Protein AF-A0A8T2NQN8-F1 (afdb_monomer_lite)

Secondary structure (DSSP, 8-state):
-HHHHHHHHHHHHHHHHHHHHHHHHHHHHHHHHHHHHHHHHHHHHHHHHHHHHHHHHHHHHHHHHHHHHHHHHHHHHHHHHHHHHHHHHHHHHHHHHHHHHHHHHHHHHHHHHHHHHHHHHHHHHHHHHHHHHHHHHHHHHHHHHHHHHHHHTTTS-GGGSHHHHHHHHHHHHHHT-----------------------------------------------HHHHHHHHHHHHHHHHHHHHHHHHHHHHHHHHHHHHHHHHHHHHHHHHHHHHHHHHHHHHHHHHHHHHHHHHTT----------------HHHHHHHHHHHHHHHHHHHHHHHHHHHHHHHHHHHHHHHHHHHHHHHHHHHHHHHHHHHHHHHHHHHHHHHHHHHHHHHHHHHHHHHHHHHHHHHHHHHHHHHHHHHHHHHHHHHHHHHHHHTTPPPPHHHHHHHHHHHHHHTTS-S-------------------PPP----------------------------------------HHHHHHHHHHHHHHHHHHHHHHHHHHHHHHHHHHHHHHHHHHHHHHHHHHHHHHS----S--

Sequence (584 aa):
AFGQAYSTQRKVAADGESNEETLLQESASKEAYYMGRLLELQAELKQSRSHMSNTQAENERLSGALQELRESKEVLELQRNRLKEEVEYEGLKHEIKVLEEETVLLNSQLEEALRLRQISQTQLEEALDSLRSEREVRNSLRKELAHYLSLGECVYGPSNHMALAEALALADALAGSTPSTDDRDKCNGHTPGSDHAEGTATATKGDISPASRKGEGLHPVSDLFSELNLSEIQKLKQQLLQVEREKTALLATLQESQTQLQHMQGVLTEQHRRVHHLSESLNAMRRLQGQMELGAESEKEGSSSSSSPPPGCQELDLEVQSMEVLKCKYRVAVTEVVGLQGELKALQETYRRSMDCLEGERSRGEERLRVLRDHVTRLEQSRQEGQERIGGLEAELRAATGVASESHSMLTAAQEELVTFSEELAQLYHHVCLCNNETPNRVMLDYYRQGRMARCGGSLRGSDDVRALLSPRLSRRITVAPLELRPADPSTKDPTRLSTPPSPSTSPIPEPAVDLRREPMNLYNLNAIIRDQIKHLQRAVHRAMQLSRQRAVARELAPILDKDKEACMEEILKLKRPRWRWLT

Organism: NCBI:txid121402

Foldseek 3Di:
DVVVVVVVVVVVVVVVVVVVVVVVVVVVVVVVVVVVVVVVVVVVVVVVVVVVVVVVVVVVVVVVVVVVVVVVVVVVVVVVVVVVVVVVVVVVVVVVVVVVVVVVVVVVVVVVVVVVVVVVVVVVVVVVVVVVVVVVVVVVVVVVVVVVVVVVCVPDPDPPVVVVVVVVVVVVVVVPDDDDDDPDDDDDDDDDDDDDDDDDDDDDDDDDDDDDDDDDDDDDDPDPCVVVVVVVVVVVVVVVVVVVVVVVVVVVVVVVVVVVVVVVVVVVVVVVVVVVVVVVVVVVVVVVVVVVVVVPPDDDDDDDDDDDDDDDCVVVVVVVVVVVVVVVVVVVVVVVVVVVVVVVVVVVVVVVVVVVVVVVVVVVVVVVVVVVVVVVVVVVVVVVVVVVVVVVVVVVVVVVVVVVVVVVVVVVVVLVVLLVLLLVLLVLLVVLCVVVVHDRDVVSVVSNVVSVVVVVPDDDDDDDDDDDDDDDDDDDDDDDDDDDDDDDDDDDDDDDDDDDDDDDDDDDDDDDDPPDPPDRQPPVNSVVSSVVSVVSSVVSVVVSVVVVVVVVVCVVCVVVVVVVVVVVVVVVVVVVPPPPPDDD

Radius of gyration: 65.98 Å; chains: 1; bounding box: 151×112×188 Å

InterPro domains:
  IPR018477 Bicaudal-D protein [PF09730] (85-576)
  IPR018477 Bicaudal-D protein [PTHR31233] (86-576)

pLDDT: mean 74.64, std 24.86, range [25.7, 98.5]

Structure (mmCIF, N/CA/C/O backbone):
data_AF-A0A8T2NQN8-F1
#
_entry.id   AF-A0A8T2NQN8-F1
#
loop_
_atom_site.group_PDB
_atom_site.id
_atom_site.type_symbol
_atom_site.label_atom_id
_atom_site.label_alt_id
_atom_site.label_comp_id
_atom_site.label_asym_id
_atom_site.label_entity_id
_atom_site.label_seq_id
_atom_site.pdbx_PDB_ins_code
_atom_site.Cartn_x
_atom_site.Cartn_y
_atom_site.Cartn_z
_atom_site.occupancy
_atom_site.B_iso_or_equiv
_atom_site.auth_seq_id
_atom_site.auth_comp_id
_atom_site.auth_asym_id
_atom_site.auth_atom_id
_atom_site.pdbx_PDB_model_num
ATOM 1 N N . ALA A 1 1 ? 63.558 41.826 -86.588 1.00 63.47 1 ALA A N 1
ATOM 2 C CA . ALA A 1 1 ? 64.562 41.078 -85.790 1.00 63.47 1 ALA A CA 1
ATOM 3 C C . ALA A 1 1 ? 64.663 41.657 -84.370 1.00 63.47 1 ALA A C 1
ATOM 5 O O . ALA A 1 1 ? 63.626 41.712 -83.721 1.00 63.47 1 ALA A O 1
ATOM 6 N N . PHE A 1 2 ? 65.831 42.113 -83.886 1.00 58.62 2 PHE A N 1
ATOM 7 C CA . PHE A 1 2 ? 66.096 42.402 -82.459 1.00 58.62 2 PHE A CA 1
ATOM 8 C C . PHE A 1 2 ? 65.013 43.203 -81.709 1.00 58.62 2 PHE A C 1
ATOM 10 O O . PHE A 1 2 ? 64.551 42.745 -80.670 1.00 58.62 2 PHE A O 1
ATOM 17 N N . GLY A 1 3 ? 64.540 44.338 -82.239 1.00 73.38 3 GLY A N 1
ATOM 18 C CA . GLY A 1 3 ? 63.506 45.144 -81.565 1.00 73.38 3 GLY A CA 1
ATOM 19 C C . GLY A 1 3 ? 62.158 44.427 -81.370 1.00 73.38 3 GLY A C 1
ATOM 20 O O . GLY A 1 3 ? 61.484 44.646 -80.367 1.00 73.38 3 GLY A O 1
ATOM 21 N N . GLN A 1 4 ? 61.786 43.519 -82.281 1.00 73.25 4 GLN A N 1
ATOM 22 C CA . GLN A 1 4 ? 60.596 42.674 -82.116 1.00 73.25 4 GLN A CA 1
ATOM 23 C C . GLN A 1 4 ? 60.839 41.602 -81.053 1.00 73.25 4 GLN A C 1
ATOM 25 O O . GLN A 1 4 ? 60.010 41.455 -80.164 1.00 73.25 4 GLN A O 1
ATOM 30 N N . ALA A 1 5 ? 61.994 40.923 -81.100 1.00 75.00 5 ALA A N 1
ATOM 31 C CA . ALA A 1 5 ? 62.369 39.902 -80.119 1.00 75.00 5 ALA A CA 1
ATOM 32 C C . ALA A 1 5 ? 62.370 40.463 -78.684 1.00 75.00 5 ALA A C 1
ATOM 34 O O . ALA A 1 5 ? 61.767 39.870 -77.791 1.00 75.00 5 ALA A O 1
ATOM 35 N N . TYR A 1 6 ? 62.948 41.653 -78.492 1.00 78.56 6 TYR A N 1
ATOM 36 C CA . TYR A 1 6 ? 62.934 42.377 -77.218 1.00 78.56 6 TYR A CA 1
ATOM 37 C C . TYR A 1 6 ? 61.511 42.757 -76.774 1.00 78.56 6 TYR A C 1
ATOM 39 O O . TYR A 1 6 ? 61.169 42.616 -75.603 1.00 78.56 6 TYR A O 1
ATOM 47 N N . SER A 1 7 ? 60.641 43.178 -77.702 1.00 79.62 7 SER A N 1
ATOM 48 C CA . SER A 1 7 ? 59.238 43.476 -77.382 1.00 79.62 7 SER A CA 1
ATOM 49 C C . SER A 1 7 ? 58.445 42.230 -76.972 1.00 79.62 7 SER A C 1
ATOM 51 O O . SER A 1 7 ? 57.675 42.310 -76.016 1.00 79.62 7 SER A O 1
ATOM 53 N N . THR A 1 8 ? 58.653 41.078 -77.622 1.00 82.88 8 THR A N 1
ATOM 54 C CA . THR A 1 8 ? 58.069 39.801 -77.176 1.00 82.88 8 THR A CA 1
ATOM 55 C C . THR A 1 8 ? 58.636 39.350 -75.836 1.00 82.88 8 THR A C 1
ATOM 57 O O . THR A 1 8 ? 57.863 38.951 -74.977 1.00 82.88 8 THR A O 1
ATOM 60 N N . GLN A 1 9 ? 59.947 39.476 -75.608 1.00 82.69 9 GLN A N 1
ATOM 61 C CA . GLN A 1 9 ? 60.569 39.103 -74.336 1.00 82.69 9 GLN A CA 1
ATOM 62 C C . GLN A 1 9 ? 60.040 39.958 -73.176 1.00 82.69 9 GLN A C 1
ATOM 64 O O . GLN A 1 9 ? 59.728 39.418 -72.121 1.00 82.69 9 GLN A O 1
ATOM 69 N N . ARG A 1 10 ? 59.855 41.272 -73.381 1.00 85.69 10 ARG A N 1
ATOM 70 C CA . ARG A 1 10 ? 59.268 42.163 -72.366 1.00 85.69 10 ARG A CA 1
ATOM 71 C C . ARG A 1 10 ? 57.786 41.877 -72.100 1.00 85.69 10 ARG A C 1
ATOM 73 O O . ARG A 1 10 ? 57.331 42.119 -70.991 1.00 85.69 10 ARG A O 1
ATOM 80 N N . LYS A 1 11 ? 57.035 41.387 -73.095 1.00 86.19 11 LYS A N 1
ATOM 81 C CA . LYS A 1 11 ? 55.659 40.909 -72.880 1.00 86.19 11 LYS A CA 1
ATOM 82 C C . LYS A 1 11 ? 55.655 39.618 -72.072 1.00 86.19 11 LYS A C 1
ATOM 84 O O . LYS A 1 11 ? 55.106 39.625 -70.990 1.00 86.19 11 LYS A O 1
ATOM 89 N N . VAL A 1 12 ? 56.383 38.590 -72.512 1.00 87.38 12 VAL A N 1
ATOM 90 C CA . VAL A 1 12 ? 56.483 37.300 -71.802 1.00 87.38 12 VAL A CA 1
ATOM 91 C C . VAL A 1 12 ? 56.982 37.464 -70.359 1.00 87.38 12 VAL A C 1
ATOM 93 O O . VAL A 1 12 ? 56.530 36.733 -69.485 1.00 87.38 12 VAL A O 1
ATOM 96 N N . ALA A 1 13 ? 57.861 38.438 -70.087 1.00 85.44 13 ALA A N 1
ATOM 97 C CA . ALA A 1 13 ? 58.239 38.809 -68.723 1.00 85.44 13 ALA A CA 1
ATOM 98 C C . ALA A 1 13 ? 57.050 39.375 -67.921 1.00 85.44 13 ALA A C 1
ATOM 100 O O . ALA A 1 13 ? 56.718 38.817 -66.886 1.00 85.44 13 ALA A O 1
ATOM 101 N N . ALA A 1 14 ? 56.362 40.406 -68.424 1.00 86.38 14 ALA A N 1
ATOM 102 C CA . ALA A 1 14 ? 55.212 41.018 -67.745 1.00 86.38 14 ALA A CA 1
ATOM 103 C C . ALA A 1 14 ? 53.997 40.072 -67.610 1.00 86.38 14 ALA A C 1
ATOM 105 O O . ALA A 1 14 ? 53.298 40.091 -66.600 1.00 86.38 14 ALA A O 1
ATOM 106 N N . ASP A 1 15 ? 53.762 39.217 -68.608 1.00 88.56 15 ASP A N 1
ATOM 107 C CA . ASP A 1 15 ? 52.745 38.162 -68.581 1.00 88.56 15 ASP A CA 1
ATOM 108 C C . ASP A 1 15 ? 53.105 37.104 -67.511 1.00 88.56 15 ASP A C 1
ATOM 110 O O . ASP A 1 15 ? 52.228 36.593 -66.816 1.00 88.56 15 ASP A O 1
ATOM 114 N N . GLY A 1 16 ? 54.402 36.815 -67.333 1.00 90.75 16 GLY A N 1
ATOM 115 C CA . GLY A 1 16 ? 54.930 35.964 -66.264 1.00 90.75 16 GLY A CA 1
ATOM 116 C C . GLY A 1 16 ? 54.806 36.592 -64.873 1.00 90.75 16 GLY A C 1
ATOM 117 O O . GLY A 1 16 ? 54.307 35.936 -63.965 1.00 90.75 16 GLY A O 1
ATOM 118 N N . GLU A 1 17 ? 55.181 37.865 -64.725 1.00 90.50 17 GLU A N 1
ATOM 119 C CA . GLU A 1 17 ? 55.040 38.657 -63.492 1.00 90.50 17 GLU A CA 1
ATOM 120 C C . GLU A 1 17 ? 53.568 38.722 -63.041 1.00 90.50 17 GLU A C 1
ATOM 122 O O . GLU A 1 17 ? 53.265 38.464 -61.879 1.00 90.50 17 GLU A O 1
ATOM 127 N N . SER A 1 18 ? 52.631 38.966 -63.966 1.00 89.75 18 SER A N 1
ATOM 128 C CA . SER A 1 18 ? 51.190 38.986 -63.668 1.00 89.75 18 SER A CA 1
ATOM 129 C C . SER A 1 18 ? 50.627 37.596 -63.328 1.00 89.75 18 SER A C 1
ATOM 131 O O . SER A 1 18 ? 49.753 37.466 -62.465 1.00 89.75 18 SER A O 1
ATOM 133 N N . ASN A 1 19 ? 51.145 36.533 -63.952 1.00 91.88 19 ASN A N 1
ATOM 134 C CA . ASN A 1 19 ? 50.807 35.154 -63.594 1.00 91.88 19 ASN A CA 1
ATOM 135 C C . ASN A 1 19 ? 51.372 34.760 -62.211 1.00 91.88 19 ASN A C 1
ATOM 137 O O . ASN A 1 19 ? 50.732 34.015 -61.474 1.00 91.88 19 ASN A O 1
ATOM 141 N N . GLU A 1 20 ? 52.549 35.260 -61.827 1.00 93.19 20 GLU A N 1
ATOM 142 C CA . GLU A 1 20 ? 53.109 35.059 -60.485 1.00 93.19 20 GLU A CA 1
ATOM 143 C C . GLU A 1 20 ? 52.314 35.839 -59.423 1.00 93.19 20 GLU A C 1
ATOM 145 O O . GLU A 1 20 ? 51.916 35.259 -58.414 1.00 93.19 20 GLU A O 1
ATOM 150 N N . GLU A 1 21 ? 51.977 37.108 -59.678 1.00 93.12 21 GLU A N 1
ATOM 151 C CA . GLU A 1 21 ? 51.144 37.935 -58.791 1.00 93.12 21 GLU A CA 1
ATOM 152 C C . GLU A 1 21 ? 49.758 37.311 -58.547 1.00 93.12 21 GLU A C 1
ATOM 154 O O . GLU A 1 21 ? 49.310 37.212 -57.402 1.00 93.12 21 GLU A O 1
ATOM 159 N N . THR A 1 22 ? 49.098 36.814 -59.598 1.00 93.69 22 THR A N 1
ATOM 160 C CA . THR A 1 22 ? 47.792 36.143 -59.466 1.00 93.69 22 THR A CA 1
ATOM 161 C C . THR A 1 22 ? 47.884 34.805 -58.731 1.00 93.69 22 THR A C 1
ATOM 163 O O . THR A 1 22 ? 47.027 34.526 -57.891 1.00 93.69 22 THR A O 1
ATOM 166 N N . LEU A 1 23 ? 48.939 34.005 -58.941 1.00 95.31 23 LEU A N 1
ATOM 167 C CA . LEU A 1 23 ? 49.177 32.784 -58.157 1.00 95.31 23 LEU A CA 1
ATOM 168 C C . LEU A 1 23 ? 49.465 33.082 -56.675 1.00 95.31 23 LEU A C 1
ATOM 170 O O . LEU A 1 23 ? 48.980 32.357 -55.802 1.00 95.31 23 LEU A O 1
ATOM 174 N N . LEU A 1 24 ? 50.195 34.159 -56.371 1.00 95.88 24 LEU A N 1
ATOM 175 C CA . LEU A 1 24 ? 50.427 34.621 -54.999 1.00 95.88 24 LEU A CA 1
ATOM 176 C C . LEU A 1 24 ? 49.126 35.109 -54.342 1.00 95.88 24 LEU A C 1
ATOM 178 O O . LEU A 1 24 ? 48.852 34.753 -53.194 1.00 95.88 24 LEU A O 1
ATOM 182 N N . GLN A 1 25 ? 48.280 35.848 -55.067 1.00 95.00 25 GLN A N 1
ATOM 183 C CA . GLN A 1 25 ? 46.967 36.285 -54.578 1.00 95.00 25 GLN A CA 1
ATOM 184 C C . GLN A 1 25 ? 46.001 35.103 -54.373 1.00 95.00 25 GLN A C 1
ATOM 186 O O . GLN A 1 25 ? 45.264 35.063 -53.381 1.00 95.00 25 GLN A O 1
ATOM 191 N N . GLU A 1 26 ? 46.028 34.098 -55.253 1.00 95.38 26 GLU A N 1
ATOM 192 C CA . GLU A 1 26 ? 45.319 32.831 -55.054 1.00 95.38 26 GLU A CA 1
ATOM 193 C C . GLU A 1 26 ? 45.840 32.061 -53.832 1.00 95.38 26 GLU A C 1
ATOM 195 O O . GLU A 1 26 ? 45.041 31.484 -53.097 1.00 95.38 26 GLU A O 1
ATOM 200 N N . SER A 1 27 ? 47.153 32.050 -53.583 1.00 95.12 27 SER A N 1
ATOM 201 C CA . SER A 1 27 ? 47.728 31.410 -52.394 1.00 95.12 27 SER A CA 1
ATOM 202 C C . SER A 1 27 ? 47.277 32.120 -51.116 1.00 95.12 27 SER A C 1
ATOM 204 O O . SER A 1 27 ? 46.693 31.487 -50.239 1.00 95.12 27 SER A O 1
ATOM 206 N N . ALA A 1 28 ? 47.443 33.443 -51.046 1.00 95.38 28 ALA A N 1
ATOM 207 C CA . ALA A 1 28 ? 47.077 34.248 -49.882 1.00 95.38 28 ALA A CA 1
ATOM 208 C C . ALA A 1 28 ? 45.570 34.197 -49.568 1.00 95.38 28 ALA A C 1
ATOM 210 O O . ALA A 1 28 ? 45.177 34.156 -48.402 1.00 95.38 28 ALA A O 1
ATOM 211 N N . SER A 1 29 ? 44.705 34.153 -50.588 1.00 96.25 29 SER A N 1
ATOM 212 C CA . SER A 1 29 ? 43.254 34.006 -50.390 1.00 96.25 29 SER A CA 1
ATOM 213 C C . SER A 1 29 ? 42.850 32.597 -49.937 1.00 96.25 29 SER A C 1
ATOM 215 O O . SER A 1 29 ? 41.967 32.468 -49.085 1.00 96.25 29 SER A O 1
ATOM 217 N N . LYS A 1 30 ? 43.527 31.541 -50.412 1.00 97.31 30 LYS A N 1
ATOM 218 C CA . LYS A 1 30 ? 43.347 30.167 -49.904 1.00 97.31 30 LYS A CA 1
ATOM 219 C C . LYS A 1 30 ? 43.838 30.036 -48.460 1.00 97.31 30 LYS A C 1
ATOM 221 O O . LYS A 1 30 ? 43.129 29.461 -47.639 1.00 97.31 30 LYS A O 1
ATOM 226 N N . GLU A 1 31 ? 44.991 30.611 -48.119 1.00 95.88 31 GLU A N 1
ATOM 227 C CA . GLU A 1 31 ? 45.491 30.659 -46.737 1.00 95.88 31 GLU A CA 1
ATOM 228 C C . GLU A 1 31 ? 44.539 31.427 -45.813 1.00 95.88 31 GLU A C 1
ATOM 230 O O . GLU A 1 31 ? 44.188 30.917 -44.751 1.00 95.88 31 GLU A O 1
ATOM 235 N N . ALA A 1 32 ? 44.047 32.599 -46.229 1.00 96.44 32 ALA A N 1
ATOM 236 C CA . ALA A 1 32 ? 43.062 33.365 -45.467 1.00 96.44 32 ALA A CA 1
ATOM 237 C C . ALA A 1 32 ? 41.757 32.577 -45.242 1.00 96.44 32 ALA A C 1
ATOM 239 O O . ALA A 1 32 ? 41.227 32.581 -44.130 1.00 96.44 32 ALA A O 1
ATOM 240 N N . TYR A 1 33 ? 41.272 31.852 -46.257 1.00 97.62 33 TYR A N 1
ATOM 241 C CA . TYR A 1 33 ? 40.105 30.974 -46.136 1.00 97.62 33 TYR A CA 1
ATOM 242 C C . TYR A 1 33 ? 40.341 29.822 -45.145 1.00 97.62 33 TYR A C 1
ATOM 244 O O . TYR A 1 33 ? 39.542 29.627 -44.228 1.00 97.62 33 TYR A O 1
ATOM 252 N N . TYR A 1 34 ? 41.448 29.082 -45.275 1.00 97.62 34 TYR A N 1
ATOM 253 C CA . TYR A 1 34 ? 41.752 27.968 -44.369 1.00 97.62 34 TYR A CA 1
ATOM 254 C C . TYR A 1 34 ? 42.035 28.438 -42.935 1.00 97.62 34 TYR A C 1
ATOM 256 O O . TYR A 1 34 ? 41.619 27.772 -41.988 1.00 97.62 34 TYR A O 1
ATOM 264 N N . MET A 1 35 ? 42.676 29.596 -42.757 1.00 97.50 35 MET A N 1
ATOM 265 C CA . MET A 1 35 ? 42.899 30.216 -41.450 1.00 97.50 35 MET A CA 1
ATOM 266 C C . MET A 1 35 ? 41.583 30.679 -40.810 1.00 97.50 35 MET A C 1
ATOM 268 O O . MET A 1 35 ? 41.357 30.411 -39.631 1.00 97.50 35 MET A O 1
ATOM 272 N N . GLY A 1 36 ? 40.681 31.292 -41.584 1.00 97.69 36 GLY A N 1
ATOM 273 C CA . GLY A 1 36 ? 39.324 31.613 -41.134 1.00 97.69 36 GLY A CA 1
ATOM 274 C C . GLY A 1 36 ? 38.563 30.361 -40.692 1.00 97.69 36 GLY A C 1
ATOM 275 O O . GLY A 1 36 ? 38.077 30.302 -39.562 1.00 97.69 36 GLY A O 1
ATOM 276 N N . ARG A 1 37 ? 38.556 29.309 -41.522 1.00 98.06 37 ARG A N 1
ATOM 277 C CA . ARG A 1 37 ? 37.861 28.052 -41.203 1.00 98.06 37 ARG A CA 1
ATOM 278 C C . ARG A 1 37 ? 38.479 27.306 -40.013 1.00 98.06 37 ARG A C 1
ATOM 280 O O . ARG A 1 37 ? 37.752 26.662 -39.260 1.00 98.06 37 ARG A O 1
ATOM 287 N N . LEU A 1 38 ? 39.792 27.417 -39.794 1.00 97.50 38 LEU A N 1
ATOM 288 C CA . LEU A 1 38 ? 40.459 26.918 -38.584 1.00 97.50 38 LEU A CA 1
ATOM 289 C C . LEU A 1 38 ? 39.984 27.652 -37.324 1.00 97.50 38 LEU A C 1
ATOM 291 O O . LEU A 1 38 ? 39.703 26.998 -36.320 1.00 97.50 38 LEU A O 1
ATOM 295 N N . LEU A 1 39 ? 39.859 28.981 -37.374 1.00 97.56 39 LEU A N 1
ATOM 296 C CA . LEU A 1 39 ? 39.368 29.785 -36.250 1.00 97.56 39 LEU A CA 1
ATOM 297 C C . LEU A 1 39 ? 37.887 29.512 -35.948 1.00 97.56 39 LEU A C 1
ATOM 299 O O . LEU A 1 39 ? 37.526 29.395 -34.777 1.00 97.56 39 LEU A O 1
ATOM 303 N N . GLU A 1 40 ? 37.051 29.334 -36.976 1.00 97.62 40 GLU A N 1
ATOM 304 C CA . GLU A 1 40 ? 35.658 28.881 -36.831 1.00 97.62 40 GLU A CA 1
ATOM 305 C C . GLU A 1 40 ? 35.587 27.526 -36.116 1.00 97.62 40 GLU A C 1
ATOM 307 O O . GLU A 1 40 ? 34.977 27.423 -35.054 1.00 97.62 40 GLU A O 1
ATOM 312 N N . LEU A 1 41 ? 36.281 26.503 -36.629 1.00 97.25 41 LEU A N 1
ATOM 313 C CA . LEU A 1 41 ? 36.300 25.161 -36.034 1.00 97.25 41 LEU A CA 1
ATOM 314 C C . LEU A 1 41 ? 36.875 25.162 -34.606 1.00 97.25 41 LEU A C 1
ATOM 316 O O . LEU A 1 41 ? 36.410 24.415 -33.744 1.00 97.25 41 LEU A O 1
ATOM 320 N N . GLN A 1 42 ? 37.860 26.018 -34.317 1.00 97.56 42 GLN A N 1
ATOM 321 C CA . GLN A 1 42 ? 38.409 26.195 -32.971 1.00 97.56 42 GLN A CA 1
ATOM 322 C C . GLN A 1 42 ? 37.400 26.863 -32.018 1.00 97.56 42 GLN A C 1
ATOM 324 O O . GLN A 1 42 ? 37.349 26.504 -30.836 1.00 97.56 42 GLN A O 1
ATOM 329 N N . ALA A 1 43 ? 36.582 27.799 -32.509 1.00 97.44 43 ALA A N 1
ATOM 330 C CA . ALA A 1 43 ? 35.501 28.421 -31.750 1.00 97.44 43 ALA A CA 1
ATOM 331 C C . ALA A 1 43 ? 34.335 27.445 -31.509 1.00 97.44 43 ALA A C 1
ATOM 333 O O . ALA A 1 43 ? 33.929 27.279 -30.358 1.00 97.44 43 ALA A O 1
ATOM 334 N N . GLU A 1 44 ? 33.875 26.733 -32.545 1.00 97.75 44 GLU A N 1
ATOM 335 C CA . GLU A 1 44 ? 32.865 25.663 -32.468 1.00 97.75 44 GLU A CA 1
ATOM 336 C C . GLU A 1 44 ? 33.280 24.593 -31.436 1.00 97.75 44 GLU A C 1
ATOM 338 O O . GLU A 1 44 ? 32.513 24.242 -30.536 1.00 97.75 44 GLU A O 1
ATOM 343 N N . LEU A 1 45 ? 34.534 24.126 -31.488 1.00 97.19 45 LEU A N 1
ATOM 344 C CA . LEU A 1 45 ? 35.083 23.133 -30.557 1.00 97.19 45 LEU A CA 1
ATOM 345 C C . LEU A 1 45 ? 35.214 23.670 -29.121 1.00 97.19 45 LEU A C 1
ATOM 347 O O . LEU A 1 45 ? 34.979 22.930 -28.161 1.00 97.19 45 LEU A O 1
ATOM 351 N N . LYS A 1 46 ? 35.552 24.954 -28.939 1.00 97.81 46 LYS A N 1
ATOM 352 C CA . LYS A 1 46 ? 35.563 25.603 -27.617 1.00 97.81 46 LYS A CA 1
ATOM 353 C C . LYS A 1 46 ? 34.145 25.734 -27.048 1.00 97.81 46 LYS A C 1
ATOM 355 O O . LYS A 1 46 ? 33.942 25.445 -25.869 1.00 97.81 46 LYS A O 1
ATOM 360 N N . GLN A 1 47 ? 33.173 26.110 -27.878 1.00 97.31 47 GLN A N 1
ATOM 361 C CA . GLN A 1 47 ? 31.766 26.217 -27.497 1.00 97.31 47 GLN A CA 1
ATOM 362 C C . GLN A 1 47 ? 31.184 24.843 -27.129 1.00 97.31 47 GLN A C 1
ATOM 364 O O . GLN A 1 47 ? 30.608 24.692 -26.050 1.00 97.31 47 GLN A O 1
ATOM 369 N N . SER A 1 48 ? 31.413 23.820 -27.956 1.00 95.00 48 SER A N 1
ATOM 370 C CA . SER A 1 48 ? 31.021 22.431 -27.683 1.00 95.00 48 SER A CA 1
ATOM 371 C C . SER A 1 48 ? 31.589 21.929 -26.348 1.00 95.00 48 SER A C 1
ATOM 373 O O . SER A 1 48 ? 30.837 21.410 -25.524 1.00 95.00 48 SER A O 1
ATOM 375 N N . ARG A 1 49 ? 32.875 22.187 -26.056 1.00 97.50 49 ARG A N 1
ATOM 376 C CA . ARG A 1 49 ? 33.477 21.877 -24.744 1.00 97.50 49 ARG A CA 1
ATOM 377 C C . ARG A 1 49 ? 32.781 22.588 -23.579 1.00 97.50 49 ARG A C 1
ATOM 379 O O . ARG A 1 49 ? 32.560 21.951 -22.552 1.00 97.50 49 ARG A O 1
ATOM 386 N N . SER A 1 50 ? 32.402 23.862 -23.721 1.00 96.62 50 SER A N 1
ATOM 387 C CA . SER A 1 50 ? 31.641 24.558 -22.668 1.00 96.62 50 SER A CA 1
ATOM 388 C C . SER A 1 50 ? 30.226 24.000 -22.483 1.00 96.62 50 SER A C 1
ATOM 390 O O . SER A 1 50 ? 29.798 23.825 -21.346 1.00 96.62 50 SER A O 1
ATOM 392 N N . HIS A 1 51 ? 29.525 23.629 -23.561 1.00 97.19 51 HIS A N 1
ATOM 393 C CA . HIS A 1 51 ? 28.222 22.968 -23.453 1.00 97.19 51 HIS A CA 1
ATOM 394 C C . HIS A 1 51 ? 28.338 21.606 -22.760 1.00 97.19 51 HIS A C 1
ATOM 396 O O . HIS A 1 51 ? 27.595 21.360 -21.814 1.00 97.19 51 HIS A O 1
ATOM 402 N N . MET A 1 52 ? 29.315 20.774 -23.144 1.00 94.75 52 MET A N 1
ATOM 403 C CA . MET A 1 52 ? 29.585 19.499 -22.470 1.00 94.75 52 MET A CA 1
ATOM 404 C C . MET A 1 52 ? 29.848 19.702 -20.972 1.00 94.75 52 MET A C 1
ATOM 406 O O . MET A 1 52 ? 29.192 19.060 -20.156 1.00 94.75 52 MET A O 1
ATOM 410 N N . SER A 1 53 ? 30.722 20.646 -20.602 1.00 97.50 53 SER A N 1
ATOM 411 C CA . SER A 1 53 ? 31.023 20.956 -19.195 1.00 97.50 53 SER A CA 1
ATOM 412 C C . SER A 1 53 ? 29.791 21.417 -18.407 1.00 97.50 53 SER A C 1
ATOM 414 O O . SER A 1 53 ? 29.619 21.012 -17.260 1.00 97.50 53 SER A O 1
ATOM 416 N N . ASN A 1 54 ? 28.916 22.227 -19.013 1.00 96.38 54 ASN A N 1
ATOM 417 C CA . ASN A 1 54 ? 27.677 22.677 -18.376 1.00 96.38 54 ASN A CA 1
ATOM 418 C C . ASN A 1 54 ? 26.689 21.514 -18.194 1.00 96.38 54 ASN A C 1
ATOM 420 O O . ASN A 1 54 ? 26.136 21.343 -17.111 1.00 96.38 54 ASN A O 1
ATOM 424 N N . THR A 1 55 ? 26.505 20.674 -19.221 1.00 94.81 55 THR A N 1
ATOM 425 C CA . THR A 1 55 ? 25.641 19.486 -19.119 1.00 94.81 55 THR A CA 1
ATOM 426 C C . THR A 1 55 ? 26.185 18.452 -18.137 1.00 94.81 55 THR A C 1
ATOM 428 O O . THR A 1 55 ? 25.398 17.774 -17.484 1.00 94.81 55 THR A O 1
ATOM 431 N N . GLN A 1 56 ? 27.507 18.342 -17.973 1.00 96.12 56 GLN A N 1
ATOM 432 C CA . GLN A 1 56 ? 28.108 17.487 -16.951 1.00 96.12 56 GLN A CA 1
ATOM 433 C C . GLN A 1 56 ? 27.775 18.007 -15.546 1.00 96.12 56 GLN A C 1
ATOM 435 O O . GLN A 1 56 ? 27.237 17.250 -14.744 1.00 96.12 56 GLN A O 1
ATOM 440 N N . ALA A 1 57 ? 27.996 19.298 -15.275 1.00 96.56 57 ALA A N 1
ATOM 441 C CA . ALA A 1 57 ? 27.669 19.905 -13.983 1.00 96.56 57 ALA A CA 1
ATOM 442 C C . ALA A 1 57 ? 26.164 19.816 -13.647 1.00 96.56 57 ALA A C 1
ATOM 444 O O . ALA A 1 57 ? 25.790 19.629 -12.489 1.00 96.56 57 ALA A O 1
ATOM 445 N N . GLU A 1 58 ? 25.279 19.896 -14.649 1.00 96.69 58 GLU A N 1
ATOM 446 C CA . GLU A 1 58 ? 23.849 19.651 -14.443 1.00 96.69 58 GLU A CA 1
ATOM 447 C C . GLU A 1 58 ? 23.530 18.173 -14.163 1.00 96.69 58 GLU A C 1
ATOM 449 O O . GLU A 1 58 ? 22.743 17.895 -13.260 1.00 96.69 58 GLU A O 1
ATOM 454 N N . ASN A 1 59 ? 24.163 17.217 -14.852 1.00 91.69 59 ASN A N 1
ATOM 455 C CA . ASN A 1 59 ? 24.012 15.793 -14.527 1.00 91.69 59 ASN A CA 1
ATOM 456 C C . ASN A 1 59 ? 24.512 15.472 -13.107 1.00 91.69 59 ASN A C 1
ATOM 458 O O . ASN A 1 59 ? 23.850 14.732 -12.384 1.00 91.69 59 ASN A O 1
ATOM 462 N N . GLU A 1 60 ? 25.626 16.065 -12.675 1.00 96.88 60 GLU A N 1
ATOM 463 C CA . GLU A 1 60 ? 26.147 15.940 -11.307 1.00 96.88 60 GLU A CA 1
ATOM 464 C C . GLU A 1 60 ? 25.149 16.511 -10.280 1.00 96.88 60 GLU A C 1
ATOM 466 O O . GLU A 1 60 ? 24.797 15.830 -9.313 1.00 96.88 60 GLU A O 1
ATOM 471 N N . ARG A 1 61 ? 24.591 17.705 -10.537 1.00 98.06 61 ARG A N 1
ATOM 472 C CA . ARG A 1 61 ? 23.536 18.327 -9.712 1.00 98.06 61 ARG A CA 1
ATOM 473 C C . ARG A 1 61 ? 22.265 17.472 -9.631 1.00 98.06 61 ARG A C 1
ATOM 475 O O . ARG A 1 61 ? 21.699 17.314 -8.551 1.00 98.06 61 ARG A O 1
ATOM 482 N N . LEU A 1 62 ? 21.804 16.927 -10.758 1.00 96.44 62 LEU A N 1
ATOM 483 C CA . LEU A 1 62 ? 20.623 16.061 -10.817 1.00 96.44 62 LEU A CA 1
ATOM 484 C C . LEU A 1 62 ? 20.876 14.713 -10.130 1.00 96.44 62 LEU A C 1
ATOM 486 O O . LEU A 1 62 ? 19.988 14.209 -9.447 1.00 96.44 62 LEU A O 1
ATOM 490 N N . SER A 1 63 ? 22.084 14.157 -10.242 1.00 95.62 63 SER A N 1
ATOM 491 C CA . SER A 1 63 ? 22.481 12.942 -9.523 1.00 95.62 63 SER A CA 1
ATOM 492 C C . SER A 1 63 ? 22.488 13.152 -8.006 1.00 95.62 63 SER A C 1
ATOM 494 O O . SER A 1 63 ? 22.040 12.264 -7.280 1.00 95.62 63 SER A O 1
ATOM 496 N N . GLY A 1 64 ? 22.938 14.321 -7.531 1.00 96.75 64 GLY A N 1
ATOM 497 C CA . GLY A 1 64 ? 22.848 14.721 -6.123 1.00 96.75 64 GLY A CA 1
ATOM 498 C C . GLY A 1 64 ? 21.399 14.805 -5.635 1.00 96.75 64 GLY A C 1
ATOM 499 O O . GLY A 1 64 ? 21.026 14.098 -4.704 1.00 96.75 64 GLY A O 1
ATOM 500 N N . ALA A 1 65 ? 20.546 15.558 -6.335 1.00 96.88 65 ALA A N 1
ATOM 501 C CA . ALA A 1 65 ? 19.126 15.680 -5.986 1.00 96.88 65 ALA A CA 1
ATOM 502 C C . ALA A 1 65 ? 18.376 14.328 -6.015 1.00 96.88 65 ALA A C 1
ATOM 504 O O . ALA A 1 65 ? 17.513 14.069 -5.179 1.00 96.88 65 ALA A O 1
ATOM 505 N N . LEU A 1 66 ? 18.719 13.429 -6.948 1.00 94.88 66 LEU A N 1
ATOM 506 C CA . LEU A 1 66 ? 18.186 12.062 -6.974 1.00 94.88 66 LEU A CA 1
ATOM 507 C C . LEU A 1 66 ? 18.668 11.212 -5.791 1.00 94.88 66 LEU A C 1
ATOM 509 O O . LEU A 1 66 ? 17.961 10.286 -5.400 1.00 94.88 66 LEU A O 1
ATOM 513 N N . GLN A 1 67 ? 19.849 11.491 -5.239 1.00 96.94 67 GLN A N 1
ATOM 514 C CA . GLN A 1 67 ? 20.369 10.799 -4.063 1.00 96.94 67 GLN A CA 1
ATOM 515 C C . GLN A 1 67 ? 19.700 11.300 -2.777 1.00 96.94 67 GLN A C 1
ATOM 517 O O . GLN A 1 67 ? 19.170 10.487 -2.023 1.00 96.94 67 GLN A O 1
ATOM 522 N N . GLU A 1 68 ? 19.591 12.619 -2.601 1.00 96.44 68 GLU A N 1
ATOM 523 C CA . GLU A 1 68 ? 18.826 13.248 -1.512 1.00 96.44 68 GLU A CA 1
ATOM 524 C C . GLU A 1 68 ? 17.372 12.739 -1.470 1.00 96.44 68 GLU A C 1
ATOM 526 O O . GLU A 1 68 ? 16.833 12.437 -0.404 1.00 96.44 68 GLU A O 1
ATOM 531 N N . LEU A 1 69 ? 16.738 12.565 -2.639 1.00 95.56 69 LEU A N 1
ATOM 532 C CA . LEU A 1 69 ? 15.374 12.038 -2.742 1.00 95.56 69 LEU A CA 1
ATOM 533 C C . LEU A 1 69 ? 15.269 10.552 -2.342 1.00 95.56 69 LEU A C 1
ATOM 535 O O . LEU A 1 69 ? 14.249 10.147 -1.782 1.00 95.56 69 LEU A O 1
ATOM 539 N N . ARG A 1 70 ? 16.303 9.732 -2.597 1.00 97.06 70 ARG A N 1
ATOM 540 C CA . ARG A 1 70 ? 16.359 8.331 -2.128 1.00 97.06 70 ARG A CA 1
ATOM 541 C C . ARG A 1 70 ? 16.501 8.271 -0.614 1.00 97.06 70 ARG A C 1
ATOM 543 O O . ARG A 1 70 ? 15.715 7.589 0.032 1.00 97.06 70 ARG A O 1
ATOM 550 N N . GLU A 1 71 ? 17.435 9.032 -0.055 1.00 97.38 71 GLU A N 1
ATOM 551 C CA . GLU A 1 71 ? 17.687 9.084 1.389 1.00 97.38 71 GLU A CA 1
ATOM 552 C C . GLU A 1 71 ? 16.456 9.610 2.148 1.00 97.38 71 GLU A C 1
ATOM 554 O O . GLU A 1 71 ? 16.021 9.011 3.133 1.00 97.38 71 GLU A O 1
ATOM 559 N N . SER A 1 72 ? 15.807 10.659 1.630 1.00 96.56 72 SER A N 1
ATOM 560 C CA . SER A 1 72 ? 14.531 11.162 2.155 1.00 96.56 72 SER A CA 1
ATOM 561 C C . SER A 1 72 ? 13.426 10.098 2.110 1.00 96.56 72 SER A C 1
ATOM 563 O O . SER A 1 72 ? 12.722 9.894 3.104 1.00 96.56 72 SER A O 1
ATOM 565 N N . LYS A 1 73 ? 13.302 9.362 0.995 1.00 95.62 73 LYS A N 1
ATOM 566 C CA . LYS A 1 73 ? 12.352 8.249 0.869 1.00 95.62 73 LYS A CA 1
ATOM 567 C C . LYS A 1 73 ? 12.640 7.145 1.892 1.00 95.62 73 LYS A C 1
ATOM 569 O O . LYS A 1 73 ? 11.707 6.680 2.539 1.00 95.62 73 LYS A O 1
ATOM 574 N N . GLU A 1 74 ? 13.892 6.729 2.060 1.00 97.69 74 GLU A N 1
ATOM 575 C CA . GLU A 1 74 ? 14.280 5.686 3.018 1.00 97.69 74 GLU A CA 1
ATOM 576 C C . GLU A 1 74 ? 13.960 6.094 4.464 1.00 97.69 74 GLU A C 1
ATOM 578 O O . GLU A 1 74 ? 13.371 5.307 5.210 1.00 97.69 74 GLU A O 1
ATOM 583 N N . VAL A 1 75 ? 14.232 7.348 4.844 1.00 96.69 75 VAL A N 1
ATOM 584 C CA . VAL A 1 75 ? 13.846 7.897 6.156 1.00 96.69 75 VAL A CA 1
ATOM 585 C C . VAL A 1 75 ? 12.325 7.893 6.347 1.00 96.69 75 VAL A C 1
ATOM 587 O O . VAL A 1 75 ? 11.848 7.477 7.406 1.00 96.69 75 VAL A O 1
ATOM 590 N N . LEU A 1 76 ? 11.549 8.293 5.335 1.00 96.56 76 LEU A N 1
ATOM 591 C CA . LEU A 1 76 ? 10.081 8.269 5.388 1.00 96.56 76 LEU A CA 1
ATOM 592 C C . LEU A 1 76 ? 9.520 6.840 5.456 1.00 96.56 76 LEU A C 1
ATOM 594 O O . LEU A 1 76 ? 8.559 6.593 6.184 1.00 96.56 76 LEU A O 1
ATOM 598 N N . GLU A 1 77 ? 10.122 5.874 4.759 1.00 96.06 77 GLU A N 1
ATOM 599 C CA . GLU A 1 77 ? 9.729 4.466 4.855 1.00 96.06 77 GLU A CA 1
ATOM 600 C C . GLU A 1 77 ? 10.052 3.864 6.230 1.00 96.06 77 GLU A C 1
ATOM 602 O O . GLU A 1 77 ? 9.236 3.111 6.768 1.00 96.06 77 GLU A O 1
ATOM 607 N N . LEU A 1 78 ? 11.177 4.241 6.847 1.00 98.00 78 LEU A N 1
ATOM 608 C CA . LEU A 1 78 ? 11.512 3.863 8.224 1.00 98.00 78 LEU A CA 1
ATOM 609 C C . LEU A 1 78 ? 10.544 4.483 9.244 1.00 98.00 78 LEU A C 1
ATOM 611 O O . LEU A 1 78 ? 10.084 3.782 10.145 1.00 98.00 78 LEU A O 1
ATOM 615 N N . GLN A 1 79 ? 10.185 5.764 9.097 1.00 96.69 79 GLN A N 1
ATOM 616 C CA . GLN A 1 79 ? 9.180 6.421 9.945 1.00 96.69 79 GLN A CA 1
ATOM 617 C C . GLN A 1 79 ? 7.796 5.771 9.795 1.00 96.69 79 GLN A C 1
ATOM 619 O O . GLN A 1 79 ? 7.170 5.426 10.795 1.00 96.69 79 GLN A O 1
ATOM 624 N N . ARG A 1 80 ? 7.353 5.516 8.555 1.00 96.94 80 ARG A N 1
ATOM 625 C CA . ARG A 1 80 ? 6.117 4.778 8.244 1.00 96.94 80 ARG A CA 1
ATOM 626 C C . ARG A 1 80 ? 6.093 3.404 8.914 1.00 96.94 80 ARG A C 1
ATOM 628 O O . ARG A 1 80 ? 5.050 2.998 9.412 1.00 96.94 80 ARG A O 1
ATOM 635 N N . ASN A 1 81 ? 7.209 2.677 8.900 1.00 94.19 81 ASN A N 1
ATOM 636 C CA . ASN A 1 81 ? 7.282 1.349 9.507 1.00 94.19 81 ASN A CA 1
ATOM 637 C C . ASN A 1 81 ? 7.176 1.429 11.040 1.00 94.19 81 ASN A C 1
ATOM 639 O O . ASN A 1 81 ? 6.376 0.697 11.609 1.00 94.19 81 ASN A O 1
ATOM 643 N N . ARG A 1 82 ? 7.873 2.373 11.691 1.00 96.88 82 ARG A N 1
ATOM 644 C CA . ARG A 1 82 ? 7.754 2.600 13.146 1.00 96.88 82 ARG A CA 1
ATOM 645 C C . ARG A 1 82 ? 6.328 2.956 13.569 1.00 96.88 82 ARG A C 1
ATOM 647 O O . ARG A 1 82 ? 5.821 2.377 14.518 1.00 96.88 82 ARG A O 1
ATOM 654 N N . LEU A 1 83 ? 5.663 3.854 12.837 1.00 95.81 83 LEU A N 1
ATOM 655 C CA . LEU A 1 83 ? 4.275 4.242 13.124 1.00 95.81 83 LEU A CA 1
ATOM 656 C C . LEU A 1 83 ? 3.284 3.080 12.933 1.00 95.81 83 LEU A C 1
ATOM 658 O O . LEU A 1 83 ? 2.268 3.030 13.618 1.00 95.81 83 LEU A O 1
ATOM 662 N N . LYS A 1 84 ? 3.570 2.126 12.035 1.00 97.06 84 LYS A N 1
ATOM 663 C CA . LYS A 1 84 ? 2.795 0.878 11.940 1.00 97.06 84 LYS A CA 1
ATOM 664 C C . LYS A 1 84 ? 3.022 -0.016 13.153 1.00 97.06 84 LYS A C 1
ATOM 666 O O . LYS A 1 84 ? 2.047 -0.433 13.760 1.00 97.06 84 LYS A O 1
ATOM 671 N N . GLU A 1 85 ? 4.280 -0.255 13.529 1.00 94.50 85 GLU A N 1
ATOM 672 C CA . GLU A 1 85 ? 4.633 -1.051 14.715 1.00 94.50 85 GLU A CA 1
ATOM 673 C C . GLU A 1 85 ? 4.016 -0.457 16.001 1.00 94.50 85 GLU A C 1
ATOM 675 O O . GLU A 1 85 ? 3.529 -1.200 16.848 1.00 94.50 85 GLU A O 1
ATOM 680 N N . GLU A 1 86 ? 3.962 0.874 16.119 1.00 95.75 86 GLU A N 1
ATOM 681 C CA . GLU A 1 86 ? 3.324 1.601 17.228 1.00 95.75 86 GLU A CA 1
ATOM 682 C C . GLU A 1 86 ? 1.792 1.439 17.245 1.00 95.75 86 GLU A C 1
ATOM 684 O O . GLU A 1 86 ? 1.218 1.139 18.292 1.00 95.75 86 GLU A O 1
ATOM 689 N N . VAL A 1 87 ? 1.122 1.568 16.092 1.00 96.75 87 VAL A N 1
ATOM 690 C CA . VAL A 1 87 ? -0.336 1.367 15.973 1.00 96.75 87 VAL A CA 1
ATOM 691 C C . VAL A 1 87 ? -0.732 -0.100 16.181 1.00 96.75 87 VAL A C 1
ATOM 693 O O . VAL A 1 87 ? -1.740 -0.371 16.831 1.00 96.75 87 VAL A O 1
ATOM 696 N N . GLU A 1 88 ? 0.059 -1.051 15.680 1.00 96.31 88 GLU A N 1
ATOM 697 C CA . GLU A 1 88 ? -0.138 -2.488 15.908 1.00 96.31 88 GLU A CA 1
ATOM 698 C C . GLU A 1 88 ? 0.047 -2.841 17.396 1.00 96.31 88 GLU A C 1
ATOM 700 O O . GLU A 1 88 ? -0.775 -3.559 17.967 1.00 96.31 88 GLU A O 1
ATOM 705 N N . TYR A 1 89 ? 1.067 -2.276 18.056 1.00 97.12 89 TYR A N 1
ATOM 706 C CA . TYR A 1 89 ? 1.298 -2.450 19.492 1.00 97.12 89 TYR A CA 1
ATOM 707 C C . TYR A 1 89 ? 0.175 -1.853 20.351 1.00 97.12 89 TYR A C 1
ATOM 709 O O . TYR A 1 89 ? -0.341 -2.535 21.238 1.00 97.12 89 TYR A O 1
ATOM 717 N N . GLU A 1 90 ? -0.245 -0.610 20.090 1.00 97.00 90 GLU A N 1
ATOM 718 C CA . GLU A 1 90 ? -1.365 -0.006 20.818 1.00 97.00 90 GLU A CA 1
ATOM 719 C C . GLU A 1 90 ? -2.684 -0.742 20.547 1.00 97.00 90 GLU A C 1
ATOM 721 O O . GLU A 1 90 ? -3.480 -0.891 21.471 1.00 97.00 90 GLU A O 1
ATOM 726 N N . GLY A 1 91 ? -2.905 -1.272 19.339 1.00 96.12 91 GLY A N 1
ATOM 727 C CA . GLY A 1 91 ? -4.055 -2.127 19.027 1.00 96.12 91 GLY A CA 1
ATOM 728 C C . GLY A 1 91 ? -4.110 -3.374 19.915 1.00 96.12 91 GLY A C 1
ATOM 729 O O . GLY A 1 91 ? -5.072 -3.556 20.662 1.00 96.12 91 GLY A O 1
ATOM 730 N N . LEU A 1 92 ? -3.037 -4.173 19.916 1.00 96.94 92 LEU A N 1
ATOM 731 C CA . LEU A 1 92 ? -2.911 -5.371 20.762 1.00 96.94 92 LEU A CA 1
ATOM 732 C C . LEU A 1 92 ? -3.025 -5.041 22.261 1.00 96.94 92 LEU A C 1
ATOM 734 O O . LEU A 1 92 ? -3.619 -5.792 23.029 1.00 96.94 92 LEU A O 1
ATOM 738 N N . LYS A 1 93 ? -2.500 -3.891 22.691 1.00 98.19 93 LYS A N 1
ATOM 739 C CA . LYS A 1 93 ? -2.588 -3.396 24.073 1.00 98.19 93 LYS A CA 1
ATOM 740 C C . LYS A 1 93 ? -4.006 -2.979 24.488 1.00 98.19 93 LYS A C 1
ATOM 742 O O . LYS A 1 93 ? -4.299 -2.994 25.681 1.00 98.19 93 LYS A O 1
ATOM 747 N N . HIS A 1 94 ? -4.885 -2.613 23.553 1.00 97.50 94 HIS A N 1
ATOM 748 C CA . HIS A 1 94 ? -6.312 -2.426 23.843 1.00 97.50 94 HIS A CA 1
ATOM 749 C C . HIS A 1 94 ? -7.066 -3.763 23.830 1.00 97.50 94 HIS A C 1
ATOM 751 O O . HIS A 1 94 ? -7.887 -3.985 24.713 1.00 97.50 94 HIS A O 1
ATOM 757 N N . GLU A 1 95 ? -6.741 -4.676 22.911 1.00 97.88 95 GLU A N 1
ATOM 758 C CA . GLU A 1 95 ? -7.312 -6.033 22.870 1.00 97.88 95 GLU A CA 1
ATOM 759 C C . GLU A 1 95 ? -7.030 -6.814 24.168 1.00 97.88 95 GLU A C 1
ATOM 761 O O . GLU A 1 95 ? -7.953 -7.349 24.778 1.00 97.88 95 GLU A O 1
ATOM 766 N N . ILE A 1 96 ? -5.783 -6.787 24.659 1.00 97.38 96 ILE A N 1
ATOM 767 C CA . ILE A 1 96 ? -5.394 -7.405 25.938 1.00 97.38 96 ILE A CA 1
ATOM 768 C C . ILE A 1 96 ? -6.214 -6.839 27.105 1.00 97.38 96 ILE A C 1
ATOM 770 O O . ILE A 1 96 ? -6.722 -7.617 27.904 1.00 97.38 96 ILE A O 1
ATOM 774 N N . LYS A 1 97 ? -6.406 -5.515 27.184 1.00 98.38 97 LYS A N 1
ATOM 775 C CA . LYS A 1 97 ? -7.208 -4.894 28.254 1.00 98.38 97 LYS A CA 1
ATOM 776 C C . LYS A 1 97 ? -8.671 -5.321 28.226 1.00 98.38 97 LYS A C 1
ATOM 778 O O . LYS A 1 97 ? -9.235 -5.577 29.280 1.00 98.38 97 LYS A O 1
ATOM 783 N N . VAL A 1 98 ? -9.281 -5.407 27.042 1.00 98.25 98 VAL A N 1
ATOM 784 C CA . VAL A 1 98 ? -10.673 -5.869 26.912 1.00 98.25 98 VAL A CA 1
ATOM 785 C C . VAL A 1 98 ? -10.794 -7.315 27.398 1.00 98.25 98 VAL A C 1
ATOM 787 O O . VAL A 1 98 ? -11.703 -7.623 28.161 1.00 98.25 98 VAL A O 1
ATOM 790 N N . LEU A 1 99 ? -9.836 -8.181 27.054 1.00 97.62 99 LEU A N 1
ATOM 791 C CA . LEU A 1 99 ? -9.789 -9.560 27.554 1.00 97.62 99 LEU A CA 1
ATOM 792 C C . LEU A 1 99 ? -9.529 -9.629 29.075 1.00 97.62 99 LEU A C 1
ATOM 794 O O . LEU A 1 99 ? -10.121 -10.456 29.769 1.00 97.62 99 LEU A O 1
ATOM 798 N N . GLU A 1 100 ? -8.685 -8.754 29.627 1.00 97.56 100 GLU A N 1
ATOM 799 C CA . GLU A 1 100 ? -8.491 -8.617 31.079 1.00 97.56 100 GLU A CA 1
ATOM 800 C C . GLU A 1 100 ? -9.800 -8.194 31.776 1.00 97.56 100 GLU A C 1
ATOM 802 O O . GLU A 1 100 ? -10.219 -8.841 32.736 1.00 97.56 100 GLU A O 1
ATOM 807 N N . GLU A 1 101 ? -10.505 -7.185 31.259 1.00 97.81 101 GLU A N 1
ATOM 808 C CA . GLU A 1 101 ? -11.803 -6.722 31.772 1.00 97.81 101 GLU A CA 1
ATOM 809 C C . GLU A 1 101 ? -12.891 -7.815 31.681 1.00 97.81 101 GLU A C 1
ATOM 811 O O . GLU A 1 101 ? -13.613 -8.048 32.656 1.00 97.81 101 GLU A O 1
ATOM 816 N N . GLU A 1 102 ? -12.965 -8.555 30.569 1.00 98.06 102 GLU A N 1
ATOM 817 C CA . GLU A 1 102 ? -13.867 -9.705 30.405 1.00 98.06 102 GLU A CA 1
ATOM 818 C C . GLU A 1 102 ? -13.559 -10.833 31.403 1.00 98.06 102 GLU A C 1
ATOM 820 O O . GLU A 1 102 ? -14.477 -11.371 32.029 1.00 98.06 102 GLU A O 1
ATOM 825 N N . THR A 1 103 ? -12.284 -11.182 31.617 1.00 96.69 103 THR A N 1
ATOM 826 C CA . THR A 1 103 ? -11.923 -12.218 32.603 1.00 96.69 103 THR A CA 1
ATOM 827 C C . THR A 1 103 ? -12.210 -11.785 34.041 1.00 96.69 103 THR A C 1
ATOM 829 O O . THR A 1 103 ? -12.646 -12.614 34.841 1.00 96.69 103 THR A O 1
ATOM 832 N N . VAL A 1 104 ? -12.044 -10.505 34.389 1.00 98.31 104 VAL A N 1
ATOM 833 C CA . VAL A 1 104 ? -12.441 -9.972 35.706 1.00 98.31 104 VAL A CA 1
ATOM 834 C C . VAL A 1 104 ? -13.960 -10.055 35.898 1.00 98.31 104 VAL A C 1
ATOM 836 O O . VAL A 1 104 ? -14.415 -10.509 36.951 1.00 98.31 104 VAL A O 1
ATOM 839 N N . LEU A 1 105 ? -14.750 -9.702 34.879 1.00 98.19 105 LEU A N 1
ATOM 840 C CA . LEU A 1 105 ? -16.212 -9.811 34.921 1.00 98.19 105 LEU A CA 1
ATOM 841 C C . LEU A 1 105 ? -16.678 -11.268 35.095 1.00 98.19 105 LEU A C 1
ATOM 843 O O . LEU A 1 105 ? -17.521 -11.547 35.950 1.00 98.19 105 LEU A O 1
ATOM 847 N N . LEU A 1 106 ? -16.103 -12.201 34.331 1.00 97.94 106 LEU A N 1
ATOM 848 C CA . LEU A 1 106 ? -16.406 -13.634 34.431 1.00 97.94 106 LEU A CA 1
ATOM 849 C C . LEU A 1 106 ? -16.016 -14.216 35.800 1.00 97.94 106 LEU A C 1
ATOM 851 O O . LEU A 1 106 ? -16.760 -15.027 36.353 1.00 97.94 106 LEU A O 1
ATOM 855 N N . ASN A 1 107 ? -14.900 -13.771 36.386 1.00 97.12 107 ASN A N 1
ATOM 856 C CA . ASN A 1 107 ? -14.506 -14.166 37.740 1.00 97.12 107 ASN A CA 1
ATOM 857 C C . ASN A 1 107 ? -15.483 -13.637 38.809 1.00 97.12 107 ASN A C 1
ATOM 859 O O . ASN A 1 107 ? -15.846 -14.398 39.704 1.00 97.12 107 ASN A O 1
ATOM 863 N N . SER A 1 108 ? -15.986 -12.398 38.695 1.00 97.56 108 SER A N 1
ATOM 864 C CA . SER A 1 108 ? -17.026 -11.879 39.610 1.00 97.56 108 SER A CA 1
ATOM 865 C C . SER A 1 108 ? -18.307 -12.717 39.542 1.00 97.56 108 SER A C 1
ATOM 867 O O . SER A 1 108 ? -18.838 -13.130 40.572 1.00 97.56 108 SER A O 1
ATOM 869 N N . GLN A 1 109 ? -18.762 -13.052 38.329 1.00 98.12 109 GLN A N 1
ATOM 870 C CA . GLN A 1 109 ? -19.937 -13.907 38.122 1.00 98.12 109 GLN A CA 1
ATOM 871 C C . GLN A 1 109 ? -19.734 -15.320 38.697 1.00 98.12 109 GLN A C 1
ATOM 873 O O . GLN A 1 109 ? -20.657 -15.890 39.282 1.00 98.12 109 GLN A O 1
ATOM 878 N N . LEU A 1 110 ? -18.524 -15.879 38.579 1.00 98.06 110 LEU A N 1
ATOM 879 C CA . LEU A 1 110 ? -18.167 -17.165 39.180 1.00 98.06 110 LEU A CA 1
ATOM 880 C C . LEU A 1 110 ? -18.165 -17.101 40.716 1.00 98.06 110 LEU A C 1
ATOM 882 O O . LEU A 1 110 ? -18.709 -17.998 41.359 1.00 98.06 110 LEU A O 1
ATOM 886 N N . GLU A 1 111 ? -17.608 -16.046 41.317 1.00 98.38 111 GLU A N 1
ATOM 887 C CA . GLU A 1 111 ? -17.661 -15.836 42.769 1.00 98.38 111 GLU A CA 1
ATOM 888 C C . GLU A 1 111 ? -19.099 -15.689 43.281 1.00 98.38 111 GLU A C 1
ATOM 890 O O . GLU A 1 111 ? -19.457 -16.290 44.294 1.00 98.38 111 GLU A O 1
ATOM 895 N N . GLU A 1 112 ? -19.946 -14.933 42.584 1.00 98.31 112 GLU A N 1
ATOM 896 C CA . GLU A 1 112 ? -21.361 -14.768 42.931 1.00 98.31 112 GLU A CA 1
ATOM 897 C C . GLU A 1 112 ? -22.123 -16.099 42.840 1.00 98.31 112 GLU A C 1
ATOM 899 O O . GLU A 1 112 ? -22.839 -16.463 43.777 1.00 98.31 112 GLU A O 1
ATOM 904 N N . ALA A 1 113 ? -21.902 -16.883 41.780 1.00 97.25 113 ALA A N 1
ATOM 905 C CA . ALA A 1 113 ? -22.471 -18.223 41.640 1.00 97.25 113 ALA A CA 1
ATOM 906 C C . ALA A 1 113 ? -21.992 -19.188 42.745 1.00 97.25 113 ALA A C 1
ATOM 908 O O . ALA A 1 113 ? -22.785 -19.982 43.260 1.00 97.25 113 ALA A O 1
ATOM 909 N N . LEU A 1 114 ? -20.722 -19.104 43.159 1.00 98.00 114 LEU A N 1
ATOM 910 C CA . LEU A 1 114 ? -20.178 -19.892 44.269 1.00 98.00 114 LEU A CA 1
ATOM 911 C C . LEU A 1 114 ? -20.769 -19.473 45.624 1.00 98.00 114 LEU A C 1
ATOM 913 O O . LEU A 1 114 ? -21.123 -20.348 46.416 1.00 98.00 114 LEU A O 1
ATOM 917 N N . ARG A 1 115 ? -20.954 -18.170 45.878 1.00 98.50 115 ARG A N 1
ATOM 918 C CA . ARG A 1 115 ? -21.623 -17.661 47.092 1.00 98.50 115 ARG A CA 1
ATOM 919 C C . ARG A 1 115 ? -23.086 -18.109 47.151 1.00 98.50 115 ARG A C 1
ATOM 921 O O . ARG A 1 115 ? -23.523 -18.608 48.185 1.00 98.50 115 ARG A O 1
ATOM 928 N N . LEU A 1 116 ? -23.826 -18.009 46.042 1.00 98.31 116 LEU A N 1
ATOM 929 C CA . LEU A 1 116 ? -25.209 -18.497 45.942 1.00 98.31 116 LEU A CA 1
ATOM 930 C C . LEU A 1 116 ? -25.297 -20.012 46.169 1.00 98.31 116 LEU A C 1
ATOM 932 O O . LEU A 1 116 ? -26.141 -20.467 46.944 1.00 98.31 116 LEU A O 1
ATOM 936 N N . ARG A 1 117 ? -24.386 -20.793 45.571 1.00 98.25 117 ARG A N 1
ATOM 937 C CA . ARG A 1 117 ? -24.268 -22.231 45.845 1.00 98.25 117 ARG A CA 1
ATOM 938 C C . ARG A 1 117 ? -24.026 -22.489 47.333 1.00 98.25 117 ARG A C 1
ATOM 940 O O . ARG A 1 117 ? -24.713 -23.333 47.901 1.00 98.25 117 ARG A O 1
ATOM 947 N N . GLN A 1 118 ? -23.084 -21.785 47.961 1.00 98.44 118 GLN A N 1
ATOM 948 C CA . GLN A 1 118 ? -22.756 -21.986 49.373 1.00 98.44 118 GLN A CA 1
ATOM 949 C C . GLN A 1 118 ? -23.959 -21.695 50.282 1.00 98.44 118 GLN A C 1
ATOM 951 O O . GLN A 1 118 ? -24.251 -22.506 51.152 1.00 98.44 118 GLN A O 1
ATOM 956 N N . ILE A 1 119 ? -24.713 -20.621 50.019 1.00 98.19 119 ILE A N 1
ATOM 957 C CA . ILE A 1 119 ? -25.962 -20.306 50.735 1.00 98.19 119 ILE A CA 1
ATOM 958 C C . ILE A 1 119 ? -27.003 -21.423 50.551 1.00 98.19 119 ILE A C 1
ATOM 960 O O . ILE A 1 119 ? -27.615 -21.860 51.523 1.00 98.19 119 ILE A O 1
ATOM 964 N N . SER A 1 120 ? -27.186 -21.932 49.327 1.00 96.19 120 SER A N 1
ATOM 965 C CA . SER A 1 120 ? -28.120 -23.045 49.081 1.00 96.19 120 SER A CA 1
ATOM 966 C C . SER A 1 120 ? -27.689 -24.352 49.762 1.00 96.19 120 SER A C 1
ATOM 968 O O . SER A 1 120 ? -28.534 -25.156 50.151 1.00 96.19 120 SER A O 1
ATOM 970 N N . GLN A 1 121 ? -26.379 -24.552 49.944 1.00 97.81 121 GLN A N 1
ATOM 971 C CA . GLN A 1 121 ? -25.829 -25.706 50.643 1.00 97.81 121 GLN A CA 1
ATOM 972 C C . GLN A 1 121 ? -26.047 -25.591 52.158 1.00 97.81 121 GLN A C 1
ATOM 974 O O . GLN A 1 121 ? -26.565 -26.537 52.746 1.00 97.81 121 GLN A O 1
ATOM 979 N N . THR A 1 122 ? -25.750 -24.444 52.783 1.00 98.00 122 THR A N 1
ATOM 980 C CA . THR A 1 122 ? -25.980 -24.268 54.230 1.00 98.00 122 THR A CA 1
ATOM 981 C C . THR A 1 122 ? -27.467 -24.336 54.577 1.00 98.00 122 THR A C 1
ATOM 983 O O . THR A 1 122 ? -27.826 -24.980 55.554 1.00 98.00 122 THR A O 1
ATOM 986 N N . GLN A 1 123 ? -28.354 -23.786 53.738 1.00 97.81 123 GLN A N 1
ATOM 987 C CA . GLN A 1 123 ? -29.810 -23.925 53.907 1.00 97.81 123 GLN A CA 1
ATOM 988 C C . GLN A 1 123 ? -30.280 -25.390 53.862 1.00 97.81 123 GLN A C 1
ATOM 990 O O . GLN A 1 123 ? -31.199 -25.775 54.586 1.00 97.81 123 GLN A O 1
ATOM 995 N N . LEU A 1 124 ? -29.655 -26.224 53.024 1.00 97.38 124 LEU A N 1
ATOM 996 C CA . LEU A 1 124 ? -29.954 -27.655 52.944 1.00 97.38 124 LEU A CA 1
ATOM 997 C C . LEU A 1 124 ? -29.384 -28.429 54.147 1.00 97.38 124 LEU A C 1
ATOM 999 O O . LEU A 1 124 ? -30.045 -29.333 54.655 1.00 97.38 124 LEU A O 1
ATOM 1003 N N . GLU A 1 125 ? -28.200 -28.058 54.632 1.00 97.88 125 GLU A N 1
ATOM 1004 C CA . GLU A 1 125 ? -27.591 -28.613 55.849 1.00 97.88 125 GLU A CA 1
ATOM 1005 C C . GLU A 1 125 ? -28.436 -28.274 57.098 1.00 97.88 125 GLU A C 1
ATOM 1007 O O . GLU A 1 125 ? -28.834 -29.180 57.832 1.00 97.88 125 GLU A O 1
ATOM 1012 N N . GLU A 1 126 ? -28.839 -27.010 57.268 1.00 97.19 126 GLU A N 1
ATOM 1013 C CA . GLU A 1 126 ? -29.740 -26.534 58.333 1.00 97.19 126 GLU A CA 1
ATOM 1014 C C . GLU A 1 126 ? -31.103 -27.251 58.318 1.00 97.19 126 GLU A C 1
ATOM 1016 O O . GLU A 1 126 ? -31.624 -27.642 59.369 1.00 97.19 126 GLU A O 1
ATOM 1021 N N . ALA A 1 127 ? -31.684 -27.477 57.133 1.00 97.75 127 ALA A N 1
ATOM 1022 C CA . ALA A 1 127 ? -32.936 -28.221 56.990 1.00 97.75 127 ALA A CA 1
ATOM 1023 C C . ALA A 1 127 ? -32.784 -29.708 57.367 1.00 97.75 127 ALA A C 1
ATOM 1025 O O . ALA A 1 127 ? -33.677 -30.287 57.994 1.00 97.75 127 ALA A O 1
ATOM 1026 N N . LEU A 1 128 ? -31.651 -30.336 57.030 1.00 97.56 128 LEU A N 1
ATOM 1027 C CA . LEU A 1 128 ? -31.360 -31.723 57.405 1.00 97.56 128 LEU A CA 1
ATOM 1028 C C . LEU A 1 128 ? -31.132 -31.880 58.915 1.00 97.56 128 LEU A C 1
ATOM 1030 O O . LEU A 1 128 ? -31.627 -32.850 59.494 1.00 97.56 128 LEU A O 1
ATOM 1034 N N . ASP A 1 129 ? -30.449 -30.938 59.567 1.00 97.69 129 ASP A N 1
ATOM 1035 C CA . ASP A 1 129 ? -30.241 -30.958 61.023 1.00 97.69 129 ASP A CA 1
ATOM 1036 C C . ASP A 1 129 ? -31.510 -30.598 61.814 1.00 97.69 129 ASP A C 1
ATOM 1038 O O . ASP A 1 129 ? -31.785 -31.193 62.863 1.00 97.69 129 ASP A O 1
ATOM 1042 N N . SER A 1 130 ? -32.372 -29.744 61.258 1.00 97.75 130 SER A N 1
ATOM 1043 C CA . SER A 1 130 ? -33.736 -29.538 61.767 1.00 97.75 130 SER A CA 1
ATOM 1044 C C . SER A 1 130 ? -34.548 -30.843 61.726 1.00 97.75 130 SER A C 1
ATOM 1046 O O . SER A 1 130 ? -35.147 -31.245 62.722 1.00 97.75 130 SER A O 1
ATOM 1048 N N . LEU A 1 131 ? -34.498 -31.585 60.612 1.00 96.56 131 LEU A N 1
ATOM 1049 C CA . LEU A 1 131 ? -35.161 -32.891 60.489 1.00 96.56 131 LEU A CA 1
ATOM 1050 C C . LEU A 1 131 ? -34.537 -33.983 61.379 1.00 96.56 131 LEU A C 1
ATOM 1052 O O . LEU A 1 131 ? -35.251 -34.891 61.814 1.00 96.56 131 LEU A O 1
ATOM 1056 N N . ARG A 1 132 ? -33.227 -33.929 61.661 1.00 97.75 132 ARG A N 1
ATOM 1057 C CA . ARG A 1 132 ? -32.545 -34.840 62.604 1.00 97.75 132 ARG A CA 1
ATOM 1058 C C . ARG A 1 132 ? -32.991 -34.582 64.040 1.00 97.75 132 ARG A C 1
ATOM 1060 O O . ARG A 1 132 ? -33.492 -35.505 64.679 1.00 97.75 132 ARG A O 1
ATOM 1067 N N . SER A 1 133 ? -32.913 -33.338 64.508 1.00 96.56 133 SER A N 1
ATOM 1068 C CA . SER A 1 133 ? -33.345 -32.960 65.861 1.00 96.56 133 SER A CA 1
ATOM 1069 C C . SER A 1 133 ? -34.841 -33.227 66.092 1.00 96.56 133 SER A C 1
ATOM 1071 O O . SER A 1 133 ? -35.215 -33.792 67.121 1.00 96.56 133 SER A O 1
ATOM 1073 N N . GLU A 1 134 ? -35.703 -32.981 65.099 1.00 96.50 134 GLU A N 1
ATOM 1074 C CA . GLU A 1 134 ? -37.104 -33.422 65.132 1.00 96.50 134 GLU A CA 1
ATOM 1075 C C . GLU A 1 134 ? -37.258 -34.944 65.300 1.00 96.50 134 GLU A C 1
ATOM 1077 O O . GLU A 1 134 ? -38.140 -35.414 66.023 1.00 96.50 134 GLU A O 1
ATOM 1082 N N . ARG A 1 135 ? -36.455 -35.752 64.594 1.00 95.94 135 ARG A N 1
ATOM 1083 C CA . ARG A 1 135 ? -36.475 -37.221 64.722 1.00 95.94 135 ARG A CA 1
ATOM 1084 C C . ARG A 1 135 ? -35.986 -37.663 66.097 1.00 95.94 135 ARG A C 1
ATOM 1086 O O . ARG A 1 135 ? -36.553 -38.602 66.650 1.00 95.94 135 ARG A O 1
ATOM 1093 N N . GLU A 1 136 ? -34.998 -36.984 66.662 1.00 96.75 136 GLU A N 1
ATOM 1094 C CA . GLU A 1 136 ? -34.469 -37.258 67.998 1.00 96.75 136 GLU A CA 1
ATOM 1095 C C . GLU A 1 136 ? -35.493 -36.940 69.093 1.00 96.75 136 GLU A C 1
ATOM 1097 O O . GLU A 1 136 ? -35.787 -37.825 69.894 1.00 96.75 136 GLU A O 1
ATOM 1102 N N . VAL A 1 137 ? -36.135 -35.765 69.061 1.00 96.25 137 VAL A N 1
ATOM 1103 C CA . VAL A 1 137 ? -37.227 -35.394 69.988 1.00 96.25 137 VAL A CA 1
ATOM 1104 C C . VAL A 1 137 ? -38.432 -36.329 69.835 1.00 96.25 137 VAL A C 1
ATOM 1106 O O . VAL A 1 137 ? -38.972 -36.840 70.816 1.00 96.25 137 VAL A O 1
ATOM 1109 N N . ARG A 1 138 ? -38.828 -36.651 68.597 1.00 95.44 138 ARG A N 1
ATOM 1110 C CA . ARG A 1 138 ? -39.888 -37.638 68.324 1.00 95.44 138 ARG A CA 1
ATOM 1111 C C . ARG A 1 138 ? -39.540 -39.019 68.897 1.00 95.44 138 ARG A C 1
ATOM 1113 O O . ARG A 1 138 ? -40.431 -39.740 69.338 1.00 95.44 138 ARG A O 1
ATOM 1120 N N . ASN A 1 139 ? -38.258 -39.382 68.930 1.00 94.25 139 ASN A N 1
ATOM 1121 C CA . ASN A 1 139 ? -37.779 -40.645 69.487 1.00 94.25 139 ASN A CA 1
ATOM 1122 C C . ASN A 1 139 ? -37.540 -40.608 71.009 1.00 94.25 139 ASN A C 1
ATOM 1124 O O . ASN A 1 139 ? -37.646 -41.663 71.633 1.00 94.25 139 ASN A O 1
ATOM 1128 N N . SER A 1 140 ? -37.267 -39.455 71.634 1.00 94.75 140 SER A N 1
ATOM 1129 C CA . SER A 1 140 ? -37.249 -39.334 73.102 1.00 94.75 140 SER A CA 1
ATOM 1130 C C . SER A 1 140 ? -38.664 -39.432 73.667 1.00 94.75 140 SER A C 1
ATOM 1132 O O . SER A 1 140 ? -38.910 -40.283 74.516 1.00 94.75 140 SER A O 1
ATOM 1134 N N . LEU A 1 141 ? -39.626 -38.708 73.085 1.00 94.31 141 LEU A N 1
ATOM 1135 C CA . LEU A 1 141 ? -41.044 -38.784 73.459 1.00 94.31 141 LEU A CA 1
ATOM 1136 C C . LEU A 1 141 ? -41.611 -40.208 73.308 1.00 94.31 141 LEU A C 1
ATOM 1138 O O . LEU A 1 141 ? -42.356 -40.677 74.165 1.00 94.31 141 LEU A O 1
ATOM 1142 N N . ARG A 1 142 ? -41.211 -40.949 72.262 1.00 93.56 142 ARG A N 1
ATOM 1143 C CA . ARG A 1 142 ? -41.539 -42.383 72.114 1.00 93.56 142 ARG A CA 1
ATOM 1144 C C . ARG A 1 142 ? -40.960 -43.246 73.244 1.00 93.56 142 ARG A C 1
ATOM 1146 O O . ARG A 1 142 ? -41.654 -44.139 73.725 1.00 93.56 142 ARG A O 1
ATOM 1153 N N . LYS A 1 143 ? -39.719 -42.993 73.679 1.00 94.44 143 LYS A N 1
ATOM 1154 C CA . LYS A 1 143 ? -39.088 -43.707 74.809 1.00 94.44 143 LYS A CA 1
ATOM 1155 C C . LYS A 1 143 ? -39.764 -43.372 76.139 1.00 94.44 143 LYS A C 1
ATOM 1157 O O . LYS A 1 143 ? -39.980 -44.275 76.939 1.00 94.44 143 LYS A O 1
ATOM 1162 N N . GLU A 1 144 ? -40.132 -42.113 76.356 1.00 92.38 144 GLU A N 1
ATOM 1163 C CA . GLU A 1 144 ? -40.882 -41.667 77.536 1.00 92.38 144 GLU A CA 1
ATOM 1164 C C . GLU A 1 144 ? -42.266 -42.327 77.590 1.00 92.38 144 GLU A C 1
ATOM 1166 O O . GLU A 1 144 ? -42.610 -42.934 78.600 1.00 92.38 144 GLU A O 1
ATOM 1171 N N . LEU A 1 145 ? -43.022 -42.324 76.486 1.00 89.31 145 LEU A N 1
ATOM 1172 C CA . LEU A 1 145 ? -44.309 -43.027 76.386 1.00 89.31 145 LEU A CA 1
ATOM 1173 C C . LEU A 1 145 ? -44.175 -44.538 76.641 1.00 89.31 145 LEU A C 1
ATOM 1175 O O . LEU A 1 145 ? -44.972 -45.100 77.391 1.00 89.31 145 LEU A O 1
ATOM 1179 N N . ALA A 1 146 ? -43.150 -45.191 76.085 1.00 88.19 146 ALA A N 1
ATOM 1180 C CA . ALA A 1 146 ? -42.866 -46.602 76.358 1.00 88.19 146 ALA A CA 1
ATOM 1181 C C . ALA A 1 146 ? -42.497 -46.857 77.834 1.00 88.19 146 ALA A C 1
ATOM 1183 O O . ALA A 1 146 ? -42.903 -47.867 78.410 1.00 88.19 146 ALA A O 1
ATOM 1184 N N . HIS A 1 147 ? -41.780 -45.930 78.476 1.00 88.00 147 HIS A N 1
ATOM 1185 C CA . HIS A 1 147 ? -41.458 -46.003 79.900 1.00 88.00 147 HIS A CA 1
ATOM 1186 C C . HIS A 1 147 ? -42.705 -45.828 80.781 1.00 88.00 147 HIS A C 1
ATOM 1188 O O . HIS A 1 147 ? -42.903 -46.613 81.708 1.00 88.00 147 HIS A O 1
ATOM 1194 N N . TYR A 1 148 ? -43.588 -44.874 80.462 1.00 85.50 148 TYR A N 1
ATOM 1195 C CA . TYR A 1 148 ? -44.872 -44.702 81.152 1.00 85.50 148 TYR A CA 1
ATOM 1196 C C . TYR A 1 148 ? -45.792 -45.922 80.997 1.00 85.50 148 TYR A C 1
ATOM 1198 O O . TYR A 1 148 ? -46.435 -46.315 81.969 1.00 85.50 148 TYR A O 1
ATOM 1206 N N . LEU A 1 149 ? -45.816 -46.561 79.821 1.00 81.25 149 LEU A N 1
ATOM 1207 C CA . LEU A 1 149 ? -46.530 -47.825 79.608 1.00 81.25 149 LEU A CA 1
ATOM 1208 C C . LEU A 1 149 ? -45.964 -48.943 80.498 1.00 81.25 149 LEU A C 1
ATOM 1210 O O . LEU A 1 149 ? -46.722 -49.575 81.228 1.00 81.25 149 LEU A O 1
ATOM 1214 N N . SER A 1 150 ? -44.640 -49.129 80.517 1.00 81.94 150 SER A N 1
ATOM 1215 C CA . SER A 1 150 ? -43.980 -50.140 81.362 1.00 81.94 150 SER A CA 1
ATOM 1216 C C . SER A 1 150 ? -44.165 -49.889 82.871 1.00 81.94 150 SER A C 1
ATOM 1218 O O . SER A 1 150 ? -44.272 -50.831 83.653 1.00 81.94 150 SER A O 1
ATOM 1220 N N . LEU A 1 151 ? -44.280 -48.626 83.299 1.00 74.38 151 LEU A N 1
ATOM 1221 C CA . LEU A 1 151 ? -44.661 -48.262 84.671 1.00 74.38 151 LEU A CA 1
ATOM 1222 C C . LEU A 1 151 ? -46.139 -48.577 84.975 1.00 74.38 151 LEU A C 1
ATOM 1224 O O . LEU A 1 151 ? -46.451 -49.055 86.067 1.00 74.38 151 LEU A O 1
ATOM 1228 N N . GLY A 1 152 ? -47.048 -48.341 84.023 1.00 61.59 152 GLY A N 1
ATOM 1229 C CA . GLY A 1 152 ? -48.478 -48.659 84.154 1.00 61.59 152 GLY A CA 1
ATOM 1230 C C . GLY A 1 152 ? -48.765 -50.162 84.258 1.00 61.59 152 GLY A C 1
ATOM 1231 O O . GLY A 1 152 ? -49.661 -50.574 85.000 1.00 61.59 152 GLY A O 1
ATOM 1232 N N . GLU A 1 153 ? -47.936 -50.974 83.600 1.00 52.72 153 GLU A N 1
ATOM 1233 C CA . GLU A 1 153 ? -47.932 -52.447 83.610 1.00 52.72 153 GLU A CA 1
ATOM 1234 C C . GLU A 1 153 ? -47.791 -53.056 85.025 1.00 52.72 153 GLU A C 1
ATOM 1236 O O . GLU A 1 153 ? -48.115 -54.221 85.248 1.00 52.72 153 GLU A O 1
ATOM 1241 N N . CYS A 1 154 ? -47.352 -52.254 86.005 1.00 53.84 154 CYS A N 1
ATOM 1242 C CA . CYS A 1 154 ? -47.172 -52.647 87.404 1.00 53.84 154 CYS A CA 1
ATOM 1243 C C . CYS A 1 154 ? -48.433 -52.458 88.284 1.00 53.84 154 CYS A C 1
ATOM 1245 O O . CYS A 1 154 ? -48.465 -52.938 89.417 1.00 53.84 154 CYS A O 1
ATOM 1247 N N . VAL A 1 155 ? -49.475 -51.761 87.800 1.00 52.41 155 VAL A N 1
ATOM 1248 C CA . VAL A 1 155 ? -50.665 -51.398 88.612 1.00 52.41 155 VAL A CA 1
ATOM 1249 C C . VAL A 1 155 ? -51.953 -52.082 88.137 1.00 52.41 155 VAL A C 1
ATOM 1251 O O . VAL A 1 155 ? -52.808 -52.405 88.960 1.00 52.41 155 VAL A O 1
ATOM 1254 N N . TYR A 1 156 ? -52.086 -52.364 86.837 1.00 54.84 156 TYR A N 1
ATOM 1255 C CA . TYR A 1 156 ? -53.193 -53.151 86.284 1.00 54.84 156 TYR A CA 1
ATOM 1256 C C . TYR A 1 156 ? -52.653 -54.228 85.336 1.00 54.84 156 TYR A C 1
ATOM 1258 O O . TYR A 1 156 ? -51.791 -53.958 84.507 1.00 54.84 156 TYR A O 1
ATOM 1266 N N . GLY A 1 157 ? -53.144 -55.462 85.494 1.00 52.47 157 GLY A N 1
ATOM 1267 C CA . GLY A 1 157 ? -52.544 -56.658 84.892 1.00 52.47 157 GLY A CA 1
ATOM 1268 C C . GLY A 1 157 ? -52.547 -56.708 83.351 1.00 52.47 157 GLY A C 1
ATOM 1269 O O . GLY A 1 157 ? -53.303 -55.985 82.700 1.00 52.47 157 GLY A O 1
ATOM 1270 N N . PRO A 1 158 ? -51.760 -57.625 82.753 1.00 54.44 158 PRO A N 1
ATOM 1271 C CA . PRO A 1 158 ? -51.279 -57.557 81.361 1.00 54.44 158 PRO A CA 1
ATOM 1272 C C . PRO A 1 158 ? -52.332 -57.735 80.246 1.00 54.44 158 PRO A C 1
ATOM 1274 O O . PRO A 1 158 ? -51.983 -57.842 79.073 1.00 54.44 158 PRO A O 1
ATOM 1277 N N . SER A 1 159 ? -53.628 -57.756 80.567 1.00 52.28 159 SER A N 1
ATOM 1278 C CA . SER A 1 159 ? -54.703 -58.060 79.612 1.00 52.28 159 SER A CA 1
ATOM 1279 C C . SER A 1 159 ? -55.024 -56.933 78.617 1.00 52.28 159 SER A C 1
ATOM 1281 O O . SER A 1 159 ? -55.734 -57.186 77.647 1.00 52.28 159 SER A O 1
ATOM 1283 N N . ASN A 1 160 ? -54.524 -55.710 78.838 1.00 53.16 160 ASN A N 1
ATOM 1284 C CA . ASN A 1 160 ? -54.844 -54.538 78.007 1.00 53.16 160 ASN A CA 1
ATOM 1285 C C . ASN A 1 160 ? -53.720 -54.125 77.033 1.00 53.16 160 ASN A C 1
ATOM 1287 O O . ASN A 1 160 ? -53.968 -53.329 76.131 1.00 53.16 160 ASN A O 1
ATOM 1291 N N . HIS A 1 161 ? -52.490 -54.629 77.193 1.00 53.56 161 HIS A N 1
ATOM 1292 C CA . HIS A 1 161 ? -51.323 -54.113 76.456 1.00 53.56 161 HIS A CA 1
ATOM 1293 C C . HIS A 1 161 ? -51.177 -54.636 75.018 1.00 53.56 161 HIS A C 1
ATOM 1295 O O . HIS A 1 161 ? -50.705 -53.896 74.153 1.00 53.56 161 HIS A O 1
ATOM 1301 N N . MET A 1 162 ? -51.632 -55.861 74.725 1.00 58.28 162 MET A N 1
ATOM 1302 C CA . MET A 1 162 ? -51.491 -56.458 73.385 1.00 58.28 162 MET A CA 1
ATOM 1303 C C . MET A 1 162 ? -52.122 -55.599 72.277 1.00 58.28 162 MET A C 1
ATOM 1305 O O . MET A 1 162 ? -51.494 -55.370 71.246 1.00 58.28 162 MET A O 1
ATOM 1309 N N . ALA A 1 163 ? -53.318 -55.052 72.519 1.00 55.38 163 ALA A N 1
ATOM 1310 C CA . ALA A 1 163 ? -54.055 -54.260 71.532 1.00 55.38 163 ALA A CA 1
ATOM 1311 C C . ALA A 1 163 ? -53.367 -52.928 71.164 1.00 55.38 163 ALA A C 1
ATOM 1313 O O . ALA A 1 163 ? -53.548 -52.430 70.054 1.00 55.38 163 ALA A O 1
ATOM 1314 N N . LEU A 1 164 ? -52.570 -52.345 72.071 1.00 55.91 164 LEU A N 1
ATOM 1315 C CA . LEU A 1 164 ? -51.842 -51.100 71.801 1.00 55.91 164 LEU A CA 1
ATOM 1316 C C . LEU A 1 164 ? -50.528 -51.363 71.048 1.00 55.91 164 LEU A C 1
ATOM 1318 O O . LEU A 1 164 ? -50.174 -50.611 70.141 1.00 55.91 164 LEU A O 1
ATOM 1322 N N . ALA A 1 165 ? -49.827 -52.448 71.392 1.00 58.12 165 ALA A N 1
ATOM 1323 C CA . ALA A 1 165 ? -48.607 -52.863 70.702 1.00 58.12 165 ALA A CA 1
ATOM 1324 C C . ALA A 1 165 ? -48.880 -53.239 69.233 1.00 58.12 165 ALA A C 1
ATOM 1326 O O . ALA A 1 165 ? -48.143 -52.828 68.336 1.00 58.12 165 ALA A O 1
ATOM 1327 N N . GLU A 1 166 ? -49.976 -53.958 68.979 1.00 54.22 166 GLU A N 1
ATOM 1328 C CA . GLU A 1 166 ? -50.403 -54.365 67.635 1.00 54.22 166 GLU A CA 1
ATOM 1329 C C . GLU A 1 166 ? -50.791 -53.157 66.758 1.00 54.22 166 GLU A C 1
ATOM 1331 O O . GLU A 1 166 ? -50.408 -53.086 65.589 1.00 54.22 166 GLU A O 1
ATOM 1336 N N . ALA A 1 167 ? -51.444 -52.141 67.338 1.00 53.44 167 ALA A N 1
ATOM 1337 C CA . ALA A 1 167 ? -51.769 -50.891 66.647 1.00 53.44 167 ALA A CA 1
ATOM 1338 C C . ALA A 1 167 ? -50.527 -50.061 66.258 1.00 53.44 167 ALA A C 1
ATOM 1340 O O . ALA A 1 167 ? -50.518 -49.427 65.202 1.00 53.44 167 ALA A O 1
ATOM 1341 N N . LEU A 1 168 ? -49.468 -50.075 67.078 1.00 59.47 168 LEU A N 1
ATOM 1342 C CA . LEU A 1 168 ? -48.202 -49.400 66.764 1.00 59.47 168 LEU A CA 1
ATOM 1343 C C . LEU A 1 168 ? -47.406 -50.142 65.679 1.00 59.47 168 LEU A C 1
ATOM 1345 O O . LEU A 1 168 ? -46.873 -49.501 64.775 1.00 59.47 168 LEU A O 1
ATOM 1349 N N . ALA A 1 169 ? -47.386 -51.478 65.711 1.00 55.38 169 ALA A N 1
ATOM 1350 C CA . ALA A 1 169 ? -46.745 -52.291 64.673 1.00 55.38 169 ALA A CA 1
ATOM 1351 C C . ALA A 1 169 ? -47.380 -52.080 63.282 1.00 55.38 169 ALA A C 1
ATOM 1353 O O . ALA A 1 169 ? -46.677 -52.067 62.269 1.00 55.38 169 ALA A O 1
ATOM 1354 N N . LEU A 1 170 ? -48.698 -51.851 63.227 1.00 53.47 170 LEU A N 1
ATOM 1355 C CA . LEU A 1 170 ? -49.414 -51.565 61.980 1.00 53.47 170 LEU A CA 1
ATOM 1356 C C . LEU A 1 170 ? -49.022 -50.214 61.346 1.00 53.47 170 LEU A C 1
ATOM 1358 O O . LEU A 1 170 ? -49.125 -50.054 60.130 1.00 53.47 170 LEU A O 1
ATOM 1362 N N . ALA A 1 171 ? -48.565 -49.246 62.149 1.00 51.66 171 ALA A N 1
ATOM 1363 C CA . ALA A 1 171 ? -48.197 -47.913 61.675 1.00 51.66 171 ALA A CA 1
ATOM 1364 C C . ALA A 1 171 ? -46.837 -47.895 60.953 1.00 51.66 171 ALA A C 1
ATOM 1366 O O . ALA A 1 171 ? -46.730 -47.310 59.874 1.00 51.66 171 ALA A O 1
ATOM 1367 N N . ASP A 1 172 ? -45.821 -48.578 61.493 1.00 49.19 172 ASP A N 1
ATOM 1368 C CA . ASP A 1 172 ? -44.509 -48.690 60.831 1.00 49.19 172 ASP A CA 1
ATOM 1369 C C . ASP A 1 172 ? -44.597 -49.516 59.530 1.00 49.19 172 ASP A C 1
ATOM 1371 O O . ASP A 1 172 ? -43.912 -49.209 58.553 1.00 49.19 172 ASP A O 1
ATOM 1375 N N . ALA A 1 173 ? -45.503 -50.502 59.460 1.00 48.91 173 ALA A N 1
ATOM 1376 C CA . ALA A 1 173 ? -45.738 -51.295 58.248 1.00 48.91 173 ALA A CA 1
ATOM 1377 C C . ALA A 1 173 ? -46.245 -50.459 57.051 1.00 48.91 173 ALA A C 1
ATOM 1379 O O . ALA A 1 173 ? -45.927 -50.771 55.902 1.00 48.91 173 ALA A O 1
ATOM 1380 N N . LEU A 1 174 ? -46.998 -49.381 57.299 1.00 47.19 174 LEU A N 1
ATOM 1381 C CA . LEU A 1 174 ? -47.529 -48.502 56.247 1.00 47.19 174 LEU A CA 1
ATOM 1382 C C . LEU A 1 174 ? -46.504 -47.472 55.742 1.00 47.19 174 LEU A C 1
ATOM 1384 O O . LEU A 1 174 ? -46.610 -47.017 54.603 1.00 47.19 174 LEU A O 1
ATOM 1388 N N . ALA A 1 175 ? -45.478 -47.148 56.534 1.00 46.03 175 ALA A N 1
ATOM 1389 C CA . ALA A 1 175 ? -44.422 -46.210 56.145 1.00 46.03 175 ALA A CA 1
ATOM 1390 C C . ALA A 1 175 ? -43.406 -46.795 55.137 1.00 46.03 175 ALA A C 1
ATOM 1392 O O . ALA A 1 175 ? -42.651 -46.043 54.523 1.00 46.03 175 ALA A O 1
ATOM 1393 N N . GLY A 1 176 ? -43.376 -48.121 54.957 1.00 44.53 176 GLY A N 1
ATOM 1394 C CA . GLY A 1 176 ? -42.394 -48.820 54.116 1.00 44.53 176 GLY A CA 1
ATOM 1395 C C . GLY A 1 176 ? -42.759 -48.989 52.634 1.00 44.53 176 GLY A C 1
ATOM 1396 O O . GLY A 1 176 ? -41.984 -49.591 51.896 1.00 44.53 176 GLY A O 1
ATOM 1397 N N . SER A 1 177 ? -43.925 -48.510 52.182 1.00 39.31 177 SER A N 1
ATOM 1398 C CA . SER A 1 177 ? -44.446 -48.797 50.833 1.00 39.31 177 SER A CA 1
ATOM 1399 C C . SER A 1 177 ? -44.300 -47.629 49.845 1.00 39.31 177 SER A C 1
ATOM 1401 O O . SER A 1 177 ? -45.251 -46.915 49.540 1.00 39.31 177 SER A O 1
ATOM 1403 N N . THR A 1 178 ? -43.100 -47.451 49.283 1.00 38.56 178 THR A N 1
ATOM 1404 C CA . THR A 1 178 ? -42.895 -46.602 48.094 1.00 38.56 178 THR A CA 1
ATOM 1405 C C . THR A 1 178 ? -43.205 -47.387 46.810 1.00 38.56 178 THR A C 1
ATOM 1407 O O . THR A 1 178 ? -42.437 -48.297 46.481 1.00 38.56 178 THR A O 1
ATOM 1410 N N . PRO A 1 179 ? -44.274 -47.075 46.051 1.00 35.47 179 PRO A N 1
ATOM 1411 C CA . PRO A 1 179 ? -44.447 -47.637 44.714 1.00 35.47 179 PRO A CA 1
ATOM 1412 C C . PRO A 1 179 ? -43.375 -47.083 43.761 1.00 35.47 179 PRO A C 1
ATOM 1414 O O . PRO A 1 179 ? -43.046 -45.898 43.813 1.00 35.47 179 PRO A O 1
ATOM 1417 N N . SER A 1 180 ? -42.837 -47.945 42.892 1.00 35.75 180 SER A N 1
ATOM 1418 C CA . SER A 1 180 ? -41.844 -47.567 41.874 1.00 35.75 180 SER A CA 1
ATOM 1419 C C . SER A 1 180 ? -42.365 -46.460 40.949 1.00 35.75 180 SER A C 1
ATOM 1421 O O . SER A 1 180 ? -43.533 -46.438 40.554 1.00 35.75 180 SER A O 1
ATOM 1423 N N . THR A 1 181 ? -41.459 -45.573 40.545 1.00 33.53 181 THR A N 1
ATOM 1424 C CA . THR A 1 181 ? -41.513 -44.918 39.235 1.00 33.53 181 THR A CA 1
ATOM 1425 C C . THR A 1 181 ? -40.082 -44.785 38.721 1.00 33.53 181 THR A C 1
ATOM 1427 O O . THR A 1 181 ? -39.469 -43.719 38.775 1.00 33.53 181 THR A O 1
ATOM 1430 N N . ASP A 1 182 ? -39.526 -45.908 38.271 1.00 31.78 182 ASP A N 1
ATOM 1431 C CA . ASP A 1 182 ? -38.313 -45.920 37.457 1.00 31.78 182 ASP A CA 1
ATOM 1432 C C . ASP A 1 182 ? -38.615 -45.296 36.090 1.00 31.78 182 ASP A C 1
ATOM 1434 O O . ASP A 1 182 ? -39.333 -45.906 35.302 1.00 31.78 182 ASP A O 1
ATOM 1438 N N . ASP A 1 183 ? -38.067 -44.111 35.789 1.00 35.50 183 ASP A N 1
ATOM 1439 C CA . ASP A 1 183 ? -37.943 -43.662 34.392 1.00 35.50 183 ASP A CA 1
ATOM 1440 C C . ASP A 1 183 ? -36.899 -42.541 34.171 1.00 35.50 183 ASP A C 1
ATOM 1442 O O . ASP A 1 183 ? -37.209 -41.420 33.756 1.00 35.50 183 ASP A O 1
ATOM 1446 N N . ARG A 1 184 ? -35.614 -42.840 34.427 1.00 34.59 184 ARG A N 1
ATOM 1447 C CA . ARG A 1 184 ? -34.522 -42.331 33.569 1.00 34.59 184 ARG A CA 1
ATOM 1448 C C . ARG A 1 184 ? -33.205 -43.073 33.757 1.00 34.59 184 ARG A C 1
ATOM 1450 O O . ARG A 1 184 ? -32.544 -42.959 34.782 1.00 34.59 184 ARG A O 1
ATOM 1457 N N . ASP A 1 185 ? -32.814 -43.790 32.712 1.00 36.34 185 ASP A N 1
ATOM 1458 C CA . ASP A 1 185 ? -31.677 -44.703 32.710 1.00 36.34 185 ASP A CA 1
ATOM 1459 C C . ASP A 1 185 ? -30.565 -44.229 31.747 1.00 36.34 185 ASP A C 1
ATOM 1461 O O . ASP A 1 185 ? -30.841 -43.610 30.721 1.00 36.34 185 ASP A O 1
ATOM 1465 N N . LYS A 1 186 ? -29.314 -44.558 32.097 1.00 39.31 186 LYS A N 1
ATOM 1466 C CA . LYS A 1 186 ? -28.052 -44.479 31.323 1.00 39.31 186 LYS A CA 1
ATOM 1467 C C . LYS A 1 186 ? -27.684 -43.202 30.539 1.00 39.31 186 LYS A C 1
ATOM 1469 O O . LYS A 1 186 ? -28.178 -42.931 29.450 1.00 39.31 186 LYS A O 1
ATOM 1474 N N . CYS A 1 187 ? -26.532 -42.647 30.929 1.00 31.61 187 CYS A N 1
ATOM 1475 C CA . CYS A 1 187 ? -25.316 -42.808 30.113 1.00 31.61 187 CYS A CA 1
ATOM 1476 C C . CYS A 1 187 ? -24.062 -42.947 31.010 1.00 31.61 187 CYS A C 1
ATOM 1478 O O . CYS A 1 187 ? -24.069 -42.501 32.155 1.00 31.61 187 CYS A O 1
ATOM 1480 N N . ASN A 1 188 ? -23.015 -43.624 30.522 1.00 35.41 188 ASN A N 1
ATOM 1481 C CA . ASN A 1 188 ? -21.825 -44.028 31.303 1.00 35.41 188 ASN A CA 1
ATOM 1482 C C . ASN A 1 188 ? -20.826 -42.868 31.554 1.00 35.41 188 ASN A C 1
ATOM 1484 O O . ASN A 1 188 ? -20.785 -41.932 30.765 1.00 35.41 188 ASN A O 1
ATOM 1488 N N . GLY A 1 189 ? -19.927 -42.916 32.552 1.00 29.48 189 GLY A N 1
ATOM 1489 C CA . GLY A 1 189 ? -19.774 -43.883 33.658 1.00 29.48 189 GLY A CA 1
ATOM 1490 C C . GLY A 1 189 ? -18.309 -44.131 34.095 1.00 29.48 189 GLY A C 1
ATOM 1491 O O . GLY A 1 189 ? -17.394 -43.517 33.563 1.00 29.48 189 GLY A O 1
ATOM 1492 N N . HIS A 1 190 ? -18.131 -45.121 34.986 1.00 29.19 190 HIS A N 1
ATOM 1493 C CA . HIS A 1 190 ? -16.880 -45.773 35.452 1.00 29.19 190 HIS A CA 1
ATOM 1494 C C . HIS A 1 190 ? -16.063 -45.145 36.616 1.00 29.19 190 HIS A C 1
ATOM 1496 O O . HIS A 1 190 ? -15.609 -44.008 36.586 1.00 29.19 190 HIS A O 1
ATOM 1502 N N . THR A 1 191 ? -15.873 -45.992 37.636 1.00 29.20 191 THR A N 1
ATOM 1503 C CA . THR A 1 191 ? -15.021 -45.936 38.850 1.00 29.20 191 THR A CA 1
ATOM 1504 C C . THR A 1 191 ? -13.627 -46.554 38.582 1.00 29.20 191 THR A C 1
ATOM 1506 O O . THR A 1 191 ? -13.425 -47.004 37.452 1.00 29.20 191 THR A O 1
ATOM 1509 N N . PRO A 1 192 ? -12.710 -46.762 39.568 1.00 42.28 192 PRO A N 1
ATOM 1510 C CA . PRO A 1 192 ? -12.608 -46.319 40.983 1.00 42.28 192 PRO A CA 1
ATOM 1511 C C . PRO A 1 192 ? -11.385 -45.378 41.198 1.00 42.28 192 PRO A C 1
ATOM 1513 O O . PRO A 1 192 ? -10.741 -45.011 40.224 1.00 42.28 192 PRO A O 1
ATOM 1516 N N . GLY A 1 193 ? -10.969 -44.928 42.392 1.00 27.61 193 GLY A N 1
ATOM 1517 C CA . GLY A 1 193 ? -11.342 -45.194 43.797 1.00 27.61 193 GLY A CA 1
ATOM 1518 C C . GLY A 1 193 ? -10.078 -45.366 44.674 1.00 27.61 193 GLY A C 1
ATOM 1519 O O . GLY A 1 193 ? -8.977 -45.315 44.134 1.00 27.61 193 GLY A O 1
ATOM 1520 N N . SER A 1 194 ? -10.247 -45.636 45.980 1.00 28.53 194 SER A N 1
ATOM 1521 C CA . SER A 1 194 ? -9.184 -45.881 46.990 1.00 28.53 194 SER A CA 1
ATOM 1522 C C . SER A 1 194 ? -8.385 -44.647 47.473 1.00 28.53 194 SER A C 1
ATOM 1524 O O . SER A 1 194 ? -8.064 -43.776 46.671 1.00 28.53 194 SER A O 1
ATOM 1526 N N . ASP A 1 195 ? -7.984 -44.496 48.746 1.00 27.78 195 ASP A N 1
ATOM 1527 C CA . ASP A 1 195 ? -8.533 -44.948 50.048 1.00 27.78 195 ASP A CA 1
ATOM 1528 C C . ASP A 1 195 ? -7.831 -44.174 51.190 1.00 27.78 195 ASP A C 1
ATOM 1530 O O . ASP A 1 195 ? -6.660 -43.834 51.044 1.00 27.78 195 ASP A O 1
ATOM 1534 N N . HIS A 1 196 ? -8.503 -44.031 52.347 1.00 29.64 196 HIS A N 1
ATOM 1535 C CA . HIS A 1 196 ? -7.909 -43.789 53.688 1.00 29.64 196 HIS A CA 1
ATOM 1536 C C . HIS A 1 196 ? -7.137 -42.448 53.914 1.00 29.64 196 HIS A C 1
ATOM 1538 O O . HIS A 1 196 ? -6.557 -41.871 53.006 1.00 29.64 196 HIS A O 1
ATOM 1544 N N . ALA A 1 197 ? -7.073 -41.851 55.113 1.00 32.84 197 ALA A N 1
ATOM 1545 C CA . ALA A 1 197 ? -7.761 -42.097 56.388 1.00 32.84 197 ALA A CA 1
ATOM 1546 C C . ALA A 1 197 ? -7.885 -40.789 57.220 1.00 32.84 197 ALA A C 1
ATOM 1548 O O . ALA A 1 197 ? -7.462 -39.714 56.805 1.00 32.84 197 ALA A O 1
ATOM 1549 N N . GLU A 1 198 ? -8.508 -40.944 58.390 1.00 28.73 198 GLU A N 1
ATOM 1550 C CA . GLU A 1 198 ? -8.631 -40.081 59.579 1.00 28.73 198 GLU A CA 1
ATOM 1551 C C . GLU A 1 198 ? -7.458 -39.112 59.881 1.00 28.73 198 GLU A C 1
ATOM 1553 O O . GLU A 1 198 ? -6.315 -39.381 59.521 1.00 28.73 198 GLU A O 1
ATOM 1558 N N . GLY A 1 199 ? -7.691 -38.029 60.652 1.00 30.16 199 GLY A N 1
ATOM 1559 C CA . GLY A 1 199 ? -6.559 -37.183 61.098 1.00 30.16 199 GLY A CA 1
ATOM 1560 C C . GLY A 1 199 ? -6.791 -35.899 61.919 1.00 30.16 199 GLY A C 1
ATOM 1561 O O . GLY A 1 199 ? -5.879 -35.089 62.010 1.00 30.16 199 GLY A O 1
ATOM 1562 N N . THR A 1 200 ? -7.976 -35.677 62.488 1.00 30.70 200 THR A N 1
ATOM 1563 C CA . THR A 1 200 ? -8.308 -34.733 63.587 1.00 30.70 200 THR A CA 1
ATOM 1564 C C . THR A 1 200 ? -7.276 -33.659 64.038 1.00 30.70 200 THR A C 1
ATOM 1566 O O . THR A 1 200 ? -6.572 -33.836 65.027 1.00 30.70 200 THR A O 1
ATOM 1569 N N . ALA A 1 201 ? -7.397 -32.464 63.443 1.00 30.34 201 ALA A N 1
ATOM 1570 C CA . ALA A 1 201 ? -7.453 -31.149 64.117 1.00 30.34 201 ALA A CA 1
ATOM 1571 C C . ALA A 1 201 ? -6.228 -30.488 64.819 1.00 30.34 201 ALA A C 1
ATOM 1573 O O . ALA A 1 201 ? -5.250 -31.092 65.240 1.00 30.34 201 ALA A O 1
ATOM 1574 N N . THR A 1 202 ? -6.421 -29.179 65.049 1.00 32.88 202 THR A N 1
ATOM 1575 C CA . THR A 1 202 ? -5.646 -28.201 65.851 1.00 32.88 202 THR A CA 1
ATOM 1576 C C . THR A 1 202 ? -4.328 -27.661 65.277 1.00 32.88 202 THR A C 1
ATOM 1578 O O . THR A 1 202 ? -3.476 -28.374 64.764 1.00 32.88 202 THR A O 1
ATOM 1581 N N . ALA A 1 203 ? -4.182 -26.336 65.369 1.00 35.19 203 ALA A N 1
ATOM 1582 C CA . ALA A 1 203 ? -3.049 -25.569 64.860 1.00 35.19 203 ALA A CA 1
ATOM 1583 C C . ALA A 1 203 ? -2.051 -25.213 65.971 1.00 35.19 203 ALA A C 1
ATOM 1585 O O . ALA A 1 203 ? -2.444 -25.068 67.127 1.00 35.19 203 ALA A O 1
ATOM 1586 N N . THR A 1 204 ? -0.804 -24.889 65.611 1.00 34.09 204 THR A N 1
ATOM 1587 C CA . THR A 1 204 ? -0.175 -23.640 66.093 1.00 34.09 204 THR A CA 1
ATOM 1588 C C . THR A 1 204 ? 1.029 -23.197 65.251 1.00 34.09 204 THR A C 1
ATOM 1590 O O . THR A 1 204 ? 1.592 -23.947 64.463 1.00 34.09 204 THR A O 1
ATOM 1593 N N . LYS A 1 205 ? 1.358 -21.913 65.406 1.00 35.59 205 LYS A N 1
ATOM 1594 C CA . LYS A 1 205 ? 2.344 -21.098 64.681 1.00 35.59 205 LYS A CA 1
ATOM 1595 C C . LYS A 1 205 ? 3.758 -21.231 65.274 1.00 35.59 205 LYS A C 1
ATOM 1597 O O . LYS A 1 205 ? 3.884 -21.199 66.494 1.00 35.59 205 LYS A O 1
ATOM 1602 N N . GLY A 1 206 ? 4.807 -21.234 64.441 1.00 31.92 206 GLY A N 1
ATOM 1603 C CA . GLY A 1 206 ? 6.199 -21.062 64.896 1.00 31.92 206 GLY A CA 1
ATOM 1604 C C . GLY A 1 206 ? 7.258 -21.168 63.786 1.00 31.92 206 GLY A C 1
ATOM 1605 O O . GLY A 1 206 ? 7.238 -22.115 63.007 1.00 31.92 206 GLY A O 1
ATOM 1606 N N . ASP A 1 207 ? 8.178 -20.202 63.730 1.00 34.91 207 ASP A N 1
ATOM 1607 C CA . ASP A 1 207 ? 9.322 -20.152 62.802 1.00 34.91 207 ASP A CA 1
ATOM 1608 C C . ASP A 1 207 ? 10.569 -20.893 63.331 1.00 34.91 207 ASP A C 1
ATOM 1610 O O . ASP A 1 207 ? 10.718 -21.046 64.543 1.00 34.91 207 ASP A O 1
ATOM 1614 N N . ILE A 1 208 ? 11.504 -21.245 62.427 1.00 34.78 208 ILE A N 1
ATOM 1615 C CA . ILE A 1 208 ? 12.977 -20.993 62.468 1.00 34.78 208 ILE A CA 1
ATOM 1616 C C . ILE A 1 208 ? 13.736 -21.971 61.535 1.00 34.78 208 ILE A C 1
ATOM 1618 O O . ILE A 1 208 ? 13.313 -23.096 61.288 1.00 34.78 208 ILE A O 1
ATOM 1622 N N . SER A 1 209 ? 14.847 -21.499 60.952 1.00 34.19 209 SER A N 1
ATOM 1623 C CA . SER A 1 209 ? 15.646 -22.171 59.905 1.00 34.19 209 SER A CA 1
ATOM 1624 C C . SER A 1 209 ? 16.835 -23.014 60.464 1.00 34.19 209 SER A C 1
ATOM 1626 O O . SER A 1 209 ? 16.759 -23.477 61.598 1.00 34.19 209 SER A O 1
ATOM 1628 N N . PRO A 1 210 ? 17.900 -23.342 59.697 1.00 46.59 210 PRO A N 1
ATOM 1629 C CA . PRO A 1 210 ? 18.001 -24.611 58.971 1.00 46.59 210 PRO A CA 1
ATOM 1630 C C . PRO A 1 210 ? 19.192 -25.497 59.410 1.00 46.59 210 PRO A C 1
ATOM 1632 O O . PRO A 1 210 ? 20.152 -25.026 60.017 1.00 46.59 210 PRO A O 1
ATOM 1635 N N . ALA A 1 211 ? 19.193 -26.778 59.015 1.00 32.12 211 ALA A N 1
ATOM 1636 C CA . ALA A 1 211 ? 20.291 -27.716 59.287 1.00 32.12 211 ALA A CA 1
ATOM 1637 C C . ALA A 1 211 ? 20.961 -28.224 57.995 1.00 32.12 211 ALA A C 1
ATOM 1639 O O . ALA A 1 211 ? 20.332 -28.892 57.178 1.00 32.12 211 ALA A O 1
ATOM 1640 N N . SER A 1 212 ? 22.257 -27.939 57.830 1.00 33.50 212 SER A N 1
ATOM 1641 C CA . SER A 1 212 ? 23.075 -28.400 56.697 1.00 33.50 212 SER A CA 1
ATOM 1642 C C . SER A 1 212 ? 23.925 -29.621 57.068 1.00 33.50 212 SER A C 1
ATOM 1644 O O . SER A 1 212 ? 24.439 -29.704 58.186 1.00 33.50 212 SER A O 1
ATOM 1646 N N . ARG A 1 213 ? 24.135 -30.545 56.119 1.00 40.75 213 ARG A N 1
ATOM 1647 C CA . ARG A 1 213 ? 25.206 -31.555 56.171 1.00 40.75 213 ARG A CA 1
ATOM 1648 C C . ARG A 1 213 ? 25.870 -31.698 54.801 1.00 40.75 213 ARG A C 1
ATOM 1650 O O . ARG A 1 213 ? 25.192 -31.856 53.792 1.00 40.75 213 ARG A O 1
ATOM 1657 N N . LYS A 1 214 ? 27.205 -31.640 54.790 1.00 39.25 214 LYS A N 1
ATOM 1658 C CA . LYS A 1 214 ? 28.053 -31.821 53.602 1.00 39.25 214 LYS A CA 1
ATOM 1659 C C . LYS A 1 214 ? 28.132 -33.293 53.180 1.00 39.25 214 LYS A C 1
ATOM 1661 O O . LYS A 1 214 ? 28.136 -34.180 54.030 1.00 39.25 214 LYS A O 1
ATOM 1666 N N . GLY A 1 215 ? 28.355 -33.506 51.887 1.00 32.00 215 GLY A N 1
ATOM 1667 C CA . GLY A 1 215 ? 29.044 -34.672 51.336 1.00 32.00 215 GLY A CA 1
ATOM 1668 C C . GLY A 1 215 ? 29.933 -34.197 50.186 1.00 32.00 215 GLY A C 1
ATOM 1669 O O . GLY A 1 215 ? 29.427 -33.602 49.241 1.00 32.00 215 GLY A O 1
ATOM 1670 N N . GLU A 1 216 ? 31.248 -34.387 50.287 1.00 37.66 216 GLU A N 1
ATOM 1671 C CA . GLU A 1 216 ? 32.234 -33.933 49.293 1.00 37.66 216 GLU A CA 1
ATOM 1672 C C . GLU A 1 216 ? 32.924 -35.139 48.646 1.00 37.66 216 GLU A C 1
ATOM 1674 O O . GLU A 1 216 ? 33.392 -36.029 49.356 1.00 37.66 216 GLU A O 1
ATOM 1679 N N . GLY A 1 217 ? 33.024 -35.163 47.312 1.00 37.91 217 GLY A N 1
ATOM 1680 C CA . GLY A 1 217 ? 33.795 -36.189 46.604 1.00 37.91 217 GLY A CA 1
ATOM 1681 C C . GLY A 1 217 ? 33.592 -36.241 45.084 1.00 37.91 217 GLY A C 1
ATOM 1682 O O . GLY A 1 217 ? 32.513 -36.581 44.621 1.00 37.91 217 GLY A O 1
ATOM 1683 N N . LEU A 1 218 ? 34.689 -36.022 44.347 1.00 37.09 218 LEU A N 1
ATOM 1684 C CA . LEU A 1 218 ? 34.947 -36.457 42.959 1.00 37.09 218 LEU A CA 1
ATOM 1685 C C . LEU A 1 218 ? 34.148 -35.801 41.801 1.00 37.09 218 LEU A C 1
ATOM 1687 O O . LEU A 1 218 ? 33.122 -36.298 41.351 1.00 37.09 218 LEU A O 1
ATOM 1691 N N . HIS A 1 219 ? 34.755 -34.776 41.191 1.00 41.88 219 HIS A N 1
ATOM 1692 C CA . HIS A 1 219 ? 34.740 -34.581 39.725 1.00 41.88 219 HIS A CA 1
ATOM 1693 C C . HIS A 1 219 ? 35.694 -35.623 39.079 1.00 41.88 219 HIS A C 1
ATOM 1695 O O . HIS A 1 219 ? 36.629 -36.044 39.771 1.00 41.88 219 HIS A O 1
ATOM 1701 N N . PRO A 1 220 ? 35.526 -36.049 37.800 1.00 57.56 220 PRO A N 1
ATOM 1702 C CA . PRO A 1 220 ? 35.961 -35.190 36.690 1.00 57.56 220 PRO A CA 1
ATOM 1703 C C . PRO A 1 220 ? 35.260 -35.415 35.327 1.00 57.56 220 PRO A C 1
ATOM 1705 O O . PRO A 1 220 ? 35.748 -36.164 34.485 1.00 57.56 220 PRO A O 1
ATOM 1708 N N . VAL A 1 221 ? 34.215 -34.638 35.038 1.00 39.19 221 VAL A N 1
ATOM 1709 C CA . VAL A 1 221 ? 33.999 -34.082 33.687 1.00 39.19 221 VAL A CA 1
ATOM 1710 C C . VAL A 1 221 ? 33.530 -32.637 33.866 1.00 39.19 221 VAL A C 1
ATOM 1712 O O . VAL A 1 221 ? 32.514 -32.409 34.517 1.00 39.19 221 VAL A O 1
ATOM 1715 N N . SER A 1 222 ? 34.260 -31.662 33.319 1.00 45.62 222 SER A N 1
ATOM 1716 C CA . SER A 1 222 ? 33.661 -30.361 32.996 1.00 45.62 222 SER A CA 1
ATOM 1717 C C . SER A 1 222 ? 32.831 -30.576 31.741 1.00 45.62 222 SER A C 1
ATOM 1719 O O . SER A 1 222 ? 33.375 -30.643 30.640 1.00 45.62 222 SER A O 1
ATOM 1721 N N . ASP A 1 223 ? 31.525 -30.776 31.904 1.00 49.97 223 ASP A N 1
ATOM 1722 C CA . ASP A 1 223 ? 30.627 -30.805 30.756 1.00 49.97 223 ASP A CA 1
ATOM 1723 C C . ASP A 1 223 ? 30.613 -29.402 30.137 1.00 49.97 223 ASP A C 1
ATOM 1725 O O . ASP A 1 223 ? 30.283 -28.422 30.809 1.00 49.97 223 ASP A O 1
ATOM 1729 N N . LEU A 1 224 ? 30.981 -29.303 28.860 1.00 53.84 224 LEU A N 1
ATOM 1730 C CA . LEU A 1 224 ? 31.075 -28.033 28.143 1.00 53.84 224 LEU A CA 1
ATOM 1731 C C . LEU A 1 224 ? 29.705 -27.334 28.052 1.00 53.84 224 LEU A C 1
ATOM 1733 O O . LEU A 1 224 ? 29.646 -26.105 28.023 1.00 53.84 224 LEU A O 1
ATOM 1737 N N . PHE A 1 225 ? 28.604 -28.098 28.096 1.00 48.97 225 PHE A N 1
ATOM 1738 C CA . PHE A 1 225 ? 27.267 -27.534 28.284 1.00 48.97 225 PHE A CA 1
ATOM 1739 C C . PHE A 1 225 ? 27.105 -26.905 29.669 1.00 48.97 225 PHE A C 1
ATOM 1741 O O . PHE A 1 225 ? 26.548 -25.817 29.767 1.00 48.97 225 PHE A O 1
ATOM 1748 N N . SER A 1 226 ? 27.599 -27.534 30.739 1.00 58.12 226 SER A N 1
ATOM 1749 C CA . SER A 1 226 ? 27.484 -26.993 32.099 1.00 58.12 226 SER A CA 1
ATOM 1750 C C . SER A 1 226 ? 28.234 -25.668 32.285 1.00 58.12 226 SER A C 1
ATOM 1752 O O . SER A 1 226 ? 27.698 -24.770 32.929 1.00 58.12 226 SER A O 1
ATOM 1754 N N . GLU A 1 227 ? 29.408 -25.487 31.668 1.00 56.44 227 GLU A N 1
ATOM 1755 C CA . GLU A 1 227 ? 30.163 -24.225 31.743 1.00 56.44 227 GLU A CA 1
ATOM 1756 C C . GLU A 1 227 ? 29.521 -23.113 30.894 1.00 56.44 227 GLU A C 1
ATOM 1758 O O . GLU A 1 227 ? 29.372 -21.981 31.368 1.00 56.44 227 GLU A O 1
ATOM 1763 N N . LEU A 1 228 ? 29.049 -23.437 29.681 1.00 57.25 228 LEU A N 1
ATOM 1764 C CA . LEU A 1 228 ? 28.308 -22.495 28.836 1.00 57.25 228 LEU A CA 1
ATOM 1765 C C . LEU A 1 228 ? 27.010 -22.046 29.531 1.00 57.25 228 LEU A C 1
ATOM 1767 O O . LEU A 1 228 ? 26.811 -20.846 29.755 1.00 57.25 228 LEU A O 1
ATOM 1771 N N . ASN A 1 229 ? 26.195 -23.016 29.964 1.00 60.09 229 ASN A N 1
ATOM 1772 C CA . ASN A 1 229 ? 24.939 -22.801 30.682 1.00 60.09 229 ASN A CA 1
ATOM 1773 C C . ASN A 1 229 ? 25.161 -22.057 32.002 1.00 60.09 229 ASN A C 1
ATOM 1775 O O . ASN A 1 229 ? 24.350 -21.206 32.346 1.00 60.09 229 ASN A O 1
ATOM 1779 N N . LEU A 1 230 ? 26.245 -22.311 32.746 1.00 76.56 230 LEU A N 1
ATOM 1780 C CA . LEU A 1 230 ? 26.540 -21.563 33.971 1.00 76.56 230 LEU A CA 1
ATOM 1781 C C . LEU A 1 230 ? 26.787 -20.080 33.668 1.00 76.56 230 LEU A C 1
ATOM 1783 O O . LEU A 1 230 ? 26.266 -19.228 34.388 1.00 76.56 230 LEU A O 1
ATOM 1787 N N . SER A 1 231 ? 27.509 -19.758 32.588 1.00 79.12 231 SER A N 1
ATOM 1788 C CA . SER A 1 231 ? 27.721 -18.364 32.173 1.00 79.12 231 SER A CA 1
ATOM 1789 C C . SER A 1 231 ? 26.414 -17.674 31.757 1.00 79.12 231 SER A C 1
ATOM 1791 O O . SER A 1 231 ? 26.217 -16.492 32.043 1.00 79.12 231 SER A O 1
ATOM 1793 N N . GLU A 1 232 ? 25.497 -18.401 31.115 1.00 83.62 232 GLU A N 1
ATOM 1794 C CA . GLU A 1 232 ? 24.193 -17.881 30.690 1.00 83.62 232 GLU A CA 1
ATOM 1795 C C . GLU A 1 232 ? 23.224 -17.746 31.869 1.00 83.62 232 GLU A C 1
ATOM 1797 O O . GLU A 1 232 ? 22.610 -16.696 32.035 1.00 83.62 232 GLU A O 1
ATOM 1802 N N . ILE A 1 233 ? 23.173 -18.727 32.771 1.00 87.19 233 ILE A N 1
ATOM 1803 C CA . ILE A 1 233 ? 22.402 -18.676 34.021 1.00 87.19 233 ILE A CA 1
ATOM 1804 C C . ILE A 1 233 ? 22.909 -17.549 34.934 1.00 87.19 233 ILE A C 1
ATOM 1806 O O . ILE A 1 233 ? 22.103 -16.897 35.595 1.00 87.19 233 ILE A O 1
ATOM 1810 N N . GLN A 1 234 ? 24.217 -17.272 34.972 1.00 87.19 234 GLN A N 1
ATOM 1811 C CA . GLN A 1 234 ? 24.764 -16.119 35.699 1.00 87.19 234 GLN A CA 1
ATOM 1812 C C . GLN A 1 234 ? 24.330 -14.787 35.068 1.00 87.19 234 GLN A C 1
ATOM 1814 O O . GLN A 1 234 ? 23.858 -13.912 35.794 1.00 87.19 234 GLN A O 1
ATOM 1819 N N . LYS A 1 235 ? 24.393 -14.650 33.734 1.00 90.56 235 LYS A N 1
ATOM 1820 C CA . LYS A 1 235 ? 23.885 -13.463 33.015 1.00 90.56 235 LYS A CA 1
ATOM 1821 C C . LYS A 1 235 ? 22.385 -13.259 33.251 1.00 90.56 235 LYS A C 1
ATOM 1823 O O . LYS A 1 235 ? 21.981 -12.158 33.612 1.00 90.56 235 LYS A O 1
ATOM 1828 N N . LEU A 1 236 ? 21.578 -14.316 33.137 1.00 88.44 236 LEU A N 1
ATOM 1829 C CA . LEU A 1 236 ? 20.132 -14.286 33.382 1.00 88.44 236 LEU A CA 1
ATOM 1830 C C . LEU A 1 236 ? 19.803 -13.929 34.839 1.00 88.44 236 LEU A C 1
ATOM 1832 O O . LEU A 1 236 ? 18.916 -13.117 35.076 1.00 88.44 236 LEU A O 1
ATOM 1836 N N . LYS A 1 237 ? 20.549 -14.451 35.823 1.00 90.88 237 LYS A N 1
ATOM 1837 C CA . LYS A 1 237 ? 20.416 -14.039 37.234 1.00 90.88 237 LYS A CA 1
ATOM 1838 C C . LYS A 1 237 ? 20.783 -12.571 37.447 1.00 90.88 237 LYS A C 1
ATOM 1840 O O . LYS A 1 237 ? 20.121 -11.894 38.227 1.00 90.88 237 LYS A O 1
ATOM 1845 N N . GLN A 1 238 ? 21.808 -12.062 36.764 1.00 94.38 238 GLN A N 1
ATOM 1846 C CA . GLN A 1 238 ? 22.201 -10.658 36.878 1.00 94.38 238 GLN A CA 1
ATOM 1847 C C . GLN A 1 238 ? 21.209 -9.714 36.180 1.00 94.38 238 GLN A C 1
ATOM 1849 O O . GLN A 1 238 ? 20.946 -8.634 36.704 1.00 94.38 238 GLN A O 1
ATOM 1854 N N . GLN A 1 239 ? 20.607 -10.141 35.064 1.00 91.75 239 GLN A N 1
ATOM 1855 C CA . GLN A 1 239 ? 19.486 -9.454 34.414 1.00 91.75 239 GLN A CA 1
ATOM 1856 C C . GLN A 1 239 ? 18.225 -9.476 35.287 1.00 91.75 239 GLN A C 1
ATOM 1858 O O . GLN A 1 239 ? 17.606 -8.433 35.463 1.00 91.75 239 GLN A O 1
ATOM 1863 N N . LEU A 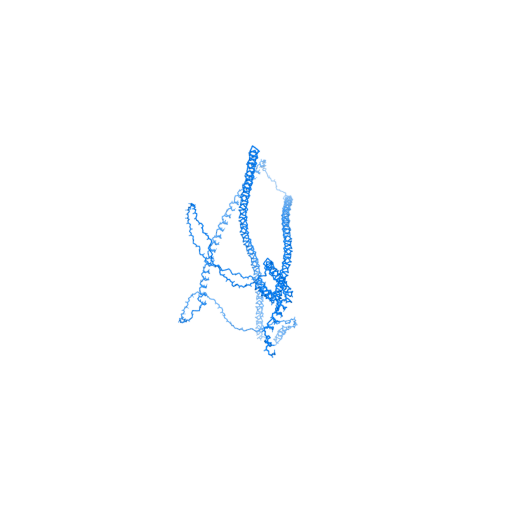1 240 ? 17.884 -10.610 35.910 1.00 93.38 240 LEU A N 1
ATOM 1864 C CA . LEU A 1 240 ? 16.763 -10.706 36.851 1.00 93.38 240 LEU A CA 1
ATOM 1865 C C . LEU A 1 240 ? 16.955 -9.762 38.047 1.00 93.38 240 LEU A C 1
ATOM 1867 O O . LEU A 1 240 ? 16.090 -8.935 38.308 1.00 93.38 240 LEU A O 1
ATOM 1871 N N . LEU A 1 241 ? 18.125 -9.796 38.695 1.00 96.00 241 LEU A N 1
ATOM 1872 C CA . LEU A 1 241 ? 18.479 -8.871 39.782 1.00 96.00 241 LEU A CA 1
ATOM 1873 C C . LEU A 1 241 ? 18.482 -7.397 39.345 1.00 96.00 241 LEU A C 1
ATOM 1875 O O . LEU A 1 241 ? 18.345 -6.511 40.186 1.00 96.00 241 LEU A O 1
ATOM 1879 N N . GLN A 1 242 ? 18.678 -7.110 38.056 1.00 95.00 242 GLN A N 1
ATOM 1880 C CA . GLN A 1 242 ? 18.594 -5.755 37.521 1.00 95.00 242 GLN A CA 1
ATOM 1881 C C . GLN A 1 242 ? 17.136 -5.326 37.310 1.00 95.00 242 GLN A C 1
ATOM 1883 O O . GLN A 1 242 ? 16.746 -4.269 37.801 1.00 95.00 242 GLN A O 1
ATOM 1888 N N . VAL A 1 243 ? 16.309 -6.183 36.705 1.00 95.12 243 VAL A N 1
ATOM 1889 C CA . VAL A 1 243 ? 14.857 -5.972 36.564 1.00 95.12 243 VAL A CA 1
ATOM 1890 C C . VAL A 1 243 ? 14.169 -5.875 37.932 1.00 95.12 243 VAL A C 1
ATOM 1892 O O . VAL A 1 243 ? 13.240 -5.092 38.099 1.00 95.12 243 VAL A O 1
ATOM 1895 N N . GLU A 1 244 ? 14.640 -6.597 38.951 1.00 95.62 244 GLU A N 1
ATOM 1896 C CA . GLU A 1 244 ? 14.154 -6.475 40.332 1.00 95.62 244 GLU A CA 1
ATOM 1897 C C . GLU A 1 244 ? 14.479 -5.106 40.956 1.00 95.62 244 GLU A C 1
ATOM 1899 O O . GLU A 1 244 ? 13.625 -4.536 41.638 1.00 95.62 244 GLU A O 1
ATOM 1904 N N . ARG A 1 245 ? 15.666 -4.535 40.692 1.00 96.25 245 ARG A N 1
ATOM 1905 C CA . ARG A 1 245 ? 16.015 -3.159 41.111 1.00 96.25 245 ARG A CA 1
ATOM 1906 C C . ARG A 1 245 ? 15.215 -2.107 40.353 1.00 96.25 245 ARG A C 1
ATOM 1908 O O . ARG A 1 245 ? 14.764 -1.135 40.947 1.00 96.25 245 ARG A O 1
ATOM 1915 N N . GLU A 1 246 ? 15.027 -2.295 39.053 1.00 95.88 246 GLU A N 1
ATOM 1916 C CA . GLU A 1 246 ? 14.222 -1.393 38.226 1.00 95.88 246 GLU A CA 1
ATOM 1917 C C . GLU A 1 246 ? 12.752 -1.436 38.662 1.00 95.88 246 GLU A C 1
ATOM 1919 O O . GLU A 1 246 ? 12.135 -0.389 38.836 1.00 95.88 246 GLU A O 1
ATOM 1924 N N . LYS A 1 247 ? 12.220 -2.620 38.984 1.00 95.81 247 LYS A N 1
ATOM 1925 C CA . LYS A 1 247 ? 10.891 -2.790 39.584 1.00 95.81 247 LYS A CA 1
ATOM 1926 C C . LYS A 1 247 ? 10.763 -2.079 40.934 1.00 95.81 247 LYS A C 1
ATOM 1928 O O . LYS A 1 247 ? 9.751 -1.419 41.154 1.00 95.81 247 LYS A O 1
ATOM 1933 N N . THR A 1 248 ? 11.738 -2.182 41.843 1.00 96.25 248 THR A N 1
ATOM 1934 C CA . THR A 1 248 ? 11.652 -1.469 43.135 1.00 96.25 248 THR A CA 1
ATOM 1935 C C . THR A 1 248 ? 11.811 0.043 42.980 1.00 96.25 248 THR A C 1
ATOM 1937 O O . THR A 1 248 ? 11.103 0.783 43.658 1.00 96.25 248 THR A O 1
ATOM 1940 N N . ALA A 1 249 ? 12.638 0.515 42.042 1.00 96.69 249 ALA A N 1
ATOM 1941 C CA . ALA A 1 249 ? 12.736 1.934 41.700 1.00 96.69 249 ALA A CA 1
ATOM 1942 C C . ALA A 1 249 ? 11.431 2.481 41.087 1.00 96.69 249 ALA A C 1
ATOM 1944 O O . ALA A 1 249 ? 10.977 3.550 41.486 1.00 96.69 249 ALA A O 1
ATOM 1945 N N . LEU A 1 250 ? 10.792 1.733 40.181 1.00 96.38 250 LEU A N 1
ATOM 1946 C CA . LEU A 1 250 ? 9.499 2.094 39.585 1.00 96.38 250 LEU A CA 1
ATOM 1947 C C . LEU A 1 250 ? 8.351 2.067 40.605 1.00 96.38 250 LEU A C 1
ATOM 1949 O O . LEU A 1 250 ? 7.463 2.911 40.546 1.00 96.38 250 LEU A O 1
ATOM 1953 N N . LEU A 1 251 ? 8.371 1.144 41.572 1.00 96.38 251 LEU A N 1
ATOM 1954 C CA . LEU A 1 251 ? 7.412 1.151 42.683 1.00 96.38 251 LEU A CA 1
ATOM 1955 C C . LEU A 1 251 ? 7.626 2.352 43.617 1.00 96.38 251 LEU A C 1
ATOM 1957 O O . LEU A 1 251 ? 6.648 2.944 44.069 1.00 96.38 251 LEU A O 1
ATOM 1961 N N . ALA A 1 252 ? 8.878 2.753 43.864 1.00 96.06 252 ALA A N 1
ATOM 1962 C CA . ALA A 1 252 ? 9.189 3.937 44.664 1.00 96.06 252 ALA A CA 1
ATOM 1963 C C . ALA A 1 252 ? 8.745 5.240 43.973 1.00 96.06 252 ALA A C 1
ATOM 1965 O O . ALA A 1 252 ? 8.100 6.070 44.611 1.00 96.06 252 ALA A O 1
ATOM 1966 N N . THR A 1 253 ? 9.010 5.410 42.672 1.00 97.25 253 THR A N 1
ATOM 1967 C CA . THR A 1 253 ? 8.553 6.597 41.921 1.00 97.25 253 THR A CA 1
ATOM 1968 C C . THR A 1 253 ? 7.038 6.611 41.715 1.00 97.25 253 THR A C 1
ATOM 1970 O O . THR A 1 253 ? 6.428 7.680 41.773 1.00 97.25 253 THR A O 1
ATOM 1973 N N . LEU A 1 254 ? 6.393 5.446 41.570 1.00 96.88 254 LEU A N 1
ATOM 1974 C CA . LEU A 1 254 ? 4.932 5.337 41.594 1.00 96.88 254 LEU A CA 1
ATOM 1975 C C . LEU A 1 254 ? 4.368 5.805 42.945 1.00 96.88 254 LEU A C 1
ATOM 1977 O O . LEU A 1 254 ? 3.482 6.659 42.961 1.00 96.88 254 LEU A O 1
ATOM 1981 N N . GLN A 1 255 ? 4.913 5.322 44.067 1.00 97.56 255 GLN A N 1
ATOM 1982 C CA . GLN A 1 255 ? 4.510 5.751 45.412 1.00 97.56 255 GLN A CA 1
ATOM 1983 C C . GLN A 1 255 ? 4.747 7.256 45.634 1.00 97.56 255 GLN A C 1
ATOM 1985 O O . GLN A 1 255 ? 3.896 7.939 46.212 1.00 97.56 255 GLN A O 1
ATOM 1990 N N . GLU A 1 256 ? 5.859 7.804 45.138 1.00 96.44 256 GLU A N 1
ATOM 1991 C CA . GLU A 1 256 ? 6.115 9.244 45.183 1.00 96.44 256 GLU A CA 1
ATOM 1992 C C . GLU A 1 256 ? 5.044 10.011 44.392 1.00 96.44 256 GLU A C 1
ATOM 1994 O O . GLU A 1 256 ? 4.371 10.874 44.953 1.00 96.44 256 GLU A O 1
ATOM 1999 N N . SER A 1 257 ? 4.781 9.635 43.136 1.00 91.50 257 SER A N 1
ATOM 2000 C CA . SER A 1 257 ? 3.737 10.271 42.317 1.00 91.50 257 SER A CA 1
ATOM 2001 C C . SER A 1 257 ? 2.340 10.175 42.951 1.00 91.50 257 SER A C 1
ATOM 2003 O O . SER A 1 257 ? 1.558 11.124 42.890 1.00 91.50 257 SER A O 1
ATOM 2005 N N . GLN A 1 258 ? 2.038 9.072 43.645 1.00 96.31 258 GLN A N 1
ATOM 2006 C CA . GLN A 1 258 ? 0.774 8.877 44.352 1.00 96.31 258 GLN A CA 1
ATOM 2007 C C . GLN A 1 258 ? 0.646 9.806 45.569 1.00 96.31 258 GLN A C 1
ATOM 2009 O O . GLN A 1 258 ? -0.420 10.382 45.786 1.00 96.31 258 GLN A O 1
ATOM 2014 N N . THR A 1 259 ? 1.723 10.011 46.335 1.00 95.62 259 THR A N 1
ATOM 2015 C CA . THR A 1 259 ? 1.724 10.966 47.460 1.00 95.62 259 THR A CA 1
ATOM 2016 C C . THR A 1 259 ? 1.712 12.424 46.984 1.00 95.62 259 THR A C 1
ATOM 2018 O O . THR A 1 259 ? 1.016 13.249 47.579 1.00 95.62 259 THR A O 1
ATOM 2021 N N . GLN A 1 260 ? 2.367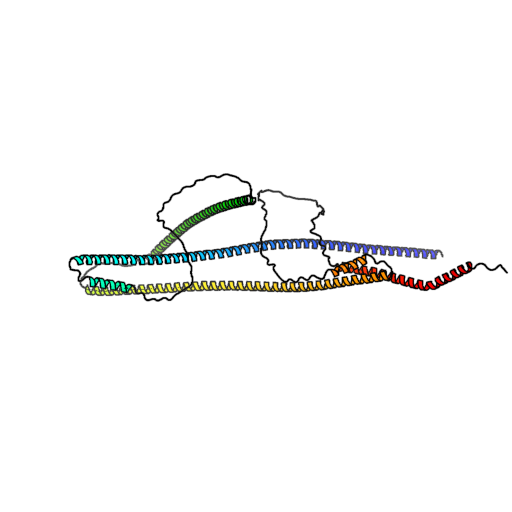 12.743 45.861 1.00 95.69 260 GLN A N 1
ATOM 2022 C CA . GLN A 1 260 ? 2.250 14.046 45.191 1.00 95.69 260 GLN A CA 1
ATOM 2023 C C . GLN A 1 260 ? 0.803 14.318 44.731 1.00 95.69 260 GLN A C 1
ATOM 2025 O O . GLN A 1 260 ? 0.267 15.396 45.000 1.00 95.69 260 GLN A O 1
ATOM 2030 N N . LEU A 1 261 ? 0.127 13.337 44.118 1.00 96.06 261 LEU A N 1
ATOM 2031 C CA . LEU A 1 261 ? -1.286 13.444 43.727 1.00 96.06 261 LEU A CA 1
ATOM 2032 C C . LEU A 1 261 ? -2.214 13.627 44.936 1.00 96.06 261 LEU A C 1
ATOM 2034 O O . LEU A 1 261 ? -3.079 14.501 44.903 1.00 96.06 261 LEU A O 1
ATOM 2038 N N . GLN A 1 262 ? -2.014 12.871 46.020 1.00 96.19 262 GLN A N 1
ATOM 2039 C CA . GLN A 1 262 ? -2.765 13.046 47.272 1.00 96.19 262 GLN A CA 1
ATOM 2040 C C . GLN A 1 262 ? -2.562 14.449 47.865 1.00 96.19 262 GLN A C 1
ATOM 2042 O O . GLN A 1 262 ? -3.526 15.083 48.299 1.00 96.19 262 GLN A O 1
ATOM 2047 N N . HIS A 1 263 ? -1.335 14.979 47.834 1.00 96.94 263 HIS A N 1
ATOM 2048 C CA . HIS A 1 263 ? -1.054 16.345 48.273 1.00 96.94 263 HIS A CA 1
ATOM 2049 C C . HIS A 1 263 ? -1.763 17.387 47.392 1.00 96.94 263 HIS A C 1
ATOM 2051 O O . HIS A 1 263 ? -2.423 18.285 47.918 1.00 96.94 263 HIS A O 1
ATOM 2057 N N . MET A 1 264 ? -1.704 17.247 46.062 1.00 94.62 264 MET A N 1
ATOM 2058 C CA . MET A 1 264 ? -2.412 18.139 45.135 1.00 94.62 264 MET A CA 1
ATOM 2059 C C . MET A 1 264 ? -3.935 18.077 45.305 1.00 94.62 264 MET A C 1
ATOM 2061 O O . MET A 1 264 ? -4.586 19.120 45.267 1.00 94.62 264 MET A O 1
ATOM 2065 N N . GLN A 1 265 ? -4.509 16.896 45.554 1.00 95.62 265 GLN A N 1
ATOM 2066 C CA . GLN A 1 265 ? -5.928 16.738 45.893 1.00 95.62 265 GLN A CA 1
ATOM 2067 C C . GLN A 1 265 ? -6.270 17.440 47.218 1.00 95.62 265 GLN A C 1
ATOM 2069 O O . GLN A 1 265 ? -7.255 18.175 47.285 1.00 95.62 265 GLN A O 1
ATOM 2074 N N . GLY A 1 266 ? -5.425 17.307 48.247 1.00 96.12 266 GLY A N 1
ATOM 2075 C CA . GLY A 1 266 ? -5.567 18.037 49.511 1.00 96.12 266 GLY A CA 1
ATOM 2076 C C . GLY A 1 266 ? -5.570 19.558 49.317 1.00 96.12 266 GLY A C 1
ATOM 2077 O O . GLY A 1 266 ? -6.493 20.238 49.764 1.00 96.12 266 GLY A O 1
ATOM 2078 N N . VAL A 1 267 ? -4.606 20.095 48.562 1.00 97.12 267 VAL A N 1
ATOM 2079 C CA . VAL A 1 267 ? -4.566 21.526 48.210 1.00 97.12 267 VAL A CA 1
ATOM 2080 C C . VAL A 1 267 ? -5.812 21.937 47.417 1.00 97.12 267 VAL A C 1
ATOM 2082 O O . VAL A 1 267 ? -6.426 22.957 47.729 1.00 97.12 267 VAL A O 1
ATOM 2085 N N . LEU A 1 268 ? -6.233 21.143 46.428 1.00 95.50 268 LEU A N 1
ATOM 2086 C CA . LEU A 1 268 ? -7.394 21.442 45.588 1.00 95.50 268 LEU A CA 1
ATOM 2087 C C . LEU A 1 268 ? -8.706 21.460 46.389 1.00 95.50 268 LEU A C 1
ATOM 2089 O O . LEU A 1 268 ? -9.527 22.354 46.178 1.00 95.50 268 LEU A O 1
ATOM 2093 N N . THR A 1 269 ? -8.906 20.523 47.320 1.00 94.06 269 THR A N 1
ATOM 2094 C CA . THR A 1 269 ? -10.092 20.503 48.199 1.00 94.06 269 THR A CA 1
ATOM 2095 C C . THR A 1 269 ? -10.125 21.693 49.162 1.00 94.06 269 THR A C 1
ATOM 2097 O O . THR A 1 269 ? -11.183 22.296 49.342 1.00 94.06 269 THR A O 1
ATOM 2100 N N . GLU A 1 270 ? -8.980 22.123 49.700 1.00 95.50 270 GLU A N 1
ATOM 2101 C CA . GLU A 1 270 ? -8.887 23.345 50.511 1.00 95.50 270 GLU A CA 1
ATOM 2102 C C . GLU A 1 270 ? -9.192 24.611 49.686 1.00 95.50 270 GLU A C 1
ATOM 2104 O O . GLU A 1 270 ? -9.872 25.513 50.180 1.00 95.50 270 GLU A O 1
ATOM 2109 N N . GLN A 1 271 ? -8.784 24.680 48.411 1.00 93.31 271 GLN A N 1
ATOM 2110 C CA . GLN A 1 271 ? -9.203 25.781 47.529 1.00 93.31 271 GLN A CA 1
ATOM 2111 C C . GLN A 1 271 ? -10.711 25.744 47.238 1.00 93.31 271 GLN A C 1
ATOM 2113 O O . GLN A 1 271 ? -11.364 26.786 47.311 1.00 93.31 271 GLN A O 1
ATOM 2118 N N . HIS A 1 272 ? -11.300 24.566 46.995 1.00 93.44 272 HIS A N 1
ATOM 2119 C CA . HIS A 1 272 ? -12.756 24.432 46.847 1.00 93.44 272 HIS A CA 1
ATOM 2120 C C . HIS A 1 272 ? -13.497 24.895 48.108 1.00 93.44 272 HIS A C 1
ATOM 2122 O O . HIS A 1 272 ? -14.466 25.645 48.000 1.00 93.44 272 HIS A O 1
ATOM 2128 N N . ARG A 1 273 ? -13.012 24.537 49.305 1.00 96.25 273 ARG A N 1
ATOM 2129 C CA . ARG A 1 273 ? -13.582 24.988 50.584 1.00 96.25 273 ARG A CA 1
ATOM 2130 C C . ARG A 1 273 ? -13.526 26.513 50.735 1.00 96.25 273 ARG A C 1
ATOM 2132 O O . ARG A 1 273 ? -14.499 27.116 51.184 1.00 96.25 273 ARG A O 1
ATOM 2139 N N . ARG A 1 274 ? -12.428 27.156 50.320 1.00 95.62 274 ARG A N 1
ATOM 2140 C CA . ARG A 1 274 ? -12.292 28.628 50.310 1.00 95.62 274 ARG A CA 1
ATOM 2141 C C . ARG A 1 274 ? -13.258 29.292 49.331 1.00 95.62 274 ARG A C 1
ATOM 2143 O O . ARG A 1 274 ? -13.928 30.251 49.705 1.00 95.62 274 ARG A O 1
ATOM 2150 N N . VAL A 1 275 ? -13.369 28.772 48.108 1.00 95.56 275 VAL A N 1
ATOM 2151 C CA . VAL A 1 275 ? -14.310 29.278 47.092 1.00 95.56 275 VAL A CA 1
ATOM 2152 C C . VAL A 1 275 ? -15.762 29.098 47.548 1.00 95.56 275 VAL A C 1
ATOM 2154 O O . VAL A 1 275 ? -16.558 30.026 47.407 1.00 95.56 275 VAL A O 1
ATOM 2157 N N . HIS A 1 276 ? -16.098 27.961 48.165 1.00 94.88 276 HIS A N 1
ATOM 2158 C CA . HIS A 1 276 ? -17.412 27.728 48.765 1.00 94.88 276 HIS A CA 1
ATOM 2159 C C . HIS A 1 276 ? -17.719 28.776 49.840 1.00 94.88 276 HIS A C 1
ATOM 2161 O O . HIS A 1 276 ? -18.753 29.433 49.776 1.00 94.88 276 HIS A O 1
ATOM 2167 N N . HIS A 1 277 ? -16.786 29.019 50.764 1.00 95.44 277 HIS A N 1
ATOM 2168 C CA . HIS A 1 277 ? -16.987 29.968 51.859 1.00 95.44 277 HIS A CA 1
ATOM 2169 C C . HIS A 1 277 ? -17.089 31.435 51.401 1.00 95.44 277 HIS A C 1
ATOM 2171 O O . HIS A 1 277 ? -17.866 32.223 51.948 1.00 95.44 277 HIS A O 1
ATOM 2177 N N . LEU A 1 278 ? -16.368 31.806 50.338 1.00 94.31 278 LEU A N 1
ATOM 2178 C CA . LEU A 1 278 ? -16.543 33.098 49.668 1.00 94.31 278 LEU A CA 1
ATOM 2179 C C . LEU A 1 278 ? -17.913 33.201 48.975 1.00 94.31 278 LEU A C 1
ATOM 2181 O O . LEU A 1 278 ? -18.547 34.254 49.037 1.00 94.31 278 LEU A O 1
ATOM 2185 N N . SER A 1 279 ? -18.408 32.114 48.374 1.00 93.06 279 SER A N 1
ATOM 2186 C CA . SER A 1 279 ? -19.751 32.055 47.781 1.00 93.06 279 SER A CA 1
ATOM 2187 C C . SER A 1 279 ? -20.854 32.160 48.842 1.00 93.06 279 SER A C 1
ATOM 2189 O O . SER A 1 279 ? -21.788 32.946 48.687 1.00 93.06 279 SER A O 1
ATOM 2191 N N . GLU A 1 280 ? -20.728 31.456 49.970 1.00 92.25 280 GLU A N 1
ATOM 2192 C CA . GLU A 1 280 ? -21.609 31.599 51.140 1.00 92.25 280 GLU A CA 1
ATOM 2193 C C . GLU A 1 280 ? -21.657 33.050 51.631 1.00 92.25 280 GLU A C 1
ATOM 2195 O O . GLU A 1 280 ? -22.743 33.601 51.819 1.00 92.25 280 GLU A O 1
ATOM 2200 N N . SER A 1 281 ? -20.488 33.686 51.764 1.00 88.75 281 SER A N 1
ATOM 2201 C CA . SER A 1 281 ? -20.342 35.080 52.200 1.00 88.75 281 SER A CA 1
ATOM 2202 C C . SER A 1 281 ? -20.999 36.068 51.227 1.00 88.75 281 SER A C 1
ATOM 2204 O O . SER A 1 281 ? -21.759 36.942 51.645 1.00 88.75 281 SER A O 1
ATOM 2206 N N . LEU A 1 282 ? -20.789 35.898 49.916 1.00 92.19 282 LEU A N 1
ATOM 2207 C CA . LEU A 1 282 ? -21.457 36.686 48.872 1.00 92.19 282 LEU A CA 1
ATOM 2208 C C . LEU A 1 282 ? -22.981 36.495 48.891 1.00 92.19 282 LEU A C 1
ATOM 2210 O O . LEU A 1 282 ? -23.731 37.461 48.749 1.00 92.19 282 LEU A O 1
ATOM 2214 N N . ASN A 1 283 ? -23.455 35.268 49.114 1.00 86.88 283 ASN A N 1
ATOM 2215 C CA . ASN A 1 283 ? -24.880 34.961 49.220 1.00 86.88 283 ASN A CA 1
ATOM 2216 C C . ASN A 1 283 ? -25.499 35.460 50.539 1.00 86.88 283 ASN A C 1
ATOM 2218 O O . ASN A 1 283 ? -26.697 35.739 50.583 1.00 86.88 283 ASN A O 1
ATOM 2222 N N . ALA A 1 284 ? -24.725 35.594 51.617 1.00 89.38 284 ALA A N 1
ATOM 2223 C CA . ALA A 1 284 ? -25.155 36.263 52.845 1.00 89.38 284 ALA A CA 1
ATOM 2224 C C . ALA A 1 284 ? -25.289 37.780 52.629 1.00 89.38 284 ALA A C 1
ATOM 2226 O O . ALA A 1 284 ? -26.353 38.335 52.897 1.00 89.38 284 ALA A O 1
ATOM 2227 N N . MET A 1 285 ? -24.275 38.431 52.043 1.00 80.12 285 MET A N 1
ATOM 2228 C CA . MET A 1 285 ? -24.328 39.862 51.710 1.00 80.12 285 MET A CA 1
ATOM 2229 C C . MET A 1 285 ? -25.483 40.193 50.753 1.00 80.12 285 MET A C 1
ATOM 2231 O O . MET A 1 285 ? -26.232 41.129 51.011 1.00 80.12 285 MET A O 1
ATOM 2235 N N . ARG A 1 286 ? -25.709 39.379 49.709 1.00 87.31 286 ARG A N 1
ATOM 2236 C CA . ARG A 1 286 ? -26.849 39.542 48.787 1.00 87.31 286 ARG A CA 1
ATOM 2237 C C . ARG A 1 286 ? -28.207 39.456 49.499 1.00 87.31 286 ARG A C 1
ATOM 2239 O O . ARG A 1 286 ? -29.125 40.187 49.142 1.00 87.31 286 ARG A O 1
ATOM 2246 N N . ARG A 1 287 ? -28.345 38.582 50.504 1.00 84.62 287 ARG A N 1
ATOM 2247 C CA . ARG A 1 287 ? -29.581 38.459 51.300 1.00 84.62 287 ARG A CA 1
ATOM 2248 C C . ARG A 1 287 ? -29.797 39.659 52.222 1.00 84.62 287 ARG A C 1
ATOM 2250 O O . ARG A 1 287 ? -30.917 40.151 52.283 1.00 84.62 287 ARG A O 1
ATOM 2257 N N . LEU A 1 288 ? -28.742 40.172 52.857 1.00 77.75 288 LEU A N 1
ATOM 2258 C CA . LEU A 1 288 ? -28.803 41.412 53.645 1.00 77.75 288 LEU A CA 1
ATOM 2259 C C . LEU A 1 288 ? -29.147 42.630 52.771 1.00 77.75 288 LEU A C 1
ATOM 2261 O O . LEU A 1 288 ? -29.944 43.471 53.176 1.00 77.75 288 LEU A O 1
ATOM 2265 N N . GLN A 1 289 ? -28.608 42.696 51.551 1.00 70.38 289 GLN A N 1
ATOM 2266 C CA . GLN A 1 289 ? -28.918 43.758 50.594 1.00 70.38 289 GLN A CA 1
ATOM 2267 C C . GLN A 1 289 ? -30.398 43.732 50.171 1.00 70.38 289 GLN A C 1
ATOM 2269 O O . GLN A 1 289 ? -31.077 44.749 50.282 1.00 70.38 289 GLN A O 1
ATOM 2274 N N . GLY A 1 290 ? -30.938 42.562 49.807 1.00 71.88 290 GLY A N 1
ATOM 2275 C CA . GLY A 1 290 ? -32.371 42.417 49.512 1.00 71.88 290 GLY A CA 1
ATOM 2276 C C . GLY A 1 290 ? -33.285 42.695 50.718 1.00 71.88 290 GLY A C 1
ATOM 2277 O O . GLY A 1 290 ? -34.402 43.175 50.549 1.00 71.88 290 GLY A O 1
ATOM 2278 N N . GLN A 1 291 ? -32.813 42.451 51.947 1.00 64.62 291 GLN A N 1
ATOM 2279 C CA . GLN A 1 291 ? -33.529 42.833 53.172 1.00 64.62 291 GLN A CA 1
ATOM 2280 C C . GLN A 1 291 ? -33.532 44.351 53.407 1.00 64.62 291 GLN A C 1
ATOM 2282 O O . GLN A 1 291 ? -34.543 44.877 53.865 1.00 64.62 291 GLN A O 1
ATOM 2287 N N . MET A 1 292 ? -32.458 45.071 53.059 1.00 62.31 292 MET A N 1
ATOM 2288 C CA . MET A 1 292 ? -32.467 46.541 53.054 1.00 62.31 292 MET A CA 1
ATOM 2289 C C . MET A 1 292 ? -33.415 47.111 51.994 1.00 62.31 292 MET A C 1
ATOM 2291 O O . MET A 1 292 ? -34.121 48.075 52.275 1.00 62.31 292 MET A O 1
ATOM 2295 N N . GLU A 1 293 ? -33.455 46.513 50.803 1.00 58.25 293 GLU A N 1
ATOM 2296 C CA . GLU A 1 293 ? -34.339 46.942 49.710 1.00 58.25 293 GLU A CA 1
ATOM 2297 C C . GLU A 1 293 ? -35.826 46.735 50.070 1.00 58.25 293 GLU A C 1
ATOM 2299 O O . GLU A 1 293 ? -36.637 47.627 49.838 1.00 58.25 293 GLU A O 1
ATOM 2304 N N . LEU A 1 294 ? -36.178 45.627 50.738 1.00 58.25 294 LEU A N 1
ATOM 2305 C CA . LEU A 1 294 ? -37.535 45.373 51.256 1.00 58.25 294 LEU A CA 1
ATOM 2306 C C . LEU A 1 294 ? -37.897 46.192 52.510 1.00 58.25 294 LEU A C 1
ATOM 2308 O O . LEU A 1 294 ? -39.074 46.442 52.762 1.00 58.25 294 LEU A O 1
ATOM 2312 N N . GLY A 1 295 ? -36.912 46.612 53.309 1.00 52.53 295 GLY A N 1
ATOM 2313 C CA . GLY A 1 295 ? -37.144 47.389 54.532 1.00 52.53 295 GLY A CA 1
ATOM 2314 C C . GLY A 1 295 ? -37.602 48.834 54.292 1.00 52.53 295 GLY A C 1
ATOM 2315 O O . GLY A 1 295 ? -38.124 49.464 55.207 1.00 52.53 295 GLY A O 1
ATOM 2316 N N . ALA A 1 296 ? -37.430 49.361 53.076 1.00 50.50 296 ALA A N 1
ATOM 2317 C CA . ALA A 1 296 ? -37.693 50.763 52.752 1.00 50.50 296 ALA A CA 1
ATOM 2318 C C . ALA A 1 296 ? -39.183 51.115 52.537 1.00 50.50 296 ALA A C 1
ATOM 2320 O O . ALA A 1 296 ? -39.521 52.298 52.509 1.00 50.50 296 ALA A O 1
ATOM 2321 N N . GLU A 1 297 ? -40.074 50.128 52.388 1.00 48.50 297 GLU A N 1
ATOM 2322 C CA . GLU A 1 297 ? -41.482 50.356 52.005 1.00 48.50 297 GLU A CA 1
ATOM 2323 C C . GLU A 1 297 ? -42.498 50.228 53.163 1.00 48.50 297 GLU A C 1
ATOM 2325 O O . GLU A 1 297 ? -43.699 50.365 52.937 1.00 48.50 297 GLU A O 1
ATOM 2330 N N . SER A 1 298 ? -42.055 49.987 54.408 1.00 47.50 298 SER A N 1
ATOM 2331 C CA . SER A 1 298 ? -42.936 49.554 55.514 1.00 47.50 298 SER A CA 1
ATOM 2332 C C . SER A 1 298 ? -42.898 50.415 56.797 1.00 47.50 298 SER A C 1
ATOM 2334 O O . SER A 1 298 ? -42.976 49.876 57.901 1.00 47.50 298 SER A O 1
ATOM 2336 N N . GLU A 1 299 ? -42.867 51.748 56.683 1.00 41.50 299 GLU A N 1
ATOM 2337 C CA . GLU A 1 299 ? -43.190 52.653 57.807 1.00 41.50 299 GLU A CA 1
ATOM 2338 C C . GLU A 1 299 ? -44.322 53.638 57.458 1.00 41.50 299 GLU A C 1
ATOM 2340 O O . GLU A 1 299 ? -44.082 54.726 56.930 1.00 41.50 299 GLU A O 1
ATOM 2345 N N . LYS A 1 300 ? -45.574 53.276 57.786 1.00 37.62 300 LYS A N 1
ATOM 2346 C CA . LYS A 1 300 ? -46.709 54.215 57.880 1.00 37.62 300 LYS A CA 1
ATOM 2347 C C . LYS A 1 300 ? -47.918 53.620 58.612 1.00 37.62 300 LYS A C 1
ATOM 2349 O O . LYS A 1 300 ? -48.385 52.557 58.230 1.00 37.62 300 LYS A O 1
ATOM 2354 N N . GLU A 1 301 ? -48.458 54.400 59.558 1.00 34.78 301 GLU A N 1
ATOM 2355 C CA . GLU A 1 301 ? -49.741 54.196 60.270 1.00 34.78 301 GLU A CA 1
ATOM 2356 C C . GLU A 1 301 ? -49.808 52.922 61.158 1.00 34.78 301 GLU A C 1
ATOM 2358 O O . GLU A 1 301 ? -49.120 51.939 60.923 1.00 34.78 301 GLU A O 1
ATOM 2363 N N . GLY A 1 302 ? -50.555 52.862 62.267 1.00 31.75 302 GLY A N 1
ATOM 2364 C CA . GLY A 1 302 ? -51.398 53.854 62.951 1.00 31.75 302 GLY A CA 1
ATOM 2365 C C . GLY A 1 302 ? -51.515 53.535 64.459 1.00 31.75 302 GLY A C 1
ATOM 2366 O O . GLY A 1 302 ? -50.893 52.593 64.946 1.00 31.75 302 GLY A O 1
ATOM 2367 N N . SER A 1 303 ? -52.263 54.332 65.229 1.00 31.38 303 SER A N 1
ATOM 2368 C CA . SER A 1 303 ? -52.223 54.339 66.707 1.00 31.38 303 SER A CA 1
ATOM 2369 C C . SER A 1 303 ? -53.537 53.925 67.398 1.00 31.38 303 SER A C 1
ATOM 2371 O O . SER A 1 303 ? -54.608 54.050 66.813 1.00 31.38 303 SER A O 1
ATOM 2373 N N . SER A 1 304 ? -53.451 53.581 68.701 1.00 32.19 304 SER A N 1
ATOM 2374 C CA . SER A 1 304 ? -54.560 53.495 69.695 1.00 32.19 304 SER A CA 1
ATOM 2375 C C . SER A 1 304 ? -55.618 52.376 69.492 1.00 32.19 304 SER A C 1
ATOM 2377 O O . SER A 1 304 ? -55.771 51.870 68.392 1.00 32.19 304 SER A O 1
ATOM 2379 N N . SER A 1 305 ? -56.389 51.898 70.486 1.00 31.23 305 SER A N 1
ATOM 2380 C CA . SER A 1 305 ? -56.267 51.896 71.965 1.00 31.23 305 SER A CA 1
ATOM 2381 C C . SER A 1 305 ? -57.235 50.865 72.600 1.00 31.23 305 SER A C 1
ATOM 2383 O O . SER A 1 305 ? -58.164 50.395 71.955 1.00 31.23 305 SER A O 1
ATOM 2385 N N . SER A 1 306 ? -57.027 50.557 73.884 1.00 39.06 306 SER A N 1
ATOM 2386 C CA . SER A 1 306 ? -57.845 49.744 74.816 1.00 39.06 306 SER A CA 1
ATOM 2387 C C . SER A 1 306 ? -59.375 49.637 74.612 1.00 39.06 306 SER A C 1
ATOM 2389 O O . SER A 1 306 ? -60.042 50.666 74.515 1.00 39.06 306 SER A O 1
ATOM 2391 N N . SER A 1 307 ? -59.953 48.434 74.806 1.00 34.72 307 SER A N 1
ATOM 2392 C CA . SER A 1 307 ? -61.046 48.160 75.787 1.00 34.72 307 SER A CA 1
ATOM 2393 C C . SER A 1 307 ? -61.576 46.703 75.766 1.00 34.72 307 SER A C 1
ATOM 2395 O O . SER A 1 307 ? -61.294 45.933 74.854 1.00 34.72 307 SER A O 1
ATOM 2397 N N . SER A 1 308 ? -62.324 46.334 76.814 1.00 37.94 308 SER A N 1
ATOM 2398 C CA . SER A 1 308 ? -63.118 45.102 77.032 1.00 37.94 308 SER A CA 1
ATOM 2399 C C . SER A 1 308 ? -64.419 45.492 77.786 1.00 37.94 308 SER A C 1
ATOM 2401 O O . SER A 1 308 ? -64.515 46.669 78.160 1.00 37.94 308 SER A O 1
ATOM 2403 N N . PRO A 1 309 ? -65.405 44.606 78.098 1.00 58.31 309 PRO A N 1
ATOM 2404 C CA . PRO A 1 309 ? -65.603 43.181 77.769 1.00 58.31 309 PRO A CA 1
ATOM 2405 C C . PRO A 1 309 ? -66.721 43.049 76.683 1.00 58.31 309 PRO A C 1
ATOM 2407 O O . PRO A 1 309 ? -66.492 43.718 75.676 1.00 58.31 309 PRO A O 1
ATOM 2410 N N . PRO A 1 310 ? -67.874 42.306 76.742 1.00 46.06 310 PRO A N 1
ATOM 2411 C CA . PRO A 1 310 ? -68.515 41.417 77.745 1.00 46.06 310 PRO A CA 1
ATOM 2412 C C . PRO A 1 310 ? -68.506 39.900 77.387 1.00 46.06 310 PRO A C 1
ATOM 2414 O O . PRO A 1 310 ? -68.202 39.544 76.251 1.00 46.06 310 PRO A O 1
ATOM 2417 N N . PRO A 1 311 ? -68.888 38.986 78.311 1.00 54.03 311 PRO A N 1
ATOM 2418 C CA . PRO A 1 311 ? -69.092 37.562 78.015 1.00 54.03 311 PRO A CA 1
ATOM 2419 C C . PRO A 1 311 ? -70.558 37.226 77.664 1.00 54.03 311 PRO A C 1
ATOM 2421 O O . PRO A 1 311 ? -71.471 37.607 78.395 1.00 54.03 311 PRO A O 1
ATOM 2424 N N . GLY A 1 312 ? -70.790 36.454 76.594 1.00 48.91 312 GLY A N 1
ATOM 2425 C CA . GLY A 1 312 ? -72.141 35.966 76.257 1.00 48.91 312 GLY A CA 1
ATOM 2426 C C . GLY A 1 312 ? -72.303 35.148 74.967 1.00 48.91 312 GLY A C 1
ATOM 2427 O O . GLY A 1 312 ? -73.309 34.463 74.828 1.00 48.91 312 GLY A O 1
ATOM 2428 N N . CYS A 1 313 ? -71.336 35.174 74.043 1.00 45.19 313 CYS A N 1
ATOM 2429 C CA . CYS A 1 313 ? -71.522 34.671 72.673 1.00 45.19 313 CYS A CA 1
ATOM 2430 C C . CYS A 1 313 ? -70.885 33.299 72.368 1.00 45.19 313 CYS A C 1
ATOM 2432 O O . CYS A 1 313 ? -70.846 32.916 71.205 1.00 45.19 313 CYS A O 1
ATOM 2434 N N . GLN A 1 314 ? -70.427 32.538 73.372 1.00 51.72 314 GLN A N 1
ATOM 2435 C CA . GLN A 1 314 ? -69.515 31.388 73.188 1.00 51.72 314 GLN A CA 1
ATOM 2436 C C . GLN A 1 314 ? -69.934 30.368 72.110 1.00 51.72 314 GLN A C 1
ATOM 2438 O O . GLN A 1 314 ? -69.070 29.864 71.401 1.00 51.72 314 GLN A O 1
ATOM 2443 N N . GLU A 1 315 ? -71.225 30.075 71.950 1.00 50.22 315 GLU A N 1
ATOM 2444 C CA . GLU A 1 315 ? -71.711 29.093 70.966 1.00 50.22 315 GLU A CA 1
ATOM 2445 C C . GLU A 1 315 ? -71.726 29.644 69.523 1.00 50.22 315 GLU A C 1
ATOM 2447 O O . GLU A 1 315 ? -71.357 28.938 68.587 1.00 50.22 315 GLU A O 1
ATOM 2452 N N . LEU A 1 316 ? -72.037 30.936 69.344 1.00 53.31 316 LEU A N 1
ATOM 2453 C CA . LEU A 1 316 ? -71.944 31.631 68.051 1.00 53.31 316 LEU A CA 1
ATOM 2454 C C . LEU A 1 316 ? -70.494 31.986 67.695 1.00 53.31 316 LEU A C 1
ATOM 2456 O O . LEU A 1 316 ? -70.098 31.841 66.541 1.00 53.31 316 LEU A O 1
ATOM 2460 N N . ASP A 1 317 ? -69.685 32.393 68.677 1.00 55.34 317 ASP A N 1
ATOM 2461 C CA . ASP A 1 317 ? -68.256 32.668 68.493 1.00 55.34 317 ASP A CA 1
ATOM 2462 C C . ASP A 1 317 ? -67.520 31.410 68.007 1.00 55.34 317 ASP A C 1
ATOM 2464 O O . ASP A 1 317 ? -66.691 31.500 67.104 1.00 55.34 317 ASP A O 1
ATOM 2468 N N . LEU A 1 318 ? -67.857 30.229 68.545 1.00 61.06 318 LEU A N 1
ATOM 2469 C CA . LEU A 1 318 ? -67.315 28.943 68.092 1.00 61.06 318 LEU A CA 1
ATOM 2470 C C . LEU A 1 318 ? -67.674 28.633 66.631 1.00 61.06 318 LEU A C 1
ATOM 2472 O O . LEU A 1 318 ? -66.816 28.163 65.881 1.00 61.06 318 LEU A O 1
ATOM 2476 N N . GLU A 1 319 ? -68.908 28.901 66.196 1.00 61.69 319 GLU A N 1
ATOM 2477 C CA . GLU A 1 319 ? -69.324 28.643 64.812 1.00 61.69 319 GLU A CA 1
ATOM 2478 C C . GLU A 1 319 ? -68.720 29.660 63.824 1.00 61.69 319 GLU A C 1
ATOM 2480 O O . GLU A 1 319 ? -68.242 29.272 62.753 1.00 61.69 319 GLU A O 1
ATOM 2485 N N . VAL A 1 320 ? -68.620 30.940 64.207 1.00 64.62 320 VAL A N 1
ATOM 2486 C CA . VAL A 1 320 ? -67.902 31.965 63.428 1.00 64.62 320 VAL A CA 1
ATOM 2487 C C . VAL A 1 320 ? -66.411 31.629 63.321 1.00 64.62 320 VAL A C 1
ATOM 2489 O O . VAL A 1 320 ? -65.872 31.622 62.213 1.00 64.62 320 VAL A O 1
ATOM 2492 N N . GLN A 1 321 ? -65.752 31.256 64.421 1.00 66.69 321 GLN A N 1
ATOM 2493 C CA . GLN A 1 321 ? -64.345 30.839 64.413 1.00 66.69 321 GLN A CA 1
ATOM 2494 C C . GLN A 1 321 ? -64.134 29.560 63.588 1.00 66.69 321 GLN A C 1
ATOM 2496 O O . GLN A 1 321 ? -63.162 29.468 62.840 1.00 66.69 321 GLN A O 1
ATOM 2501 N N . SER A 1 322 ? -65.061 28.597 63.636 1.00 68.31 322 SER A N 1
ATOM 2502 C CA . SER A 1 322 ? -65.041 27.402 62.777 1.00 68.31 322 SER A CA 1
ATOM 2503 C C . SER A 1 322 ? -65.125 27.768 61.286 1.00 68.31 322 SER A C 1
ATOM 2505 O O . SER A 1 322 ? -64.321 27.301 60.472 1.00 68.31 322 SER A O 1
ATOM 2507 N N . MET A 1 323 ? -66.034 28.681 60.929 1.00 81.56 323 MET A N 1
ATOM 2508 C CA . MET A 1 323 ? -66.198 29.208 59.571 1.00 81.56 323 MET A CA 1
ATOM 2509 C C . MET A 1 323 ? -64.957 29.983 59.089 1.00 81.56 323 MET A C 1
ATOM 2511 O O . MET A 1 323 ? -64.556 29.864 57.928 1.00 81.56 323 MET A O 1
ATOM 2515 N N . GLU A 1 324 ? -64.309 30.756 59.960 1.00 81.50 324 GLU A N 1
ATOM 2516 C CA . GLU A 1 324 ? -63.062 31.466 59.653 1.00 81.50 324 GLU A CA 1
ATOM 2517 C C . GLU A 1 324 ? -61.864 30.522 59.514 1.00 81.50 324 GLU A C 1
ATOM 2519 O O . GLU A 1 324 ? -61.087 30.655 58.566 1.00 81.50 324 GLU A O 1
ATOM 2524 N N . VAL A 1 325 ? -61.751 29.505 60.372 1.00 84.62 325 VAL A N 1
ATOM 2525 C CA . VAL A 1 325 ? -60.755 28.431 60.238 1.00 84.62 325 VAL A CA 1
ATOM 2526 C C . VAL A 1 325 ? -60.948 27.671 58.924 1.00 84.62 325 VAL A C 1
ATOM 2528 O O . VAL A 1 325 ? -59.961 27.369 58.252 1.00 84.62 325 VAL A O 1
ATOM 2531 N N . LEU A 1 326 ? -62.189 27.406 58.500 1.00 86.88 326 LEU A N 1
ATOM 2532 C CA . LEU A 1 326 ? -62.473 26.762 57.215 1.00 86.88 326 LEU A CA 1
ATOM 2533 C C . LEU A 1 326 ? -62.083 27.655 56.023 1.00 86.88 326 LEU A C 1
ATOM 2535 O O . LEU A 1 326 ? -61.419 27.179 55.100 1.00 86.88 326 LEU A O 1
ATOM 2539 N N . LYS A 1 327 ? -62.402 28.957 56.064 1.00 86.69 327 LYS A N 1
ATOM 2540 C CA . LYS A 1 327 ? -61.950 29.941 55.058 1.00 86.69 327 LYS A CA 1
ATOM 2541 C C . LYS A 1 327 ? -60.423 30.039 54.997 1.00 86.69 327 LYS A C 1
ATOM 2543 O O . LYS A 1 327 ? -59.860 30.122 53.907 1.00 86.69 327 LYS A O 1
ATOM 2548 N N . CYS A 1 328 ? -59.741 29.996 56.142 1.00 88.94 328 CYS A N 1
ATOM 2549 C CA . CYS A 1 328 ? -58.281 29.980 56.210 1.00 88.94 328 CYS A CA 1
ATOM 2550 C C . CYS A 1 328 ? -57.693 28.693 55.614 1.00 88.94 328 CYS A C 1
ATOM 2552 O O . CYS A 1 328 ? -56.793 28.789 54.784 1.00 88.94 328 CYS A O 1
ATOM 2554 N N . LYS A 1 329 ? -58.236 27.512 55.944 1.00 90.25 329 LYS A N 1
ATOM 2555 C CA . LYS A 1 329 ? -57.837 26.227 55.335 1.00 90.25 329 LYS A CA 1
ATOM 2556 C C . LYS A 1 329 ? -58.026 26.229 53.816 1.00 90.25 329 LYS A C 1
ATOM 2558 O O . LYS A 1 329 ? -57.115 25.837 53.097 1.00 90.25 329 LYS A O 1
ATOM 2563 N N . TYR A 1 330 ? -59.161 26.730 53.324 1.00 92.94 330 TYR A N 1
ATOM 2564 C CA . TYR A 1 330 ? -59.406 26.864 51.885 1.00 92.94 330 TYR A CA 1
ATOM 2565 C C . TYR A 1 330 ? -58.417 27.833 51.218 1.00 92.94 330 TYR A C 1
ATOM 2567 O O . TYR A 1 330 ? -57.868 27.516 50.168 1.00 92.94 330 TYR A O 1
ATOM 2575 N N . ARG A 1 331 ? -58.126 28.984 51.843 1.00 94.50 331 ARG A N 1
ATOM 2576 C CA . ARG A 1 331 ? -57.129 29.942 51.337 1.00 94.50 331 ARG A CA 1
ATOM 2577 C C . ARG A 1 331 ? -55.732 29.320 51.247 1.00 94.50 331 ARG A C 1
ATOM 2579 O O . ARG A 1 331 ? -55.079 29.504 50.226 1.00 94.50 331 ARG A O 1
ATOM 2586 N N . VAL A 1 332 ? -55.311 28.571 52.270 1.00 95.38 332 VAL A N 1
ATOM 2587 C CA . VAL A 1 332 ? -54.029 27.841 52.286 1.00 95.38 332 VAL A CA 1
ATOM 2588 C C . VAL A 1 332 ? -53.984 26.804 51.160 1.00 95.38 332 VAL A C 1
ATOM 2590 O O . VAL A 1 332 ? -53.080 26.864 50.330 1.00 95.38 332 VAL A O 1
ATOM 2593 N N . ALA A 1 333 ? -55.008 25.954 51.038 1.00 93.94 333 ALA A N 1
ATOM 2594 C CA . ALA A 1 333 ? -55.094 24.955 49.972 1.00 93.94 333 ALA A CA 1
ATOM 2595 C C . ALA A 1 333 ? -55.099 25.581 48.561 1.00 93.94 333 ALA A C 1
ATOM 2597 O O . ALA A 1 333 ? -54.483 25.049 47.642 1.00 93.94 333 ALA A O 1
ATOM 2598 N N . VAL A 1 334 ? -55.740 26.742 48.369 1.00 96.50 334 VAL A N 1
ATOM 2599 C CA . VAL A 1 334 ? -55.681 27.485 47.097 1.00 96.50 334 VAL A CA 1
ATOM 2600 C C . VAL A 1 334 ? -54.271 28.021 46.829 1.00 96.50 334 VAL A C 1
ATOM 2602 O O . VAL A 1 334 ? -53.798 27.907 45.699 1.00 96.50 334 VAL A O 1
ATOM 2605 N N . THR A 1 335 ? -53.565 28.559 47.831 1.00 93.94 335 THR A N 1
ATOM 2606 C CA . THR A 1 335 ? -52.165 28.986 47.647 1.00 93.94 335 THR A CA 1
ATOM 2607 C C . THR A 1 335 ? -51.218 27.814 47.381 1.00 93.94 335 THR A C 1
ATOM 2609 O O . THR A 1 335 ? -50.330 27.950 46.545 1.00 93.94 335 THR A O 1
ATOM 2612 N N . GLU A 1 336 ? -51.443 26.652 47.998 1.00 95.62 336 GLU A N 1
ATOM 2613 C CA . GLU A 1 336 ? -50.701 25.415 47.721 1.00 95.62 336 GLU A CA 1
ATOM 2614 C C . GLU A 1 336 ? -50.963 24.918 46.293 1.00 95.62 336 GLU A C 1
ATOM 2616 O O . GLU A 1 336 ? -50.018 24.643 45.561 1.00 95.62 336 GLU A O 1
ATOM 2621 N N . VAL A 1 337 ? -52.221 24.892 45.835 1.00 96.31 337 VAL A N 1
ATOM 2622 C CA . VAL A 1 337 ? -52.567 24.529 44.447 1.00 96.31 337 VAL A CA 1
ATOM 2623 C C . VAL A 1 337 ? -51.948 25.498 43.433 1.00 96.31 337 VAL A C 1
ATOM 2625 O O . VAL A 1 337 ? -51.472 25.056 42.388 1.00 96.31 337 VAL A O 1
ATOM 2628 N N . VAL A 1 338 ? -51.904 26.803 43.720 1.00 96.12 338 VAL A N 1
ATOM 2629 C CA . VAL A 1 338 ? -51.219 27.786 42.858 1.00 96.12 338 VAL A CA 1
ATOM 2630 C C . VAL A 1 338 ? -49.699 27.579 42.869 1.00 96.12 338 VAL A C 1
ATOM 2632 O O . VAL A 1 338 ? -49.079 27.655 41.808 1.00 96.12 338 VAL A O 1
ATOM 2635 N N . GLY A 1 339 ? -49.107 27.250 44.023 1.00 96.31 339 GLY A N 1
ATOM 2636 C CA . GLY A 1 339 ? -47.696 26.871 44.148 1.00 96.31 339 GLY A CA 1
ATOM 2637 C C . GLY A 1 339 ? -47.354 25.638 43.310 1.00 96.31 339 GLY A C 1
ATOM 2638 O O . GLY A 1 339 ? -46.511 25.718 42.420 1.00 96.31 339 GLY A O 1
ATOM 2639 N N . LEU A 1 340 ? -48.101 24.546 43.490 1.00 96.44 340 LEU A N 1
ATOM 2640 C CA . LEU A 1 340 ? -47.964 23.298 42.729 1.00 96.44 340 LEU A CA 1
ATOM 2641 C C . LEU A 1 340 ? -48.194 23.497 41.220 1.00 96.44 340 LEU A C 1
ATOM 2643 O O . LEU A 1 340 ? -47.524 22.868 40.406 1.00 96.44 340 LEU A O 1
ATOM 2647 N N . GLN A 1 341 ? -49.092 24.401 40.809 1.00 96.12 341 GLN A N 1
ATOM 2648 C CA . GLN A 1 341 ? -49.230 24.789 39.397 1.00 96.12 341 GLN A CA 1
ATOM 2649 C C . GLN A 1 341 ? -48.025 25.587 38.875 1.00 96.12 341 GLN A C 1
ATOM 2651 O O . GLN A 1 341 ? -47.713 25.500 37.686 1.00 96.12 341 GLN A O 1
ATOM 2656 N N . GLY A 1 342 ? -47.362 26.374 39.725 1.00 97.31 342 GLY A N 1
ATOM 2657 C CA . GLY A 1 342 ? -46.098 27.041 39.412 1.00 97.31 342 GLY A CA 1
ATOM 2658 C C . GLY A 1 342 ? -44.951 26.042 39.260 1.00 97.31 342 GLY A C 1
ATOM 2659 O O . GLY A 1 342 ? -44.250 26.066 38.250 1.00 97.31 342 GLY A O 1
ATOM 2660 N N . GLU A 1 343 ? -44.816 25.116 40.209 1.00 96.94 343 GLU A N 1
ATOM 2661 C CA . GLU A 1 343 ? -43.827 24.033 40.192 1.00 96.94 343 GLU A CA 1
ATOM 2662 C C . GLU A 1 343 ? -44.012 23.105 38.988 1.00 96.94 343 GLU A C 1
ATOM 2664 O O . GLU A 1 343 ? -43.045 22.820 38.284 1.00 96.94 343 GLU A O 1
ATOM 2669 N N . LEU A 1 344 ? -45.249 22.707 38.669 1.00 96.19 344 LEU A N 1
ATOM 2670 C CA . LEU A 1 344 ? -45.549 21.890 37.491 1.00 96.19 344 LEU A CA 1
ATOM 2671 C C . LEU A 1 344 ? -45.149 22.598 36.188 1.00 96.19 344 LEU A C 1
ATOM 2673 O O . LEU A 1 344 ? -44.568 21.966 35.309 1.00 96.19 344 LEU A O 1
ATOM 2677 N N . LYS A 1 345 ? -45.405 23.908 36.064 1.00 97.06 345 LYS A N 1
ATOM 2678 C CA . LYS A 1 345 ? -44.975 24.706 34.900 1.00 97.06 345 LYS A CA 1
ATOM 2679 C C . LYS A 1 345 ? -43.455 24.846 34.837 1.00 97.06 345 LYS A C 1
ATOM 2681 O O . LYS A 1 345 ? -42.884 24.738 33.755 1.00 97.06 345 LYS A O 1
ATOM 2686 N N . ALA A 1 346 ? -42.794 25.050 35.977 1.00 97.00 346 ALA A N 1
ATOM 2687 C CA . ALA A 1 346 ? -41.338 25.097 36.053 1.00 97.00 346 ALA A CA 1
ATOM 2688 C C . ALA A 1 346 ? -40.711 23.753 35.640 1.00 97.00 346 ALA A C 1
ATOM 2690 O O . ALA A 1 346 ? -39.758 23.748 34.865 1.00 97.00 346 ALA A O 1
ATOM 2691 N N . LEU A 1 347 ? -41.285 22.630 36.084 1.00 96.75 347 LEU A N 1
ATOM 2692 C CA . LEU A 1 347 ? -40.850 21.273 35.747 1.00 96.75 347 LEU A CA 1
ATOM 2693 C C . LEU A 1 347 ? -41.118 20.912 34.276 1.00 96.75 347 LEU A C 1
ATOM 2695 O O . LEU A 1 347 ? -40.274 20.301 33.627 1.00 96.75 347 LEU A O 1
ATOM 2699 N N . GLN A 1 348 ? -42.261 21.325 33.720 1.00 96.56 348 GLN A N 1
ATOM 2700 C CA . GLN A 1 348 ? -42.552 21.193 32.287 1.00 96.56 348 GLN A CA 1
ATOM 2701 C C . GLN A 1 348 ? -41.548 21.975 31.434 1.00 96.56 348 GLN A C 1
ATOM 2703 O O . GLN A 1 348 ? -41.085 21.476 30.412 1.00 96.56 348 GLN A O 1
ATOM 2708 N N . GLU A 1 349 ? -41.177 23.183 31.856 1.00 97.19 349 GLU A N 1
ATOM 2709 C CA . GLU A 1 349 ? -40.245 24.045 31.129 1.00 97.19 349 GLU A CA 1
ATOM 2710 C C . GLU A 1 349 ? -38.772 23.618 31.302 1.00 97.19 349 GLU A C 1
ATOM 2712 O O . GLU A 1 349 ? -37.994 23.748 30.357 1.00 97.19 349 GLU A O 1
ATOM 2717 N N . THR A 1 350 ? -38.361 23.045 32.443 1.00 96.25 350 THR A N 1
ATOM 2718 C CA . THR A 1 350 ? -37.035 22.402 32.561 1.00 96.25 350 THR A CA 1
ATOM 2719 C C . THR A 1 350 ? -36.962 21.104 31.764 1.00 96.25 350 THR A C 1
ATOM 2721 O O . THR A 1 350 ? -35.956 20.881 31.089 1.00 96.25 350 THR A O 1
ATOM 2724 N N . TYR A 1 351 ? -38.029 20.296 31.750 1.00 95.81 351 TYR A N 1
ATOM 2725 C CA . TYR A 1 351 ? -38.130 19.133 30.867 1.00 95.81 351 TYR A CA 1
ATOM 2726 C C . TYR A 1 351 ? -38.025 19.546 29.394 1.00 95.81 351 TYR A C 1
ATOM 2728 O O . TYR A 1 351 ? -37.172 19.021 28.678 1.00 95.81 351 TYR A O 1
ATOM 2736 N N . ARG A 1 352 ? -38.797 20.552 28.956 1.00 97.12 352 ARG A N 1
ATOM 2737 C CA . ARG A 1 352 ? -38.746 21.081 27.584 1.00 97.12 352 ARG A CA 1
ATOM 2738 C C . ARG A 1 352 ? -37.335 21.535 27.202 1.00 97.12 352 ARG A C 1
ATOM 2740 O O . ARG A 1 352 ? -36.824 21.096 26.183 1.00 97.12 352 ARG A O 1
ATOM 2747 N N . ARG A 1 353 ? -36.653 22.304 28.059 1.00 96.38 353 ARG A N 1
ATOM 2748 C CA . ARG A 1 353 ? -35.249 22.709 27.840 1.00 96.38 353 ARG A CA 1
ATOM 2749 C C . ARG A 1 353 ? -34.286 21.522 27.771 1.00 96.38 353 ARG A C 1
ATOM 2751 O O . ARG A 1 353 ? -33.341 21.566 26.993 1.00 96.38 353 ARG A O 1
ATOM 2758 N N . SER A 1 354 ? -34.504 20.468 28.562 1.00 93.75 354 SER A N 1
ATOM 2759 C CA . SER A 1 354 ? -33.682 19.253 28.478 1.00 93.75 354 SER A CA 1
ATOM 2760 C C . SER A 1 354 ? -33.872 18.526 27.142 1.00 93.75 354 SER A C 1
ATOM 2762 O O . SER A 1 354 ? -32.886 18.094 26.553 1.00 93.75 354 SER A O 1
ATOM 2764 N N . MET A 1 355 ? -35.100 18.491 26.612 1.00 94.69 355 MET A N 1
ATOM 2765 C CA . MET A 1 355 ? -35.393 17.962 25.276 1.00 94.69 355 MET A CA 1
ATOM 2766 C C . MET A 1 355 ? -34.771 18.830 24.172 1.00 94.69 355 MET A C 1
ATOM 2768 O O . MET A 1 355 ? -34.046 18.293 23.339 1.00 94.69 355 MET A O 1
ATOM 2772 N N . ASP A 1 356 ? -34.955 20.158 24.217 1.00 95.56 356 ASP A N 1
ATOM 2773 C CA . ASP A 1 356 ? -34.344 21.110 23.272 1.00 95.56 356 ASP A CA 1
ATOM 2774 C C . ASP A 1 356 ? -32.807 20.919 23.206 1.00 95.56 356 ASP A C 1
ATOM 2776 O O . ASP A 1 356 ? -32.209 20.894 22.127 1.00 95.56 356 ASP A O 1
ATOM 2780 N N . CYS A 1 357 ? -32.156 20.743 24.366 1.00 94.62 357 CYS A N 1
ATOM 2781 C CA . CYS A 1 357 ? -30.719 20.475 24.461 1.00 94.62 357 CYS A CA 1
ATOM 2782 C C . CYS A 1 357 ? -30.331 19.115 23.861 1.00 94.62 357 CYS A C 1
ATOM 2784 O O . CYS A 1 357 ? -29.382 19.054 23.080 1.00 94.62 357 CYS A O 1
ATOM 2786 N N . LEU A 1 358 ? -31.055 18.038 24.189 1.00 94.88 358 LEU A N 1
ATOM 2787 C CA . LEU A 1 358 ? -30.783 16.692 23.671 1.00 94.88 358 LEU A CA 1
ATOM 2788 C C . LEU A 1 358 ? -30.976 16.609 22.149 1.00 94.88 358 LEU A C 1
ATOM 2790 O O . LEU A 1 358 ? -30.177 15.970 21.464 1.00 94.88 358 LEU A O 1
ATOM 2794 N N . GLU A 1 359 ? -31.981 17.289 21.594 1.00 95.25 359 GLU A N 1
ATOM 2795 C CA . GLU A 1 359 ? -32.177 17.394 20.143 1.00 95.25 359 GLU A CA 1
ATOM 2796 C C . GLU A 1 359 ? -31.061 18.208 19.471 1.00 95.25 359 GLU A C 1
ATOM 2798 O O . GLU A 1 359 ? -30.578 17.828 18.399 1.00 95.25 359 GLU A O 1
ATOM 2803 N N . GLY A 1 360 ? -30.573 19.271 20.119 1.00 96.00 360 GLY A N 1
ATOM 2804 C CA . GLY A 1 360 ? -29.406 20.033 19.667 1.00 96.00 360 GLY A CA 1
ATOM 2805 C C . GLY A 1 360 ? -28.107 19.217 19.674 1.00 96.00 360 GLY A C 1
ATOM 2806 O O . GLY A 1 360 ? -27.352 19.238 18.697 1.00 96.00 360 GLY A O 1
ATOM 2807 N N . GLU A 1 361 ? -27.847 18.451 20.736 1.00 94.00 361 GLU A N 1
ATOM 2808 C CA . GLU A 1 361 ? -26.686 17.556 20.825 1.00 94.00 361 GLU A CA 1
ATOM 2809 C C . GLU A 1 361 ? -26.766 16.409 19.817 1.00 94.00 361 GLU A C 1
ATOM 2811 O O . GLU A 1 361 ? -25.778 16.134 19.128 1.00 94.00 361 GLU A O 1
ATOM 2816 N N . ARG A 1 362 ? -27.948 15.803 19.659 1.00 95.50 362 ARG A N 1
ATOM 2817 C CA . ARG A 1 362 ? -28.220 14.788 18.638 1.00 95.50 362 ARG A CA 1
ATOM 2818 C C . ARG A 1 362 ? -27.966 15.333 17.235 1.00 95.50 362 ARG A C 1
ATOM 2820 O O . ARG A 1 362 ? -27.197 14.726 16.496 1.00 95.50 362 ARG A O 1
ATOM 2827 N N . SER A 1 363 ? -28.530 16.491 16.890 1.00 95.38 363 SER A N 1
ATOM 2828 C CA . SER A 1 363 ? -28.341 17.135 15.579 1.00 95.38 363 SER A CA 1
ATOM 2829 C C . SER A 1 363 ? -26.864 17.434 15.303 1.00 95.38 363 SER A C 1
ATOM 2831 O O . SER A 1 363 ? -26.357 17.200 14.207 1.00 95.38 363 SER A O 1
ATOM 2833 N N . ARG A 1 364 ? -26.124 17.883 16.326 1.00 96.50 364 ARG A N 1
ATOM 2834 C CA . ARG A 1 364 ? -24.672 18.108 16.250 1.00 96.50 364 ARG A CA 1
ATOM 2835 C C . ARG A 1 364 ? -23.880 16.802 16.111 1.00 96.50 364 ARG A C 1
ATOM 2837 O O . ARG A 1 364 ? -22.812 16.804 15.500 1.00 96.50 364 ARG A O 1
ATOM 2844 N N . GLY A 1 365 ? -24.372 15.699 16.673 1.00 94.31 365 GLY A N 1
ATOM 2845 C CA . GLY A 1 365 ? -23.850 14.348 16.467 1.00 94.31 365 GLY A CA 1
ATOM 2846 C C . GLY A 1 365 ? -24.085 13.848 15.041 1.00 94.31 365 GLY A C 1
ATOM 2847 O O . GLY A 1 365 ? -23.139 13.422 14.384 1.00 94.31 365 GLY A O 1
ATOM 2848 N N . GLU A 1 366 ? -25.311 13.971 14.536 1.00 97.12 366 GLU A N 1
ATOM 2849 C CA . GLU A 1 366 ? -25.696 13.592 13.171 1.00 97.12 366 GLU A CA 1
ATOM 2850 C C . GLU A 1 366 ? -24.910 14.394 12.115 1.00 97.12 366 GLU A C 1
ATOM 2852 O O . GLU A 1 366 ? -24.402 13.805 11.162 1.00 97.12 366 GLU A O 1
ATOM 2857 N N . GLU A 1 367 ? -24.680 15.696 12.328 1.00 97.25 367 GLU A N 1
ATOM 2858 C CA . GLU A 1 367 ? -23.815 16.513 11.461 1.00 97.25 367 GLU A CA 1
ATOM 2859 C C . GLU A 1 367 ? -22.354 16.030 11.466 1.00 97.25 367 GLU A C 1
ATOM 2861 O O . GLU A 1 367 ? -21.747 15.861 10.408 1.00 97.25 367 GLU A O 1
ATOM 2866 N N . ARG A 1 368 ? -21.778 15.737 12.642 1.00 97.94 368 ARG A N 1
ATOM 2867 C CA . ARG A 1 368 ? -20.420 15.165 12.739 1.00 97.94 368 ARG A CA 1
ATOM 2868 C C . ARG A 1 368 ? -20.326 13.821 12.014 1.00 97.94 368 ARG A C 1
ATOM 2870 O O . ARG A 1 368 ? -19.346 13.580 11.314 1.00 97.94 368 ARG A O 1
ATOM 2877 N N . LEU A 1 369 ? -21.338 12.963 12.154 1.00 96.88 369 LEU A N 1
ATOM 2878 C CA . LEU A 1 369 ? -21.415 11.668 11.473 1.00 96.88 369 LEU A CA 1
ATOM 2879 C C . LEU A 1 369 ? -21.576 11.818 9.953 1.00 96.88 369 LEU A C 1
ATOM 2881 O O . LEU A 1 369 ? -21.007 11.016 9.213 1.00 96.88 369 LEU A O 1
ATOM 2885 N N . ARG A 1 370 ? -22.291 12.847 9.478 1.00 97.94 370 ARG A N 1
ATOM 2886 C CA . ARG A 1 370 ? -22.363 13.207 8.054 1.00 97.94 370 ARG A CA 1
ATOM 2887 C C . ARG A 1 370 ? -20.996 13.636 7.527 1.00 97.94 370 ARG A C 1
ATOM 2889 O O . ARG A 1 370 ? -20.496 13.024 6.593 1.00 97.94 370 ARG A O 1
ATOM 2896 N N . VAL A 1 371 ? -20.347 14.601 8.180 1.00 97.88 371 VAL A N 1
ATOM 2897 C CA . VAL A 1 371 ? -19.010 15.079 7.791 1.00 97.88 371 VAL A CA 1
ATOM 2898 C C . VAL A 1 371 ? -17.989 13.935 7.777 1.00 97.88 371 VAL A C 1
ATOM 2900 O O . VAL A 1 371 ? -17.235 13.802 6.812 1.00 97.88 371 VAL A O 1
ATOM 2903 N N . LEU A 1 372 ? -17.985 13.068 8.797 1.00 96.25 372 LEU A N 1
ATOM 2904 C CA . LEU A 1 372 ? -17.118 11.884 8.844 1.00 96.25 372 LEU A CA 1
ATOM 2905 C C . LEU A 1 372 ? -17.411 10.900 7.703 1.00 96.25 372 LEU A C 1
ATOM 2907 O O . LEU A 1 372 ? -16.471 10.427 7.066 1.00 96.25 372 LEU A O 1
ATOM 2911 N N . ARG A 1 373 ? -18.688 10.634 7.396 1.00 97.62 373 ARG A N 1
ATOM 2912 C CA . ARG A 1 373 ? -19.094 9.794 6.257 1.00 97.62 373 ARG A CA 1
ATOM 2913 C C . ARG A 1 373 ? -18.599 10.372 4.933 1.00 97.62 373 ARG A C 1
ATOM 2915 O O . ARG A 1 373 ? -17.992 9.643 4.156 1.00 97.62 373 ARG A O 1
ATOM 2922 N N . ASP A 1 374 ? -18.768 11.673 4.720 1.00 97.69 374 ASP A N 1
ATOM 2923 C CA . ASP A 1 374 ? -18.305 12.351 3.508 1.00 97.69 374 ASP A CA 1
ATOM 2924 C C . ASP A 1 374 ? -16.768 12.297 3.380 1.00 97.69 374 ASP A C 1
ATOM 2926 O O . ASP A 1 374 ? -16.231 12.173 2.276 1.00 97.69 374 ASP A O 1
ATOM 2930 N N . HIS A 1 375 ? -16.038 12.359 4.503 1.00 97.50 375 HIS A N 1
ATOM 2931 C CA . HIS A 1 375 ? -14.587 12.145 4.529 1.00 97.50 375 HIS A CA 1
ATOM 2932 C C . HIS A 1 375 ? -14.198 10.704 4.186 1.00 97.50 375 HIS A C 1
ATOM 2934 O O . HIS A 1 375 ? -13.279 10.523 3.388 1.00 97.50 375 HIS A O 1
ATOM 2940 N N . VAL A 1 376 ? -14.901 9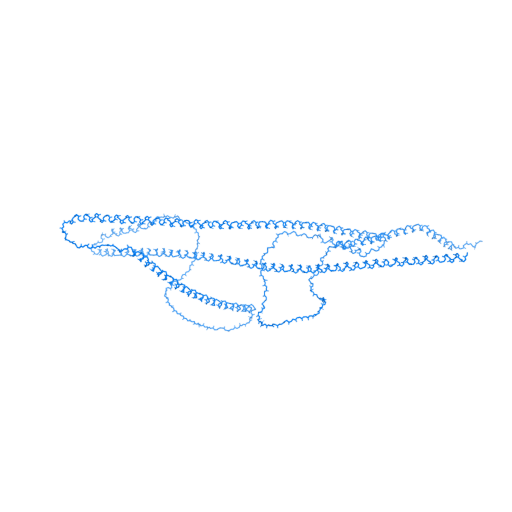.700 4.720 1.00 96.88 376 VAL A N 1
ATOM 2941 C CA . VAL A 1 376 ? -14.690 8.288 4.361 1.00 96.88 376 VAL A CA 1
ATOM 2942 C C . VAL A 1 376 ? -14.926 8.083 2.864 1.00 96.88 376 VAL A C 1
ATOM 2944 O O . VAL A 1 376 ? -14.016 7.618 2.186 1.00 96.88 376 VAL A O 1
ATOM 2947 N N . THR A 1 377 ? -16.047 8.552 2.306 1.00 96.75 377 THR A N 1
ATOM 2948 C CA . THR A 1 377 ? -16.330 8.380 0.869 1.00 96.75 377 THR A CA 1
ATOM 2949 C C . THR A 1 377 ? -15.312 9.077 -0.037 1.00 96.75 377 THR A C 1
ATOM 2951 O O . THR A 1 377 ? -14.971 8.548 -1.092 1.00 96.75 377 THR A O 1
ATOM 2954 N N . ARG A 1 378 ? -14.759 10.231 0.373 1.00 97.62 378 ARG A N 1
ATOM 2955 C CA . ARG A 1 378 ? -13.666 10.900 -0.362 1.00 97.62 378 ARG A CA 1
ATOM 2956 C C . ARG A 1 378 ? -12.361 10.097 -0.322 1.00 97.62 378 ARG A C 1
ATOM 2958 O O . ARG A 1 378 ? -11.641 10.053 -1.317 1.00 97.62 378 ARG A O 1
ATOM 2965 N N . LEU A 1 379 ? -12.050 9.460 0.809 1.00 95.94 379 LEU A N 1
ATOM 2966 C CA . LEU A 1 379 ? -10.877 8.590 0.943 1.00 95.94 379 LEU A CA 1
ATOM 2967 C C . LEU A 1 379 ? -11.051 7.283 0.158 1.00 95.94 379 LEU A C 1
ATOM 2969 O O . LEU A 1 379 ? -10.104 6.838 -0.485 1.00 95.94 379 LEU A O 1
ATOM 2973 N N . GLU A 1 380 ? -12.252 6.705 0.143 1.00 97.12 380 GLU A N 1
ATOM 2974 C CA . GLU A 1 380 ? -12.599 5.533 -0.670 1.00 97.12 380 GLU A CA 1
ATOM 2975 C C . GLU A 1 380 ? -12.475 5.831 -2.170 1.00 97.12 380 GLU A C 1
ATOM 2977 O O . GLU A 1 380 ? -11.821 5.073 -2.882 1.00 97.12 380 GLU A O 1
ATOM 2982 N N . GLN A 1 381 ? -13.009 6.967 -2.637 1.00 97.31 381 GLN A N 1
ATOM 2983 C CA . GLN A 1 381 ? -12.852 7.443 -4.019 1.00 97.31 381 GLN A CA 1
ATOM 2984 C C . GLN A 1 381 ? -11.375 7.638 -4.386 1.00 97.31 381 GLN A C 1
ATOM 2986 O O . GLN A 1 381 ? -10.907 7.086 -5.378 1.00 97.31 381 GLN A O 1
ATOM 2991 N N . SER A 1 382 ? -10.607 8.341 -3.546 1.00 95.06 382 SER A N 1
ATOM 2992 C CA . SER A 1 382 ? -9.169 8.547 -3.762 1.00 95.06 382 SER A CA 1
ATOM 2993 C C . SER A 1 382 ? -8.382 7.226 -3.787 1.00 95.06 382 SER A C 1
ATOM 2995 O O . SER A 1 382 ? -7.478 7.058 -4.611 1.00 95.06 382 SER A O 1
ATOM 2997 N N . ARG A 1 383 ? -8.753 6.249 -2.944 1.00 96.44 383 ARG A N 1
ATOM 2998 C CA . ARG A 1 383 ? -8.167 4.900 -2.966 1.00 96.44 383 ARG A CA 1
ATOM 2999 C C . ARG A 1 383 ? -8.523 4.158 -4.252 1.00 96.44 383 ARG A C 1
ATOM 3001 O O . ARG A 1 383 ? -7.641 3.535 -4.835 1.00 96.44 383 ARG A O 1
ATOM 3008 N N . GLN A 1 384 ? -9.778 4.231 -4.692 1.00 96.62 384 GLN A N 1
ATOM 3009 C CA . GLN A 1 384 ? -10.266 3.581 -5.908 1.00 96.62 384 GLN A CA 1
ATOM 3010 C C . GLN A 1 384 ? -9.563 4.141 -7.153 1.00 96.62 384 GLN A C 1
ATOM 3012 O O . GLN A 1 384 ? -8.989 3.367 -7.914 1.00 96.62 384 GLN A O 1
ATOM 3017 N N . GLU A 1 385 ? -9.474 5.468 -7.295 1.00 97.25 385 GLU A N 1
ATOM 3018 C CA . GLU A 1 385 ? -8.670 6.115 -8.343 1.00 97.25 385 GLU A CA 1
ATOM 3019 C C . GLU A 1 385 ? -7.201 5.662 -8.304 1.00 97.25 385 GLU A C 1
ATOM 3021 O O . GLU A 1 385 ? -6.577 5.437 -9.341 1.00 97.25 385 GLU A O 1
ATOM 3026 N N . GLY A 1 386 ? -6.621 5.533 -7.105 1.00 94.94 386 GLY A N 1
ATOM 3027 C CA . GLY A 1 386 ? -5.265 5.019 -6.919 1.00 94.94 386 GLY A CA 1
ATOM 3028 C C . GLY A 1 386 ? -5.108 3.577 -7.408 1.00 94.94 386 GLY A C 1
ATOM 3029 O O . GLY A 1 386 ? -4.135 3.265 -8.091 1.00 94.94 386 GLY A O 1
ATOM 3030 N N . GLN A 1 387 ? -6.077 2.709 -7.114 1.00 96.00 387 GLN A N 1
ATOM 3031 C CA . GLN A 1 387 ? -6.081 1.314 -7.562 1.00 96.00 387 GLN A CA 1
ATOM 3032 C C . GLN A 1 387 ? -6.302 1.186 -9.074 1.00 96.00 387 GLN A C 1
ATOM 3034 O O . GLN A 1 387 ? -5.652 0.358 -9.706 1.00 96.00 387 GLN A O 1
ATOM 3039 N N . GLU A 1 388 ? -7.142 2.029 -9.673 1.00 96.94 388 GLU A N 1
ATOM 3040 C CA . GLU A 1 388 ? -7.348 2.080 -11.126 1.00 96.94 388 GLU A CA 1
ATOM 3041 C C . GLU A 1 388 ? -6.094 2.576 -11.862 1.00 96.94 388 GLU A C 1
ATOM 3043 O O . GLU A 1 388 ? -5.688 1.975 -12.857 1.00 96.94 388 GLU A O 1
ATOM 3048 N N . ARG A 1 389 ? -5.406 3.598 -11.329 1.00 97.75 389 ARG A N 1
ATOM 3049 C CA . ARG A 1 389 ? -4.100 4.059 -11.842 1.00 97.75 389 ARG A CA 1
ATOM 3050 C C . ARG A 1 389 ? -3.032 2.965 -11.759 1.00 97.75 389 ARG A C 1
ATOM 3052 O O . ARG A 1 389 ? -2.292 2.772 -12.719 1.00 97.75 389 ARG A O 1
ATOM 3059 N N . ILE A 1 390 ? -2.966 2.228 -10.646 1.00 95.75 390 ILE A N 1
ATOM 3060 C CA . ILE A 1 390 ? -2.045 1.088 -10.490 1.00 95.75 390 ILE A CA 1
ATOM 3061 C C . ILE A 1 390 ? -2.392 -0.022 -11.492 1.00 95.75 390 ILE A C 1
ATOM 3063 O O . ILE A 1 390 ? -1.502 -0.491 -12.194 1.00 95.75 390 ILE A O 1
ATOM 3067 N N . GLY A 1 391 ? -3.669 -0.391 -11.632 1.00 97.38 391 GLY A N 1
ATOM 3068 C CA . GLY A 1 391 ? -4.116 -1.397 -12.601 1.00 97.38 391 GLY A CA 1
ATOM 3069 C C . GLY A 1 391 ? -3.809 -1.022 -14.056 1.00 97.38 391 GLY A C 1
ATOM 3070 O O . GLY A 1 391 ? -3.410 -1.885 -14.839 1.00 97.38 391 GLY A O 1
ATOM 3071 N N . GLY A 1 392 ? -3.921 0.265 -14.404 1.00 97.44 392 GLY A N 1
ATOM 3072 C CA . GLY A 1 392 ? -3.492 0.806 -15.697 1.00 97.44 392 GLY A CA 1
ATOM 3073 C C . GLY A 1 392 ? -1.986 0.650 -15.925 1.00 97.44 392 GLY A C 1
ATOM 3074 O O . GLY A 1 392 ? -1.577 0.039 -16.910 1.00 97.44 392 GLY A O 1
ATOM 3075 N N . LEU A 1 393 ? -1.160 1.103 -14.976 1.00 95.62 393 LEU A N 1
ATOM 3076 C CA . LEU A 1 393 ? 0.302 0.977 -15.052 1.00 95.62 393 LEU A CA 1
ATOM 3077 C C . LEU A 1 393 ? 0.771 -0.490 -15.070 1.00 95.62 393 LEU A C 1
ATOM 3079 O O . LEU A 1 393 ? 1.719 -0.827 -15.776 1.00 95.62 393 LEU A O 1
ATOM 3083 N N . GLU A 1 394 ? 0.096 -1.390 -14.352 1.00 97.06 394 GLU A N 1
ATOM 3084 C CA . GLU A 1 394 ? 0.343 -2.833 -14.438 1.00 97.06 394 GLU A CA 1
ATOM 3085 C C . GLU A 1 394 ? -0.032 -3.413 -15.808 1.00 97.06 394 GLU A C 1
ATOM 3087 O O . GLU A 1 394 ? 0.642 -4.323 -16.293 1.00 97.06 394 GLU A O 1
ATOM 3092 N N . ALA A 1 395 ? -1.107 -2.929 -16.438 1.00 97.38 395 ALA A N 1
ATOM 3093 C CA . ALA A 1 395 ? -1.496 -3.340 -17.784 1.00 97.38 395 ALA A CA 1
ATOM 3094 C C . ALA A 1 395 ? -0.492 -2.846 -18.838 1.00 97.38 395 ALA A C 1
ATOM 3096 O O . ALA A 1 395 ? -0.063 -3.640 -19.676 1.00 97.38 395 ALA A O 1
ATOM 3097 N N . GLU A 1 396 ? -0.052 -1.589 -18.746 1.00 97.88 396 GLU A N 1
ATOM 3098 C CA . GLU A 1 396 ? 0.999 -1.013 -19.594 1.00 97.88 396 GLU A CA 1
ATOM 3099 C C . GLU A 1 396 ? 2.333 -1.754 -19.429 1.00 97.88 396 GLU A C 1
ATOM 3101 O O . GLU A 1 396 ? 2.932 -2.169 -20.421 1.00 97.88 396 GLU A O 1
ATOM 3106 N N . LEU A 1 397 ? 2.769 -2.015 -18.190 1.00 95.81 397 LEU A N 1
ATOM 3107 C CA . LEU A 1 397 ? 3.987 -2.780 -17.909 1.00 95.81 397 LEU A CA 1
ATOM 3108 C C . LEU A 1 397 ? 3.902 -4.212 -18.459 1.00 95.81 397 LEU A C 1
ATOM 3110 O O . LEU A 1 397 ? 4.873 -4.717 -19.026 1.00 95.81 397 LEU A O 1
ATOM 3114 N N . ARG A 1 398 ? 2.742 -4.866 -18.332 1.00 97.00 398 ARG A N 1
ATOM 3115 C CA . ARG A 1 398 ? 2.496 -6.212 -18.872 1.00 97.00 398 ARG A CA 1
ATOM 3116 C C . ARG A 1 398 ? 2.526 -6.220 -20.403 1.00 97.00 398 ARG A C 1
ATOM 3118 O O . ARG A 1 398 ? 3.138 -7.116 -20.978 1.00 97.00 398 ARG A O 1
ATOM 3125 N N . ALA A 1 399 ? 1.946 -5.210 -21.053 1.00 97.25 399 ALA A N 1
ATOM 3126 C CA . ALA A 1 399 ? 1.997 -5.044 -22.506 1.00 97.25 399 ALA A CA 1
ATOM 3127 C C . ALA A 1 399 ? 3.427 -4.763 -23.004 1.00 97.25 399 ALA A C 1
ATOM 3129 O O . ALA A 1 399 ? 3.900 -5.433 -23.919 1.00 97.25 399 ALA A O 1
ATOM 3130 N N . ALA A 1 400 ? 4.154 -3.847 -22.355 1.00 96.12 400 ALA A N 1
ATOM 3131 C CA . ALA A 1 400 ? 5.551 -3.546 -22.672 1.00 96.12 400 ALA A CA 1
ATOM 3132 C C . ALA A 1 400 ? 6.470 -4.765 -22.470 1.00 96.12 400 ALA A C 1
ATOM 3134 O O . ALA A 1 400 ? 7.352 -5.015 -23.289 1.00 96.12 400 ALA A O 1
ATOM 3135 N N . THR A 1 401 ? 6.229 -5.566 -21.426 1.00 96.00 401 THR A N 1
ATOM 3136 C CA . THR A 1 401 ? 6.940 -6.836 -21.193 1.00 96.00 401 THR A CA 1
ATOM 3137 C C . THR A 1 401 ? 6.623 -7.865 -22.282 1.00 96.00 401 THR A C 1
ATOM 3139 O O . THR A 1 401 ? 7.529 -8.557 -22.742 1.00 96.00 401 THR A O 1
ATOM 3142 N N . GLY A 1 402 ? 5.369 -7.925 -22.749 1.00 96.94 402 GLY A N 1
ATOM 3143 C CA . GLY A 1 402 ? 4.961 -8.724 -23.909 1.00 96.94 402 GLY A CA 1
ATOM 3144 C C . GLY A 1 402 ? 5.757 -8.351 -25.160 1.00 96.94 402 GLY A C 1
ATOM 3145 O O . GLY A 1 402 ? 6.520 -9.176 -25.659 1.00 96.94 402 GLY A O 1
ATOM 3146 N N . VAL A 1 403 ? 5.693 -7.082 -25.575 1.00 97.00 403 VAL A N 1
ATOM 3147 C CA . VAL A 1 403 ? 6.429 -6.553 -26.742 1.00 97.00 403 VAL A CA 1
ATOM 3148 C C . VAL A 1 403 ? 7.944 -6.759 -26.611 1.00 97.00 403 VAL A C 1
ATOM 3150 O O . VAL A 1 403 ? 8.609 -7.085 -27.595 1.00 97.00 403 VAL A O 1
ATOM 3153 N N . ALA A 1 404 ? 8.513 -6.626 -25.409 1.00 94.38 404 ALA A N 1
ATOM 3154 C CA . ALA A 1 404 ? 9.928 -6.904 -25.161 1.00 94.38 404 ALA A CA 1
ATOM 3155 C C . ALA A 1 404 ? 10.273 -8.399 -25.312 1.00 94.38 404 ALA A C 1
ATOM 3157 O O . ALA A 1 404 ? 11.314 -8.730 -25.879 1.00 94.38 404 ALA A O 1
ATOM 3158 N N . SER A 1 405 ? 9.401 -9.305 -24.853 1.00 94.44 405 SER A N 1
ATOM 3159 C CA . SER A 1 405 ? 9.593 -10.755 -24.996 1.00 94.44 405 SER A CA 1
ATOM 3160 C C . SER A 1 405 ? 9.417 -11.238 -26.443 1.00 94.44 405 SER A C 1
ATOM 3162 O O . SER A 1 405 ? 10.223 -12.036 -26.919 1.00 94.44 405 SER A O 1
ATOM 3164 N N . GLU A 1 406 ? 8.453 -10.678 -27.179 1.00 96.81 406 GLU A N 1
ATOM 3165 C CA . GLU A 1 406 ? 8.281 -10.880 -28.623 1.00 96.81 406 GLU A CA 1
ATOM 3166 C C . GLU A 1 406 ? 9.515 -10.384 -29.386 1.00 96.81 406 GLU A C 1
ATOM 3168 O O . GLU A 1 406 ? 10.107 -11.128 -30.168 1.00 96.81 406 GLU A O 1
ATOM 3173 N N . SER A 1 407 ? 9.980 -9.165 -29.087 1.00 93.38 407 SER A N 1
ATOM 3174 C CA . SER A 1 407 ? 11.198 -8.591 -29.676 1.00 93.38 407 SER A CA 1
ATOM 3175 C C . SER A 1 407 ? 12.435 -9.448 -29.394 1.00 93.38 407 SER A C 1
ATOM 3177 O O . SER A 1 407 ? 13.266 -9.642 -30.280 1.00 93.38 407 SER A O 1
ATOM 3179 N N . HIS A 1 408 ? 12.560 -10.003 -28.184 1.00 91.81 408 HIS A N 1
ATOM 3180 C CA . HIS A 1 408 ? 13.652 -10.909 -27.828 1.00 91.81 408 HIS A CA 1
ATOM 3181 C C . HIS A 1 408 ? 13.560 -12.259 -28.557 1.00 91.81 408 HIS A C 1
ATOM 3183 O O . HIS A 1 408 ? 14.580 -12.771 -29.025 1.00 91.81 408 HIS A O 1
ATOM 3189 N N . SER A 1 409 ? 12.355 -12.816 -28.714 1.00 92.06 409 SER A N 1
ATOM 3190 C CA . SER A 1 409 ? 12.130 -14.050 -29.474 1.00 92.06 409 SER A CA 1
ATOM 3191 C C . SER A 1 409 ? 12.474 -13.868 -30.958 1.00 92.06 409 SER A C 1
ATOM 3193 O O . SER A 1 409 ? 13.220 -14.675 -31.512 1.00 92.06 409 SER A O 1
ATOM 3195 N N . MET A 1 410 ? 12.055 -12.754 -31.567 1.00 94.38 410 MET A N 1
ATOM 3196 C CA . MET A 1 410 ? 12.422 -12.389 -32.942 1.00 94.38 410 MET A CA 1
ATOM 3197 C C . MET A 1 410 ? 13.935 -12.166 -33.104 1.00 94.38 410 MET A C 1
ATOM 3199 O O . MET A 1 410 ? 14.518 -12.589 -34.101 1.00 94.38 410 MET A O 1
ATOM 3203 N N . LEU A 1 411 ? 14.593 -11.546 -32.116 1.00 90.56 411 LEU A N 1
ATOM 3204 C CA . LEU A 1 411 ? 16.047 -11.351 -32.118 1.00 90.56 411 LEU A CA 1
ATOM 3205 C C . LEU A 1 411 ? 16.807 -12.684 -32.017 1.00 90.56 411 LEU A C 1
ATOM 3207 O O . LEU A 1 411 ? 17.818 -12.864 -32.692 1.00 90.56 411 LEU A O 1
ATOM 3211 N N . THR A 1 412 ? 16.307 -13.614 -31.200 1.00 89.00 412 THR A N 1
ATOM 3212 C CA . THR A 1 412 ? 16.884 -14.956 -31.030 1.00 89.00 412 THR A CA 1
ATOM 3213 C C . THR A 1 412 ? 16.719 -15.783 -32.304 1.00 89.00 412 THR A C 1
ATOM 3215 O O . THR A 1 412 ? 17.699 -16.345 -32.781 1.00 89.00 412 THR A O 1
ATOM 3218 N N . ALA A 1 413 ? 15.537 -15.766 -32.931 1.00 91.94 413 ALA A N 1
ATOM 3219 C CA . ALA A 1 413 ? 15.312 -16.408 -34.227 1.00 91.94 413 ALA A CA 1
ATOM 3220 C C . ALA A 1 413 ? 16.264 -15.861 -35.310 1.00 91.94 413 ALA A C 1
ATOM 3222 O O . ALA A 1 413 ? 16.950 -16.630 -35.981 1.00 91.94 413 ALA A O 1
ATOM 3223 N N . ALA A 1 414 ? 16.407 -14.534 -35.410 1.00 90.38 414 ALA A N 1
ATOM 3224 C CA . ALA A 1 414 ? 17.361 -13.907 -36.328 1.00 90.38 414 ALA A CA 1
ATOM 3225 C C . ALA A 1 414 ? 18.830 -14.258 -36.004 1.00 90.38 414 ALA A C 1
ATOM 3227 O O . ALA A 1 414 ? 19.665 -14.325 -36.907 1.00 90.38 414 ALA A O 1
ATOM 3228 N N . GLN A 1 415 ? 19.171 -14.502 -34.733 1.00 87.56 415 GLN A N 1
ATOM 3229 C CA . GLN A 1 415 ? 20.497 -14.974 -34.330 1.00 87.56 415 GLN A CA 1
ATOM 3230 C C . GLN A 1 415 ? 20.728 -16.439 -34.727 1.00 87.56 415 GLN A C 1
ATOM 3232 O O . GLN A 1 415 ? 21.809 -16.763 -35.216 1.00 87.56 415 GLN A O 1
ATOM 3237 N N . GLU A 1 416 ? 19.729 -17.310 -34.574 1.00 87.62 416 GLU A N 1
ATOM 3238 C CA . GLU A 1 416 ? 19.784 -18.713 -35.000 1.00 87.62 416 GLU A CA 1
ATOM 3239 C C . GLU A 1 416 ? 19.897 -18.846 -36.526 1.00 87.62 416 GLU A C 1
ATOM 3241 O O . GLU A 1 416 ? 20.774 -19.570 -37.009 1.00 87.62 416 GLU A O 1
ATOM 3246 N N . GLU A 1 417 ? 19.104 -18.087 -37.290 1.00 91.88 417 GLU A N 1
ATOM 3247 C CA . GLU A 1 417 ? 19.245 -17.970 -38.748 1.00 91.88 417 GLU A CA 1
ATOM 3248 C C . GLU A 1 417 ? 20.661 -17.517 -39.126 1.00 91.88 417 GLU A C 1
ATOM 3250 O O . GLU A 1 417 ? 21.333 -18.154 -39.942 1.00 91.88 417 GLU A O 1
ATOM 3255 N N . LEU A 1 418 ? 21.182 -16.473 -38.474 1.00 88.00 418 LEU A N 1
ATOM 3256 C CA . LEU A 1 418 ? 22.532 -15.982 -38.742 1.00 88.00 418 LEU A CA 1
ATOM 3257 C C . LEU A 1 418 ? 23.615 -17.027 -38.401 1.00 88.00 418 LEU A C 1
ATOM 3259 O O . LEU A 1 418 ? 24.615 -17.129 -39.116 1.00 88.00 418 LEU A O 1
ATOM 3263 N N . VAL A 1 419 ? 23.408 -17.874 -37.384 1.00 85.69 419 VAL A N 1
ATOM 3264 C CA . VAL A 1 419 ? 24.284 -19.030 -37.124 1.00 85.69 419 VAL A CA 1
ATOM 3265 C C . VAL A 1 419 ? 24.170 -20.062 -38.253 1.00 85.69 419 VAL A C 1
ATOM 3267 O O . VAL A 1 419 ? 25.212 -20.529 -38.720 1.00 85.69 419 VAL A O 1
ATOM 3270 N N . THR A 1 420 ? 22.966 -20.379 -38.755 1.00 88.00 420 THR A N 1
ATOM 3271 C CA . THR A 1 420 ? 22.806 -21.304 -39.902 1.00 88.00 420 THR A CA 1
ATOM 3272 C C . THR A 1 420 ? 23.540 -20.814 -41.150 1.00 88.00 420 THR A C 1
ATOM 3274 O O . THR A 1 420 ? 24.354 -21.564 -41.688 1.00 88.00 420 THR A O 1
ATOM 3277 N N . PHE A 1 421 ? 23.394 -19.540 -41.533 1.00 88.25 421 PHE A N 1
ATOM 3278 C CA . PHE A 1 421 ? 24.131 -18.967 -42.665 1.00 88.25 421 PHE A CA 1
ATOM 3279 C C . PHE A 1 421 ? 25.655 -19.049 -42.469 1.00 88.25 421 PHE A C 1
ATOM 3281 O O . PHE A 1 421 ? 26.390 -19.317 -43.422 1.00 88.25 421 PHE A O 1
ATOM 3288 N N . SER A 1 422 ? 26.151 -18.881 -41.236 1.00 85.25 422 SER A N 1
ATOM 3289 C CA . SER A 1 422 ? 27.585 -19.020 -40.940 1.00 85.25 422 SER A CA 1
ATOM 3290 C C . SER A 1 422 ? 28.096 -20.466 -41.055 1.00 85.25 422 SER A C 1
ATOM 3292 O O . SER A 1 422 ? 29.251 -20.689 -41.432 1.00 85.25 422 SER A O 1
ATOM 3294 N N . GLU A 1 423 ? 27.250 -21.462 -40.774 1.00 83.88 423 GLU A N 1
ATOM 3295 C CA . GLU A 1 423 ? 27.571 -22.882 -40.958 1.00 83.88 423 GLU A CA 1
ATOM 3296 C C . GLU A 1 423 ? 27.524 -23.288 -42.439 1.00 83.88 423 GLU A C 1
ATOM 3298 O O . GLU A 1 423 ? 28.390 -24.039 -42.894 1.00 83.88 423 GLU A O 1
ATOM 3303 N N . GLU A 1 424 ? 26.561 -22.786 -43.215 1.00 86.56 424 GLU A N 1
ATOM 3304 C CA . GLU A 1 424 ? 26.458 -23.033 -44.662 1.00 86.56 424 GLU A CA 1
ATOM 3305 C C . GLU A 1 424 ? 27.626 -22.409 -45.438 1.00 86.56 424 GLU A C 1
ATOM 3307 O O . GLU A 1 424 ? 28.251 -23.075 -46.268 1.00 86.56 424 GLU A O 1
ATOM 3312 N N . LEU A 1 425 ? 28.004 -21.167 -45.115 1.00 87.38 425 LEU A N 1
ATOM 3313 C CA . LEU A 1 425 ? 29.174 -20.505 -45.703 1.00 87.38 425 LEU A CA 1
ATOM 3314 C C . LEU A 1 425 ? 30.479 -21.256 -45.399 1.00 87.38 425 LEU A C 1
ATOM 3316 O O . LEU A 1 425 ? 31.342 -21.372 -46.274 1.00 87.38 425 LEU A O 1
ATOM 3320 N N . ALA A 1 426 ? 30.624 -21.805 -44.188 1.00 82.69 426 ALA A N 1
ATOM 3321 C CA 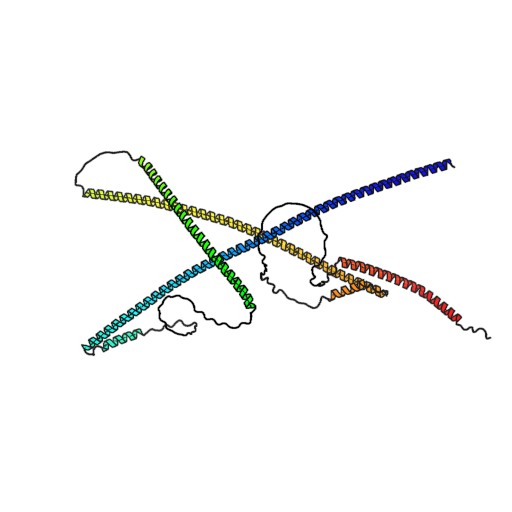. ALA A 1 426 ? 31.779 -22.623 -43.826 1.00 82.69 426 ALA A CA 1
ATOM 3322 C C . ALA A 1 426 ? 31.809 -23.967 -44.582 1.00 82.69 426 ALA A C 1
ATOM 3324 O O . ALA A 1 426 ? 32.877 -24.386 -45.037 1.00 82.69 426 ALA A O 1
ATOM 3325 N N . GLN A 1 427 ? 30.653 -24.614 -44.775 1.00 84.25 427 GLN A N 1
ATOM 3326 C CA . GLN A 1 427 ? 30.525 -25.836 -45.582 1.00 84.25 427 GLN A CA 1
ATOM 3327 C C . GLN A 1 427 ? 30.865 -25.587 -47.057 1.00 84.25 427 GLN A C 1
ATOM 3329 O O . GLN A 1 427 ? 31.663 -26.326 -47.640 1.00 84.25 427 GLN A O 1
ATOM 3334 N N . LEU A 1 428 ? 30.328 -24.516 -47.649 1.00 86.19 428 LEU A N 1
ATOM 3335 C CA . LEU A 1 428 ? 30.599 -24.135 -49.035 1.00 86.19 428 LEU A CA 1
ATOM 3336 C C . LEU A 1 428 ? 32.081 -23.785 -49.244 1.00 86.19 428 LEU A C 1
ATOM 3338 O O . LEU A 1 428 ? 32.695 -24.253 -50.204 1.00 86.19 428 LEU A O 1
ATOM 3342 N N . TYR A 1 429 ? 32.691 -23.042 -48.313 1.00 85.19 429 TYR A N 1
ATOM 3343 C CA . TYR A 1 429 ? 34.134 -22.778 -48.318 1.00 85.19 429 TYR A CA 1
ATOM 3344 C C . TYR A 1 429 ? 34.959 -24.071 -48.265 1.00 85.19 429 TYR A C 1
ATOM 3346 O O . TYR A 1 429 ? 35.878 -24.250 -49.066 1.00 85.19 429 TYR A O 1
ATOM 3354 N N . HIS A 1 430 ? 34.605 -25.003 -47.374 1.00 81.81 430 HIS A N 1
ATOM 3355 C CA . HIS A 1 430 ? 35.290 -26.289 -47.264 1.00 81.81 430 HIS A CA 1
ATOM 3356 C C . HIS A 1 430 ? 35.200 -27.103 -48.565 1.00 81.81 430 HIS A C 1
ATOM 3358 O O . HIS A 1 430 ? 36.222 -27.598 -49.043 1.00 81.81 430 HIS A O 1
ATOM 3364 N N . HIS A 1 431 ? 34.016 -27.178 -49.182 1.00 83.94 431 HIS A N 1
ATOM 3365 C CA . HIS A 1 431 ? 33.813 -27.880 -50.451 1.00 83.94 431 HIS A CA 1
ATOM 3366 C C . HIS A 1 431 ? 34.623 -27.262 -51.606 1.00 83.94 431 HIS A C 1
ATOM 3368 O O . HIS A 1 431 ? 35.259 -27.993 -52.369 1.00 83.94 431 HIS A O 1
ATOM 3374 N N . VAL A 1 432 ? 34.677 -25.926 -51.703 1.00 85.44 432 VAL A N 1
ATOM 3375 C CA . VAL A 1 432 ? 35.500 -25.228 -52.709 1.00 85.44 432 VAL A CA 1
ATOM 3376 C C . VAL A 1 432 ? 36.991 -25.505 -52.498 1.00 85.44 432 VAL A C 1
ATOM 3378 O O . VAL A 1 432 ? 37.687 -25.786 -53.474 1.00 85.44 432 VAL A O 1
ATOM 3381 N N . CYS A 1 433 ? 37.494 -25.490 -51.259 1.00 83.00 433 CYS A N 1
ATOM 3382 C CA . CYS A 1 433 ? 38.892 -25.838 -50.980 1.00 83.00 433 CYS A CA 1
ATOM 3383 C C . CYS A 1 433 ? 39.217 -27.292 -51.371 1.00 83.00 433 CYS A C 1
ATOM 3385 O O . CYS A 1 433 ? 40.196 -27.519 -52.086 1.00 83.00 433 CYS A O 1
ATOM 3387 N N . LEU A 1 434 ? 38.360 -28.256 -51.000 1.00 82.88 434 LEU A N 1
ATOM 3388 C CA . LEU A 1 434 ? 38.519 -29.670 -51.371 1.00 82.88 434 LEU A CA 1
ATOM 3389 C C . LEU A 1 434 ? 38.596 -29.865 -52.893 1.00 82.88 434 LEU A C 1
ATOM 3391 O O . LEU A 1 434 ? 39.524 -30.505 -53.377 1.00 82.88 434 LEU A O 1
ATOM 3395 N N . CYS A 1 435 ? 37.687 -29.257 -53.663 1.00 81.25 435 CYS A N 1
ATOM 3396 C CA . CYS A 1 435 ? 37.659 -29.385 -55.128 1.00 81.25 435 CYS A CA 1
ATOM 3397 C C . CYS A 1 435 ? 38.880 -28.770 -55.845 1.00 81.25 435 CYS A C 1
ATOM 3399 O O . CYS A 1 435 ? 39.088 -28.999 -57.041 1.00 81.25 435 CYS A O 1
ATOM 3401 N N . ASN A 1 436 ? 39.695 -27.986 -55.134 1.00 78.56 436 ASN A N 1
ATOM 3402 C CA . ASN A 1 436 ? 40.904 -27.353 -55.660 1.00 78.56 436 ASN A CA 1
ATOM 3403 C C . ASN A 1 436 ? 42.203 -27.901 -55.051 1.00 78.56 436 ASN A C 1
ATOM 3405 O O . ASN A 1 436 ? 43.277 -27.442 -55.435 1.00 78.56 436 ASN A O 1
ATOM 3409 N N . ASN A 1 437 ? 42.116 -28.906 -54.171 1.00 75.75 437 ASN A N 1
ATOM 3410 C CA . ASN A 1 437 ? 43.227 -29.437 -53.374 1.00 75.75 437 ASN A CA 1
ATOM 3411 C C . ASN A 1 437 ? 43.910 -28.375 -52.479 1.00 75.75 437 ASN A C 1
ATOM 3413 O O . ASN A 1 437 ? 45.080 -28.522 -52.129 1.00 75.75 437 ASN A O 1
ATOM 3417 N N . GLU A 1 438 ? 43.196 -27.309 -52.097 1.00 72.94 438 GLU A N 1
ATOM 3418 C CA . GLU A 1 438 ? 43.681 -26.335 -51.111 1.00 72.94 438 GLU A CA 1
ATOM 3419 C C . GLU A 1 438 ? 43.349 -26.805 -49.688 1.00 72.94 438 GLU A C 1
ATOM 3421 O O . GLU A 1 438 ? 42.246 -27.286 -49.418 1.00 72.94 438 GLU A O 1
ATOM 3426 N N . THR A 1 439 ? 44.270 -26.617 -48.741 1.00 71.62 439 THR A N 1
ATOM 3427 C CA . THR A 1 439 ? 43.975 -26.812 -47.317 1.00 71.62 439 THR A CA 1
ATOM 3428 C C . THR A 1 439 ? 43.079 -25.669 -46.809 1.00 71.62 439 THR A C 1
ATOM 3430 O O . THR A 1 439 ? 43.462 -24.502 -46.921 1.00 71.62 439 THR A O 1
ATOM 3433 N N . PRO A 1 440 ? 41.885 -25.950 -46.245 1.00 69.50 440 PRO A N 1
ATOM 3434 C CA . PRO A 1 440 ? 41.007 -24.900 -45.732 1.00 69.50 440 PRO A CA 1
ATOM 3435 C C . PRO A 1 440 ? 41.661 -24.158 -44.560 1.00 69.50 440 PRO A C 1
ATOM 3437 O O . PRO A 1 440 ? 42.301 -24.777 -43.708 1.00 69.50 440 PRO A O 1
ATOM 3440 N N . ASN A 1 441 ? 41.465 -22.839 -44.477 1.00 69.12 441 ASN A N 1
ATOM 3441 C CA . ASN A 1 441 ? 42.000 -22.042 -43.373 1.00 69.12 441 ASN A CA 1
ATOM 3442 C C . ASN A 1 441 ? 41.453 -22.544 -42.022 1.00 69.12 441 ASN A C 1
ATOM 3444 O O . ASN A 1 441 ? 40.239 -22.654 -41.841 1.00 69.12 441 ASN A O 1
ATOM 3448 N N . ARG A 1 442 ? 42.345 -22.808 -41.059 1.00 65.81 442 ARG A N 1
ATOM 3449 C CA . ARG A 1 442 ? 42.022 -23.404 -39.750 1.00 65.81 442 ARG A CA 1
ATOM 3450 C C . ARG A 1 442 ? 40.926 -22.638 -39.002 1.00 65.81 442 ARG A C 1
ATOM 3452 O O . ARG A 1 442 ? 39.995 -23.259 -38.504 1.00 65.81 442 ARG A O 1
ATOM 3459 N N . VAL A 1 443 ? 40.972 -21.305 -39.044 1.00 61.91 443 VAL A N 1
ATOM 3460 C CA . VAL A 1 443 ? 39.968 -20.410 -38.436 1.00 61.91 443 VAL A CA 1
ATOM 3461 C C . VAL A 1 443 ? 38.540 -20.730 -38.914 1.00 61.91 443 VAL A C 1
ATOM 3463 O O . VAL A 1 443 ? 37.611 -20.762 -38.114 1.00 61.91 443 VAL A O 1
ATOM 3466 N N . MET A 1 444 ? 38.358 -21.052 -40.200 1.00 63.94 444 MET A N 1
ATOM 3467 C CA . MET A 1 444 ? 37.049 -21.410 -40.772 1.00 63.94 444 MET A CA 1
ATOM 3468 C C . MET A 1 444 ? 36.548 -22.779 -40.285 1.00 63.94 444 MET A C 1
ATOM 3470 O O . MET A 1 444 ? 35.352 -22.964 -40.062 1.00 63.94 444 MET A O 1
ATOM 3474 N N . LEU A 1 445 ? 37.462 -23.740 -40.108 1.00 61.19 445 LEU A N 1
ATOM 3475 C CA . LEU A 1 445 ? 37.153 -25.089 -39.616 1.00 61.19 445 LEU A CA 1
ATOM 3476 C C . LEU A 1 445 ? 36.821 -25.106 -38.120 1.00 61.19 445 LEU A C 1
ATOM 3478 O O . LEU A 1 445 ? 36.078 -25.976 -37.660 1.00 61.19 445 LEU A O 1
ATOM 3482 N N . ASP A 1 446 ? 37.361 -24.155 -37.362 1.00 62.16 446 ASP A N 1
ATOM 3483 C CA . ASP A 1 446 ? 37.105 -24.045 -35.932 1.00 62.16 446 ASP A CA 1
ATOM 3484 C C . ASP A 1 446 ? 35.697 -23.465 -35.677 1.00 62.16 446 ASP A C 1
ATOM 3486 O O . ASP A 1 446 ? 34.959 -24.045 -34.883 1.00 62.16 446 ASP A O 1
ATOM 3490 N N . TYR A 1 447 ? 35.226 -22.476 -36.457 1.00 61.50 447 TYR A N 1
ATOM 3491 C CA . TYR A 1 447 ? 33.810 -22.051 -36.433 1.00 61.50 447 TYR A CA 1
ATOM 3492 C C . TYR A 1 447 ? 32.831 -23.176 -36.820 1.00 61.50 447 TYR A C 1
ATOM 3494 O O . TYR A 1 447 ? 31.822 -23.372 -36.141 1.00 61.50 447 TYR A O 1
ATOM 3502 N N . TYR A 1 448 ? 33.143 -23.963 -37.857 1.00 54.97 448 TYR A N 1
ATOM 3503 C CA . TYR A 1 448 ? 32.322 -25.113 -38.270 1.00 54.97 448 TYR A CA 1
ATOM 3504 C C . TYR A 1 448 ? 32.213 -26.198 -37.179 1.00 54.97 448 TYR A C 1
ATOM 3506 O O . TYR A 1 448 ? 31.168 -26.834 -37.026 1.00 54.97 448 TYR A O 1
ATOM 3514 N N . ARG A 1 449 ? 33.264 -26.385 -36.366 1.00 58.47 449 ARG A N 1
ATOM 3515 C CA . ARG A 1 449 ? 33.200 -27.240 -35.168 1.00 58.47 449 ARG A CA 1
ATOM 3516 C C . ARG A 1 449 ? 32.405 -26.593 -34.033 1.00 58.47 449 ARG A C 1
ATOM 3518 O O . ARG A 1 449 ? 31.598 -27.282 -33.411 1.00 58.47 449 ARG A O 1
ATOM 3525 N N . GLN A 1 450 ? 32.573 -25.290 -33.806 1.00 58.00 450 GLN A N 1
ATOM 3526 C CA . GLN A 1 450 ? 31.867 -24.548 -32.758 1.00 58.00 450 GLN A CA 1
ATOM 3527 C C . GLN A 1 450 ? 30.335 -24.650 -32.910 1.00 58.00 450 GLN A C 1
ATOM 3529 O O . GLN A 1 450 ? 29.654 -24.950 -31.930 1.00 58.00 450 GLN A O 1
ATOM 3534 N N . GLY A 1 451 ? 29.806 -24.485 -34.133 1.00 51.41 451 GLY A N 1
ATOM 3535 C CA . GLY A 1 451 ? 28.365 -24.571 -34.432 1.00 51.41 451 GLY A CA 1
ATOM 3536 C C . GLY A 1 451 ? 27.759 -25.951 -34.144 1.00 51.41 451 GLY A C 1
ATOM 3537 O O . GLY A 1 451 ? 26.801 -26.069 -33.374 1.00 51.41 451 GLY A O 1
ATOM 3538 N N . ARG A 1 452 ? 28.386 -27.031 -34.640 1.00 51.56 452 ARG A N 1
ATOM 3539 C CA . ARG A 1 452 ? 27.964 -28.415 -34.323 1.00 51.56 452 ARG A CA 1
ATOM 3540 C C . ARG A 1 452 ? 27.939 -28.695 -32.816 1.00 51.56 452 ARG A C 1
ATOM 3542 O O . ARG A 1 452 ? 27.043 -29.390 -32.337 1.00 51.56 452 ARG A O 1
ATOM 3549 N N . MET A 1 453 ? 28.902 -28.147 -32.071 1.00 47.72 453 MET A N 1
ATOM 3550 C CA . MET A 1 453 ? 29.009 -28.307 -30.616 1.00 47.72 453 MET A CA 1
ATOM 3551 C C . MET A 1 453 ? 28.079 -27.383 -29.810 1.00 47.72 453 MET A C 1
ATOM 3553 O O . MET A 1 453 ? 28.117 -27.439 -28.581 1.00 47.72 453 MET A O 1
ATOM 3557 N N . ALA A 1 454 ? 27.259 -26.547 -30.454 1.00 51.38 454 ALA A N 1
ATOM 3558 C CA . ALA A 1 454 ? 26.162 -25.821 -29.810 1.00 51.38 454 ALA A CA 1
ATOM 3559 C C . ALA A 1 454 ? 24.840 -26.604 -29.907 1.00 51.38 454 ALA A C 1
ATOM 3561 O O . ALA A 1 454 ? 24.179 -26.827 -28.896 1.00 51.38 454 ALA A O 1
ATOM 3562 N N . ARG A 1 455 ? 24.493 -27.099 -31.106 1.00 48.91 455 ARG A N 1
ATOM 3563 C CA . ARG A 1 455 ? 23.189 -27.742 -31.379 1.00 48.91 455 ARG A CA 1
ATOM 3564 C C . ARG A 1 455 ? 22.980 -29.078 -30.647 1.00 48.91 455 ARG A C 1
ATOM 3566 O O . ARG A 1 455 ? 21.862 -29.397 -30.262 1.00 48.91 455 ARG A O 1
ATOM 3573 N N . CYS A 1 456 ? 24.040 -29.857 -30.418 1.00 37.94 456 CYS A N 1
ATOM 3574 C CA . CYS A 1 456 ? 23.930 -31.200 -29.823 1.00 37.94 456 CYS A CA 1
ATOM 3575 C C . CYS A 1 456 ? 23.838 -31.227 -28.279 1.00 37.94 456 CYS A C 1
ATOM 3577 O O . CYS A 1 456 ? 23.904 -32.306 -27.698 1.00 37.94 456 CYS A O 1
ATOM 3579 N N . GLY A 1 457 ? 23.713 -30.075 -27.606 1.00 41.72 457 GLY A N 1
ATOM 3580 C CA . GLY A 1 457 ? 23.580 -29.999 -26.141 1.00 41.72 457 GLY A CA 1
ATOM 3581 C C . GLY A 1 457 ? 22.139 -29.997 -25.608 1.00 41.72 457 GLY A C 1
ATOM 3582 O O . GLY A 1 457 ? 21.952 -30.015 -24.396 1.00 41.72 457 GLY A O 1
ATOM 3583 N N . GLY A 1 458 ? 21.131 -29.938 -26.485 1.00 41.41 458 GLY A N 1
ATOM 3584 C CA . GLY A 1 458 ? 19.740 -29.623 -26.128 1.00 41.41 458 GLY A CA 1
ATOM 3585 C C . GLY A 1 458 ? 18.728 -30.747 -26.359 1.00 41.41 458 GLY A C 1
ATOM 3586 O O . GLY A 1 458 ? 17.701 -30.508 -26.987 1.00 41.41 458 GLY A O 1
ATOM 3587 N N . SER A 1 459 ? 18.988 -31.975 -25.898 1.00 36.78 459 SER A N 1
ATOM 3588 C CA . SER A 1 459 ? 17.978 -33.046 -25.943 1.00 36.78 459 SER A CA 1
ATOM 3589 C C . SER A 1 459 ? 18.137 -34.074 -24.817 1.00 36.78 459 SER A C 1
ATOM 3591 O O . SER A 1 459 ? 19.244 -34.331 -24.354 1.00 36.78 459 SER A O 1
ATOM 3593 N N . LEU A 1 460 ? 17.014 -34.686 -24.421 1.00 39.09 460 LEU A N 1
ATOM 3594 C CA . LEU A 1 460 ? 16.899 -35.806 -23.472 1.00 39.09 460 LEU A CA 1
ATOM 3595 C C . LEU A 1 460 ? 17.302 -35.557 -22.002 1.00 39.09 460 LEU A C 1
ATOM 3597 O O . LEU A 1 460 ? 17.971 -36.383 -21.381 1.00 39.09 460 LEU A O 1
ATOM 3601 N N . ARG A 1 461 ? 16.695 -34.541 -21.373 1.00 32.16 461 ARG A N 1
ATOM 3602 C CA . ARG A 1 461 ? 16.014 -34.785 -20.083 1.00 32.16 461 ARG A CA 1
ATOM 3603 C C . ARG A 1 461 ? 14.861 -33.805 -19.848 1.00 32.16 461 ARG A C 1
ATOM 3605 O O . ARG A 1 461 ? 15.089 -32.634 -19.576 1.00 32.16 461 ARG A O 1
ATOM 3612 N N . GLY A 1 462 ? 13.629 -34.299 -19.959 1.00 33.00 462 GLY A N 1
ATOM 3613 C CA . GLY A 1 462 ? 12.450 -33.580 -19.472 1.00 33.00 462 GLY A CA 1
ATOM 3614 C C . GLY A 1 462 ? 12.359 -33.662 -17.947 1.00 33.00 462 GLY A C 1
ATOM 3615 O O . GLY A 1 462 ? 12.817 -34.640 -17.352 1.00 33.00 462 GLY A O 1
ATOM 3616 N N . SER A 1 463 ? 11.775 -32.637 -17.332 1.00 30.77 463 SER A N 1
ATOM 3617 C CA . SER A 1 463 ? 11.378 -32.633 -15.924 1.00 30.77 463 SER A CA 1
ATOM 3618 C C . SER A 1 463 ? 10.217 -31.656 -15.754 1.00 30.77 463 SER A C 1
ATOM 3620 O O . SER A 1 463 ? 10.422 -30.493 -15.412 1.00 30.77 463 SER A O 1
ATOM 3622 N N . ASP A 1 464 ? 9.005 -32.123 -16.040 1.00 32.03 464 ASP A N 1
ATOM 3623 C CA . ASP A 1 464 ? 7.790 -31.433 -15.618 1.00 32.03 464 ASP A CA 1
ATOM 3624 C C . ASP A 1 464 ? 7.670 -31.509 -14.090 1.00 32.03 464 ASP A C 1
ATOM 3626 O O . ASP A 1 464 ? 7.654 -32.601 -13.535 1.00 32.03 464 ASP A O 1
ATOM 3630 N N . ASP A 1 465 ? 7.605 -30.351 -13.434 1.00 32.69 465 ASP A N 1
ATOM 3631 C CA . ASP A 1 465 ? 6.985 -30.123 -12.118 1.00 32.69 465 ASP A CA 1
ATOM 3632 C C . ASP A 1 465 ? 6.919 -28.592 -11.932 1.00 32.69 465 ASP A C 1
ATOM 3634 O O . ASP A 1 465 ? 7.923 -27.918 -11.716 1.00 32.69 465 ASP A O 1
ATOM 3638 N N . VAL A 1 466 ? 5.817 -27.911 -12.250 1.00 35.25 466 VAL A N 1
ATOM 3639 C CA . VAL A 1 466 ? 4.503 -27.952 -11.577 1.00 35.25 466 VAL A CA 1
ATOM 3640 C C . VAL A 1 466 ? 4.571 -27.500 -10.110 1.00 35.25 466 VAL A C 1
ATOM 3642 O O . VAL A 1 466 ? 4.446 -28.271 -9.170 1.00 35.25 466 VAL A O 1
ATOM 3645 N N . ARG A 1 467 ? 4.655 -26.172 -9.940 1.00 42.88 467 ARG A N 1
ATOM 3646 C CA . ARG A 1 467 ? 3.886 -25.391 -8.946 1.00 42.88 467 ARG A CA 1
ATOM 3647 C C . ARG A 1 467 ? 3.739 -26.041 -7.549 1.00 42.88 467 ARG A C 1
ATOM 3649 O O . ARG A 1 467 ? 2.621 -26.306 -7.108 1.00 42.88 467 ARG A O 1
ATOM 3656 N N . ALA A 1 468 ? 4.840 -26.186 -6.810 1.00 33.66 468 ALA A N 1
ATOM 3657 C CA . ALA A 1 468 ? 4.808 -26.595 -5.405 1.00 33.66 468 ALA A CA 1
ATOM 3658 C C . ALA A 1 468 ? 5.793 -25.797 -4.524 1.00 33.66 468 ALA A C 1
ATOM 3660 O O . ALA A 1 468 ? 6.968 -25.667 -4.842 1.00 33.66 468 ALA A O 1
ATOM 3661 N N . LEU A 1 469 ? 5.287 -25.310 -3.383 1.00 41.25 469 LEU A N 1
ATOM 3662 C CA . LEU A 1 469 ? 6.031 -24.995 -2.150 1.00 41.25 469 LEU A CA 1
ATOM 3663 C C . LEU A 1 469 ? 7.256 -24.048 -2.221 1.00 41.25 469 LEU A C 1
ATOM 3665 O O . LEU A 1 469 ? 8.380 -24.461 -1.958 1.00 41.25 469 LEU A O 1
ATOM 3669 N N . LEU A 1 470 ? 7.014 -22.736 -2.337 1.00 34.16 470 LEU A N 1
ATOM 3670 C CA . LEU A 1 470 ? 7.834 -21.726 -1.638 1.00 34.16 470 LEU A CA 1
ATOM 3671 C C . LEU A 1 470 ? 6.945 -20.663 -0.975 1.00 34.16 470 LEU A C 1
ATOM 3673 O O . LEU A 1 470 ? 6.727 -19.574 -1.498 1.00 34.16 470 LEU A O 1
ATOM 3677 N N . SER A 1 471 ? 6.416 -20.997 0.203 1.00 30.23 471 SER A N 1
ATOM 3678 C CA . SER A 1 471 ? 5.729 -20.048 1.086 1.00 30.23 471 SER A CA 1
ATOM 3679 C C . SER A 1 471 ? 6.759 -19.194 1.843 1.00 30.23 471 SER A C 1
ATOM 3681 O O . SER A 1 471 ? 7.548 -19.770 2.597 1.00 30.23 471 SER A O 1
ATOM 3683 N N . PRO A 1 472 ? 6.759 -17.851 1.734 1.00 37.50 472 PRO A N 1
ATOM 3684 C CA . PRO A 1 472 ? 7.688 -17.011 2.490 1.00 37.50 472 PRO A CA 1
ATOM 3685 C C . PRO A 1 472 ? 7.301 -16.955 3.977 1.00 37.50 472 PRO A C 1
ATOM 3687 O O . PRO A 1 472 ? 6.560 -16.072 4.409 1.00 37.50 472 PRO A O 1
ATOM 3690 N N . ARG A 1 473 ? 7.784 -17.905 4.789 1.00 30.38 473 ARG A N 1
ATOM 3691 C CA . ARG A 1 473 ? 7.705 -17.791 6.254 1.00 30.38 473 ARG A CA 1
ATOM 3692 C C . ARG A 1 473 ? 8.891 -17.001 6.798 1.00 30.38 473 ARG A C 1
ATOM 3694 O O . ARG A 1 473 ? 10.045 -17.275 6.487 1.00 30.38 473 ARG A O 1
ATOM 3701 N N . LEU A 1 474 ? 8.565 -16.023 7.637 1.00 38.00 474 LEU A N 1
ATOM 3702 C CA . LEU A 1 474 ? 9.504 -15.141 8.320 1.00 38.00 474 LEU A CA 1
ATOM 3703 C C . LEU A 1 474 ? 10.489 -15.944 9.186 1.00 38.00 474 LEU A C 1
ATOM 3705 O O . LEU A 1 474 ? 10.087 -16.840 9.928 1.00 38.00 474 LEU A O 1
ATOM 3709 N N . SER A 1 475 ? 11.770 -15.578 9.160 1.00 32.84 475 SER A N 1
ATOM 3710 C CA . SER A 1 475 ? 12.746 -15.978 10.184 1.00 32.84 475 SER A CA 1
ATOM 3711 C C . SER A 1 475 ? 13.810 -14.897 10.364 1.00 32.84 475 SER A C 1
ATOM 3713 O O . SER A 1 475 ? 14.806 -14.810 9.653 1.00 32.84 475 SER A O 1
ATOM 3715 N N . ARG A 1 476 ? 13.537 -14.034 11.343 1.00 35.81 476 ARG A N 1
ATOM 3716 C CA . ARG A 1 476 ? 14.328 -12.875 11.766 1.00 35.81 476 ARG A CA 1
ATOM 3717 C C . ARG A 1 476 ? 15.583 -13.338 12.519 1.00 35.81 476 ARG A C 1
ATOM 3719 O O . ARG A 1 476 ? 15.466 -13.777 13.659 1.00 35.81 476 ARG A O 1
ATOM 3726 N N . ARG A 1 477 ? 16.780 -13.184 11.942 1.00 33.41 477 ARG A N 1
ATOM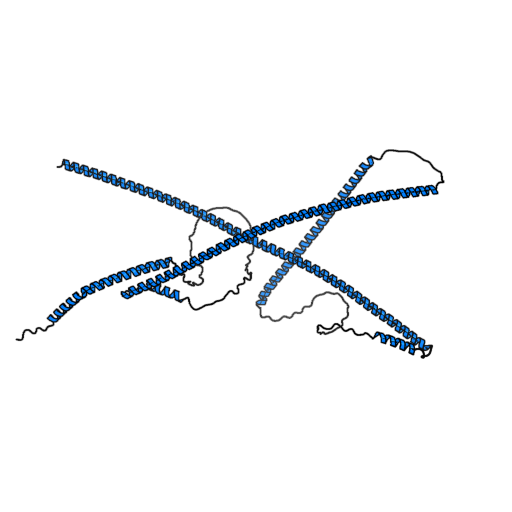 3727 C CA . ARG A 1 477 ? 18.052 -13.231 12.695 1.00 33.41 477 ARG A CA 1
ATOM 3728 C C . ARG A 1 477 ? 19.034 -12.167 12.203 1.00 33.41 477 ARG A C 1
ATOM 3730 O O . ARG A 1 477 ? 19.819 -12.392 11.292 1.00 33.41 477 ARG A O 1
ATOM 3737 N N . ILE A 1 478 ? 18.973 -11.006 12.850 1.00 34.72 478 ILE A N 1
ATOM 3738 C CA . ILE A 1 478 ? 20.003 -9.967 12.781 1.00 34.72 478 ILE A CA 1
ATOM 3739 C C . ILE A 1 478 ? 21.016 -10.276 13.887 1.00 34.72 478 ILE A C 1
ATOM 3741 O O . ILE A 1 478 ? 20.634 -10.375 15.052 1.00 34.72 478 ILE A O 1
ATOM 3745 N N . THR A 1 479 ? 22.294 -10.414 13.545 1.00 29.30 479 THR A N 1
ATOM 3746 C CA . THR A 1 479 ? 23.388 -10.487 14.523 1.00 29.30 479 THR A CA 1
ATOM 3747 C C . THR A 1 479 ? 23.960 -9.091 14.751 1.00 29.30 479 THR A C 1
ATOM 3749 O O . THR A 1 479 ? 24.748 -8.607 13.941 1.00 29.30 479 THR A O 1
ATOM 3752 N N . VAL A 1 480 ? 23.563 -8.441 15.846 1.00 33.19 480 VAL A N 1
ATOM 3753 C CA . VAL A 1 480 ? 24.175 -7.181 16.296 1.00 33.19 480 VAL A CA 1
ATOM 3754 C C . VAL A 1 480 ? 25.391 -7.507 17.162 1.00 33.19 480 VAL A C 1
ATOM 3756 O O . VAL A 1 480 ? 25.261 -8.210 18.162 1.00 33.19 480 VAL A O 1
ATOM 3759 N N . ALA A 1 481 ? 26.561 -6.988 16.793 1.00 30.34 481 ALA A N 1
ATOM 3760 C CA . ALA A 1 481 ? 27.736 -6.978 17.660 1.00 30.34 481 ALA A CA 1
ATOM 3761 C C . ALA A 1 481 ? 27.725 -5.701 18.529 1.00 30.34 481 ALA A C 1
ATOM 3763 O O . ALA A 1 481 ? 27.453 -4.624 17.993 1.00 30.34 481 ALA A O 1
ATOM 3764 N N . PRO A 1 482 ? 28.003 -5.783 19.842 1.00 33.75 482 PRO A N 1
ATOM 3765 C CA . PRO A 1 482 ? 28.048 -4.611 20.708 1.00 33.75 482 PRO A CA 1
ATOM 3766 C C . PRO A 1 482 ? 29.380 -3.859 20.567 1.00 33.75 482 PRO A C 1
ATOM 3768 O O . PRO A 1 482 ? 30.447 -4.468 20.516 1.00 33.75 482 PRO A O 1
ATOM 3771 N N . LEU A 1 483 ? 29.313 -2.529 20.576 1.00 33.12 483 LEU A N 1
ATOM 3772 C CA . LEU A 1 483 ? 30.457 -1.631 20.739 1.00 33.12 483 LEU A CA 1
ATOM 3773 C C . LEU A 1 483 ? 30.052 -0.518 21.711 1.00 33.12 483 LEU A C 1
ATOM 3775 O O . LEU A 1 483 ? 28.970 0.055 21.582 1.00 33.12 483 LEU A O 1
ATOM 3779 N N . GLU A 1 484 ? 30.882 -0.269 22.722 1.00 28.50 484 GLU A N 1
ATOM 3780 C CA . GLU A 1 484 ? 30.534 0.613 23.839 1.00 28.50 484 GLU A CA 1
ATOM 3781 C C . GLU A 1 484 ? 30.642 2.104 23.494 1.00 28.50 484 GLU A C 1
ATOM 3783 O O . GLU A 1 484 ? 31.503 2.539 22.728 1.00 28.50 484 GLU A O 1
ATOM 3788 N N . LEU A 1 485 ? 29.796 2.905 24.144 1.00 31.42 485 LEU A N 1
ATOM 3789 C CA . LEU A 1 485 ? 29.915 4.359 24.174 1.00 31.42 485 LEU A CA 1
ATOM 3790 C C . LEU A 1 485 ? 30.970 4.785 25.201 1.00 31.42 485 LEU A C 1
ATOM 3792 O O . LEU A 1 485 ? 30.924 4.365 26.357 1.00 31.42 485 LEU A O 1
ATOM 3796 N N . ARG A 1 486 ? 31.846 5.723 24.824 1.00 29.38 486 ARG A N 1
ATOM 3797 C CA . ARG A 1 486 ? 32.640 6.508 25.780 1.00 29.38 486 ARG A CA 1
ATOM 3798 C C . ARG A 1 486 ? 32.637 7.989 25.372 1.00 29.38 486 ARG A C 1
ATOM 3800 O O . ARG A 1 486 ? 33.012 8.278 24.239 1.00 29.38 486 ARG A O 1
ATOM 3807 N N . PRO A 1 487 ? 32.210 8.920 26.245 1.00 36.28 487 PRO A N 1
ATOM 3808 C CA . PRO A 1 487 ? 32.044 10.326 25.880 1.00 36.28 487 PRO A CA 1
ATOM 3809 C C . PRO A 1 487 ? 33.341 11.136 26.030 1.00 36.28 487 PRO A C 1
ATOM 3811 O O . PRO A 1 487 ? 34.096 10.928 26.983 1.00 36.28 487 PRO A O 1
ATOM 3814 N N . ALA A 1 488 ? 33.554 12.102 25.132 1.00 26.31 488 ALA A N 1
ATOM 3815 C CA . ALA A 1 488 ? 34.510 13.198 25.294 1.00 26.31 488 ALA A CA 1
ATOM 3816 C C . ALA A 1 488 ? 34.142 14.389 24.386 1.00 26.31 488 ALA A C 1
ATOM 3818 O O . ALA A 1 488 ? 33.875 14.206 23.203 1.00 26.31 488 ALA A O 1
ATOM 3819 N N . ASP A 1 489 ? 34.184 15.591 24.956 1.00 27.20 489 ASP A N 1
ATOM 3820 C CA . ASP A 1 489 ? 33.963 16.909 24.340 1.00 27.20 489 ASP A CA 1
ATOM 3821 C C . ASP A 1 489 ? 34.801 17.932 25.148 1.00 27.20 489 ASP A C 1
ATOM 3823 O O . ASP A 1 489 ? 35.101 17.642 26.314 1.00 27.20 489 ASP A O 1
ATOM 3827 N N . PRO A 1 490 ? 35.111 19.154 24.660 1.00 45.50 490 PRO A N 1
ATOM 3828 C CA . PRO A 1 490 ? 35.117 19.651 23.275 1.00 45.50 490 PRO A CA 1
ATOM 3829 C C . PRO A 1 490 ? 36.437 20.403 22.913 1.00 45.50 490 PRO A C 1
ATOM 3831 O O . PRO A 1 490 ? 37.325 20.548 23.753 1.00 45.50 490 PRO A O 1
ATOM 3834 N N . SER A 1 491 ? 36.545 20.971 21.693 1.00 28.59 491 SER A N 1
ATOM 3835 C CA . SER A 1 491 ? 36.917 22.397 21.417 1.00 28.59 491 SER A CA 1
ATOM 3836 C C . SER A 1 491 ? 37.752 22.704 20.139 1.00 28.59 491 SER A C 1
ATOM 3838 O O . SER A 1 491 ? 38.891 22.291 19.974 1.00 28.59 491 SER A O 1
ATOM 3840 N N . THR A 1 492 ? 37.174 23.557 19.277 1.00 29.67 492 THR A N 1
ATOM 3841 C CA . THR A 1 492 ? 37.788 24.641 18.459 1.00 29.67 492 THR A CA 1
ATOM 3842 C C . THR A 1 492 ? 39.151 24.467 17.734 1.00 29.67 492 THR A C 1
ATOM 3844 O O . THR A 1 492 ? 40.197 24.563 18.377 1.00 29.67 492 THR A O 1
ATOM 3847 N N . LYS A 1 493 ? 39.158 24.517 16.382 1.00 32.25 493 LYS A N 1
ATOM 3848 C CA . LYS A 1 493 ? 39.608 25.683 15.552 1.00 32.25 493 LYS A CA 1
ATOM 3849 C C . LYS A 1 493 ? 39.675 25.404 14.028 1.00 32.25 493 LYS A C 1
ATOM 3851 O O . LYS A 1 493 ? 40.048 24.322 13.596 1.00 32.25 493 LYS A O 1
ATOM 3856 N N . ASP A 1 494 ? 39.369 26.447 13.256 1.00 25.70 494 ASP A N 1
ATOM 3857 C CA . ASP A 1 494 ? 39.489 26.624 11.790 1.00 25.70 494 ASP A CA 1
ATOM 3858 C C . ASP A 1 494 ? 40.912 27.083 11.342 1.00 25.70 494 ASP A C 1
ATOM 3860 O O . ASP A 1 494 ? 41.685 27.502 12.210 1.00 25.70 494 ASP A O 1
ATOM 3864 N N . PRO A 1 495 ? 41.244 27.235 10.029 1.00 47.84 495 PRO A N 1
ATOM 3865 C CA . PRO A 1 495 ? 40.861 26.436 8.844 1.00 47.84 495 PRO A CA 1
ATOM 3866 C C . PRO A 1 495 ? 42.011 26.252 7.789 1.00 47.84 495 PRO A C 1
ATOM 3868 O O . PRO A 1 495 ? 43.131 26.731 7.942 1.00 47.84 495 PRO A O 1
ATOM 3871 N N . THR A 1 496 ? 41.660 25.706 6.610 1.00 30.34 496 THR A N 1
ATOM 3872 C CA . THR A 1 496 ? 42.268 25.903 5.255 1.00 30.34 496 THR A CA 1
ATOM 3873 C C . THR A 1 496 ? 43.598 25.247 4.793 1.00 30.34 496 THR A C 1
ATOM 3875 O O . THR A 1 496 ? 44.681 25.585 5.249 1.00 30.34 496 THR A O 1
ATOM 3878 N N . ARG A 1 497 ? 43.462 24.567 3.628 1.00 29.78 497 ARG A N 1
ATOM 3879 C CA . ARG A 1 497 ? 44.266 24.636 2.366 1.00 29.78 497 ARG A CA 1
ATOM 3880 C C . ARG A 1 497 ? 45.398 23.623 2.025 1.00 29.78 497 ARG A C 1
ATOM 3882 O O . ARG A 1 497 ? 46.494 23.690 2.557 1.00 29.78 497 ARG A O 1
ATOM 3889 N N . LEU A 1 498 ? 45.142 22.948 0.882 1.00 30.58 498 LEU A N 1
ATOM 3890 C CA . LEU A 1 498 ? 46.012 22.621 -0.283 1.00 30.58 498 LEU A CA 1
ATOM 3891 C C . LEU A 1 498 ? 46.703 21.239 -0.424 1.00 30.58 498 LEU A C 1
ATOM 3893 O O . LEU A 1 498 ? 47.608 20.910 0.329 1.00 30.58 498 LEU A O 1
ATOM 3897 N N . SER A 1 499 ? 46.375 20.583 -1.559 1.00 29.89 499 SER A N 1
ATOM 3898 C CA . SER A 1 499 ? 47.153 19.587 -2.348 1.00 29.89 499 SER A CA 1
ATOM 3899 C C . SER A 1 499 ? 47.455 18.225 -1.672 1.00 29.89 499 SER A C 1
ATOM 3901 O O . SER A 1 499 ? 47.659 18.156 -0.473 1.00 29.89 499 SER A O 1
ATOM 3903 N N . THR A 1 500 ? 47.500 17.058 -2.338 1.00 31.66 500 THR A N 1
ATOM 3904 C CA . THR A 1 500 ? 47.784 16.688 -3.750 1.00 31.66 500 THR A CA 1
ATOM 3905 C C . THR A 1 500 ? 47.127 15.315 -4.070 1.00 31.66 500 THR A C 1
ATOM 3907 O O . THR A 1 500 ? 47.013 14.513 -3.144 1.00 31.66 500 THR A O 1
ATOM 3910 N N . PRO A 1 501 ? 46.706 14.983 -5.313 1.00 41.53 501 PRO A N 1
ATOM 3911 C CA . PRO A 1 501 ? 46.042 13.700 -5.615 1.00 41.53 501 PRO A CA 1
ATOM 3912 C C . PRO A 1 501 ? 47.001 12.527 -5.937 1.00 41.53 501 PRO A C 1
ATOM 3914 O O . PRO A 1 501 ? 48.076 12.760 -6.493 1.00 41.53 501 PRO A O 1
ATOM 3917 N N . PRO A 1 502 ? 46.579 11.265 -5.705 1.00 38.00 502 PRO A N 1
ATOM 3918 C CA . PRO A 1 502 ? 47.166 10.067 -6.312 1.00 38.00 502 PRO A CA 1
ATOM 3919 C C . PRO A 1 502 ? 46.241 9.377 -7.345 1.00 38.00 502 PRO A C 1
ATOM 3921 O O . PRO A 1 502 ? 45.016 9.398 -7.234 1.00 38.00 502 PRO A O 1
ATOM 3924 N N . SER A 1 503 ? 46.853 8.731 -8.340 1.00 32.81 503 SER A N 1
ATOM 3925 C CA . SER A 1 503 ? 46.209 7.933 -9.405 1.00 32.81 503 SER A CA 1
ATOM 3926 C C . SER A 1 503 ? 45.721 6.550 -8.911 1.00 32.81 503 SER A C 1
ATOM 3928 O O . SER A 1 503 ? 46.195 6.086 -7.874 1.00 32.81 503 SER A O 1
ATOM 3930 N N . PRO A 1 504 ? 44.811 5.850 -9.628 1.00 38.50 504 PRO A N 1
ATOM 3931 C CA . PRO A 1 504 ? 44.217 4.600 -9.140 1.00 38.50 504 PRO A CA 1
ATOM 3932 C C . PRO A 1 504 ? 45.200 3.418 -9.138 1.00 38.50 504 PRO A C 1
ATOM 3934 O O . PRO A 1 504 ? 45.900 3.176 -10.122 1.00 38.50 504 PRO A O 1
ATOM 3937 N N . SER A 1 505 ? 45.194 2.637 -8.055 1.00 29.06 505 SER A N 1
ATOM 3938 C CA . SER A 1 505 ? 45.995 1.420 -7.884 1.00 29.06 505 SER A CA 1
ATOM 3939 C C . SER A 1 505 ? 45.136 0.152 -7.965 1.00 29.06 505 SER A C 1
ATOM 3941 O O . SER A 1 505 ? 44.281 -0.117 -7.125 1.00 29.06 505 SER A O 1
ATOM 3943 N N . THR A 1 506 ? 45.380 -0.659 -8.993 1.00 32.31 506 THR A N 1
ATOM 3944 C CA . THR A 1 506 ? 44.712 -1.948 -9.215 1.00 32.31 506 THR A CA 1
ATOM 3945 C C . THR A 1 506 ? 45.193 -3.009 -8.219 1.00 32.31 506 THR A C 1
ATOM 3947 O O . THR A 1 506 ? 46.395 -3.257 -8.128 1.00 32.31 506 THR A O 1
ATOM 3950 N N . SER A 1 507 ? 44.281 -3.689 -7.516 1.00 31.42 507 SER A N 1
ATOM 3951 C CA . SER A 1 507 ? 44.523 -4.981 -6.840 1.00 31.42 507 SER A CA 1
ATOM 3952 C C . SER A 1 507 ? 43.194 -5.696 -6.520 1.00 31.42 507 SER A C 1
ATOM 3954 O O . SER A 1 507 ? 42.154 -5.036 -6.523 1.00 31.42 507 SER A O 1
ATOM 3956 N N . PRO A 1 508 ? 43.184 -7.035 -6.353 1.00 37.47 508 PRO A N 1
ATOM 3957 C CA . PRO A 1 508 ? 42.016 -7.841 -6.720 1.00 37.47 508 PRO A CA 1
ATOM 3958 C C . PRO A 1 508 ? 41.064 -8.200 -5.569 1.00 37.47 508 PRO A C 1
ATOM 3960 O O . PRO A 1 508 ? 41.461 -8.314 -4.411 1.00 37.47 508 PRO A O 1
ATOM 3963 N N . ILE A 1 509 ? 39.813 -8.487 -5.940 1.00 30.61 509 ILE A N 1
ATOM 3964 C CA . ILE A 1 509 ? 38.804 -9.176 -5.120 1.00 30.61 509 ILE A CA 1
ATOM 3965 C C . ILE A 1 509 ? 38.647 -10.611 -5.679 1.00 30.61 509 ILE A C 1
ATOM 3967 O O . ILE A 1 509 ? 38.737 -10.765 -6.899 1.00 30.61 509 ILE A O 1
ATOM 3971 N N . PRO A 1 510 ? 38.466 -11.666 -4.854 1.00 34.59 510 PRO A N 1
ATOM 3972 C CA . PRO A 1 510 ? 38.538 -13.054 -5.329 1.00 34.59 510 PRO A CA 1
ATOM 3973 C C . PRO A 1 510 ? 37.373 -13.490 -6.230 1.00 34.59 510 PRO A C 1
ATOM 3975 O O . PRO A 1 510 ? 36.222 -13.124 -5.997 1.00 34.59 510 PRO A O 1
ATOM 3978 N N . GLU A 1 511 ? 37.671 -14.351 -7.205 1.00 28.84 511 GLU A N 1
ATOM 3979 C CA . GLU A 1 511 ? 36.676 -15.003 -8.064 1.00 28.84 511 GLU A CA 1
ATOM 3980 C C . GLU A 1 511 ? 35.888 -16.097 -7.316 1.00 28.84 511 GLU A C 1
ATOM 3982 O O . GLU A 1 511 ? 36.494 -17.018 -6.757 1.00 28.84 511 GLU A O 1
ATOM 3987 N N . PRO A 1 512 ? 34.547 -16.107 -7.390 1.00 31.92 512 PRO A N 1
ATOM 3988 C CA . PRO A 1 512 ? 33.767 -17.328 -7.283 1.00 31.92 512 PRO A CA 1
ATOM 3989 C C . PRO A 1 512 ? 33.669 -17.990 -8.669 1.00 31.92 512 PRO A C 1
ATOM 3991 O O . PRO A 1 512 ? 32.986 -17.476 -9.546 1.00 31.92 512 PRO A O 1
ATOM 3994 N N . ALA A 1 513 ? 34.361 -19.122 -8.835 1.00 29.00 513 ALA A N 1
ATOM 3995 C CA . ALA A 1 513 ? 34.228 -20.122 -9.907 1.00 29.00 513 ALA A CA 1
ATOM 3996 C C . ALA A 1 513 ? 33.687 -19.636 -11.274 1.00 29.00 513 ALA A C 1
ATOM 3998 O O . ALA A 1 513 ? 32.478 -19.541 -11.490 1.00 29.00 513 ALA A O 1
ATOM 3999 N N . VAL A 1 514 ? 34.597 -19.454 -12.237 1.00 35.56 514 VAL A N 1
ATOM 4000 C CA . VAL A 1 514 ? 34.280 -19.203 -13.653 1.00 35.56 514 VAL A CA 1
ATOM 4001 C C . VAL A 1 514 ? 33.518 -20.388 -14.264 1.00 35.56 514 VAL A C 1
ATOM 4003 O O . VAL A 1 514 ? 34.108 -21.324 -14.804 1.00 35.56 514 VAL A O 1
ATOM 4006 N N . ASP A 1 515 ? 32.189 -20.327 -14.208 1.00 28.19 515 ASP A N 1
ATOM 4007 C CA . ASP A 1 515 ? 31.303 -21.184 -14.991 1.00 28.19 515 ASP A CA 1
ATOM 4008 C C . ASP A 1 515 ? 30.962 -20.456 -16.300 1.00 28.19 515 ASP A C 1
ATOM 4010 O O . ASP A 1 515 ? 30.157 -19.518 -16.334 1.00 28.19 515 ASP A O 1
ATOM 4014 N N . LEU A 1 516 ? 31.658 -20.826 -17.382 1.00 34.84 516 LEU A N 1
ATOM 4015 C CA . LEU A 1 516 ? 31.536 -20.189 -18.697 1.00 34.84 516 LEU A CA 1
ATOM 4016 C C . LEU A 1 516 ? 30.170 -20.489 -19.324 1.00 34.84 516 LEU A C 1
ATOM 4018 O O . LEU A 1 516 ? 30.041 -21.332 -20.219 1.00 34.84 516 LEU A O 1
ATOM 4022 N N . ARG A 1 517 ? 29.155 -19.714 -18.926 1.00 35.53 517 ARG A N 1
ATOM 4023 C CA . ARG A 1 517 ? 27.955 -19.510 -19.738 1.00 35.53 517 ARG A CA 1
ATOM 4024 C C . ARG A 1 517 ? 28.411 -19.081 -21.130 1.00 35.53 517 ARG A C 1
ATOM 4026 O O . ARG A 1 517 ? 28.917 -17.978 -21.313 1.00 35.53 517 ARG A O 1
ATOM 4033 N N . ARG A 1 518 ? 28.249 -19.972 -22.112 1.00 48.16 518 ARG A N 1
ATOM 4034 C CA . ARG A 1 518 ? 28.455 -19.660 -23.529 1.00 48.16 518 ARG A CA 1
ATOM 4035 C C . ARG A 1 518 ? 27.442 -18.596 -23.935 1.00 48.16 518 ARG A C 1
ATOM 4037 O O . ARG A 1 518 ? 26.318 -18.931 -24.298 1.00 48.16 518 ARG A O 1
ATOM 4044 N N . GLU A 1 519 ? 27.842 -17.334 -23.872 1.00 37.00 519 GLU A N 1
ATOM 4045 C CA . GLU A 1 519 ? 27.057 -16.239 -24.429 1.00 37.00 519 GLU A CA 1
ATOM 4046 C C . GLU A 1 519 ? 26.817 -16.509 -25.926 1.00 37.00 519 GLU A C 1
ATOM 4048 O O . GLU A 1 519 ? 27.782 -16.738 -26.669 1.00 37.00 519 GLU A O 1
ATOM 4053 N N . PRO A 1 520 ? 25.555 -16.521 -26.396 1.00 52.66 520 PRO A N 1
ATOM 4054 C CA . PRO A 1 520 ? 25.256 -16.644 -27.815 1.00 52.66 520 PRO A CA 1
ATOM 4055 C C . PRO A 1 520 ? 25.966 -15.536 -28.598 1.00 52.66 520 PRO A C 1
ATOM 4057 O O . PRO A 1 520 ? 25.800 -14.354 -28.297 1.00 52.66 520 PRO A O 1
ATOM 4060 N N . MET A 1 521 ? 26.774 -15.923 -29.592 1.00 58.91 521 MET A N 1
ATOM 4061 C CA . MET A 1 521 ? 27.674 -15.034 -30.340 1.00 58.91 521 MET A CA 1
ATOM 4062 C C . MET A 1 521 ? 26.949 -13.759 -30.792 1.00 58.91 521 MET A C 1
ATOM 4064 O O . MET A 1 521 ? 26.115 -13.821 -31.697 1.00 58.91 521 MET A O 1
ATOM 4068 N N . ASN A 1 522 ? 27.270 -12.619 -30.166 1.00 72.12 522 ASN A N 1
ATOM 4069 C CA . ASN A 1 522 ? 26.613 -11.329 -30.402 1.00 72.12 522 ASN A CA 1
ATOM 4070 C C . ASN A 1 522 ? 26.454 -11.056 -31.912 1.00 72.12 522 ASN A C 1
ATOM 4072 O O . ASN A 1 522 ? 27.403 -11.247 -32.676 1.00 72.12 522 ASN A O 1
ATOM 4076 N N . LEU A 1 523 ? 25.272 -10.596 -32.340 1.00 74.81 523 LEU A N 1
ATOM 4077 C CA . LEU A 1 523 ? 24.928 -10.362 -33.749 1.00 74.81 523 LEU A CA 1
ATOM 4078 C C . LEU A 1 523 ? 25.960 -9.515 -34.511 1.00 74.81 523 LEU A C 1
ATOM 4080 O O . LEU A 1 523 ? 26.168 -9.761 -35.700 1.00 74.81 523 LEU A O 1
ATOM 4084 N N . TYR A 1 524 ? 26.640 -8.569 -33.852 1.00 79.81 524 TYR A N 1
ATOM 4085 C CA . TYR A 1 524 ? 27.743 -7.805 -34.448 1.00 79.81 524 TYR A CA 1
ATOM 4086 C C . TYR A 1 524 ? 28.974 -8.679 -34.733 1.00 79.81 524 TYR A C 1
ATOM 4088 O O . TYR A 1 524 ? 29.522 -8.630 -35.836 1.00 79.81 524 TYR A O 1
ATOM 4096 N N . ASN A 1 525 ? 29.367 -9.531 -33.782 1.00 82.00 525 ASN A N 1
ATOM 4097 C CA . ASN A 1 525 ? 30.476 -10.478 -33.935 1.00 82.00 525 ASN A CA 1
ATOM 4098 C C . ASN A 1 525 ? 30.153 -11.522 -35.010 1.00 82.00 525 ASN A C 1
ATOM 4100 O O . ASN A 1 525 ? 30.987 -11.816 -35.863 1.00 82.00 525 ASN A O 1
ATOM 4104 N N . LEU A 1 526 ? 28.924 -12.042 -35.018 1.00 82.31 526 LEU A N 1
ATOM 4105 C CA . LEU A 1 526 ? 28.474 -13.037 -35.988 1.00 82.31 526 LEU A CA 1
ATOM 4106 C C . LEU A 1 526 ? 28.366 -12.449 -37.410 1.00 82.31 526 LEU A C 1
ATOM 4108 O O . LEU A 1 526 ? 28.814 -13.076 -38.370 1.00 82.31 526 LEU A O 1
ATOM 4112 N N . ASN A 1 527 ? 27.913 -11.195 -37.548 1.00 85.94 527 ASN A N 1
ATOM 4113 C CA . ASN A 1 527 ? 28.012 -10.434 -38.801 1.00 85.94 527 ASN A CA 1
ATOM 4114 C C . ASN A 1 527 ? 29.466 -10.237 -39.256 1.00 85.94 527 ASN A C 1
ATOM 4116 O O . ASN A 1 527 ? 29.753 -10.341 -40.450 1.00 85.94 527 ASN A O 1
ATOM 4120 N N . ALA A 1 528 ? 30.384 -9.924 -38.337 1.00 85.44 528 ALA A N 1
ATOM 4121 C CA . ALA A 1 528 ? 31.798 -9.741 -38.660 1.00 85.44 528 ALA A CA 1
ATOM 4122 C C . ALA A 1 528 ? 32.439 -11.052 -39.149 1.00 85.44 528 ALA A C 1
ATOM 4124 O O . ALA A 1 528 ? 33.136 -11.038 -40.166 1.00 85.44 528 ALA A O 1
ATOM 4125 N N . ILE A 1 529 ? 32.125 -12.177 -38.493 1.00 83.12 529 ILE A N 1
ATOM 4126 C CA . ILE A 1 529 ? 32.524 -13.529 -38.907 1.00 83.12 529 ILE A CA 1
ATOM 4127 C C . ILE A 1 529 ? 32.012 -13.812 -40.322 1.00 83.12 529 ILE A C 1
ATOM 4129 O O . ILE A 1 529 ? 32.822 -14.062 -41.209 1.00 83.12 529 ILE A O 1
ATOM 4133 N N . ILE A 1 530 ? 30.706 -13.687 -40.579 1.00 86.19 530 ILE A N 1
ATOM 4134 C CA . ILE A 1 530 ? 30.104 -13.942 -41.902 1.00 86.19 530 ILE A CA 1
ATOM 4135 C C . ILE A 1 530 ? 30.734 -13.076 -42.998 1.00 86.19 530 ILE A C 1
ATOM 4137 O O . ILE A 1 530 ? 31.062 -13.567 -44.080 1.00 86.19 530 ILE A O 1
ATOM 4141 N N . ARG A 1 531 ? 30.987 -11.792 -42.720 1.00 88.50 531 ARG A N 1
ATOM 4142 C CA . ARG A 1 531 ? 31.657 -10.888 -43.668 1.00 88.50 531 ARG A CA 1
ATOM 4143 C C . ARG A 1 531 ? 33.092 -11.309 -43.976 1.00 88.50 531 ARG A C 1
ATOM 4145 O O . ARG A 1 531 ? 33.577 -10.974 -45.054 1.00 88.50 531 ARG A O 1
ATOM 4152 N N . ASP A 1 532 ? 33.779 -12.018 -43.083 1.00 86.12 532 ASP A N 1
ATOM 4153 C CA . ASP A 1 532 ? 35.113 -12.560 -43.353 1.00 86.12 532 ASP A CA 1
ATOM 4154 C C . ASP A 1 532 ? 35.078 -13.960 -43.988 1.00 86.12 532 ASP A C 1
ATOM 4156 O O . ASP A 1 532 ? 35.820 -14.213 -44.940 1.00 86.12 532 ASP A O 1
ATOM 4160 N N . GLN A 1 533 ? 34.129 -14.815 -43.587 1.00 84.06 533 GLN A N 1
ATOM 4161 C CA . GLN A 1 533 ? 33.809 -16.075 -44.269 1.00 84.06 533 GLN A CA 1
ATOM 4162 C C . GLN A 1 533 ? 33.548 -15.839 -45.765 1.00 84.06 533 GLN A C 1
ATOM 4164 O O . GLN A 1 533 ? 34.137 -16.515 -46.610 1.00 84.06 533 GLN A O 1
ATOM 4169 N N . ILE A 1 534 ? 32.745 -14.822 -46.103 1.00 88.94 534 ILE A N 1
ATOM 4170 C CA . ILE A 1 534 ? 32.466 -14.412 -47.487 1.00 88.94 534 ILE A CA 1
ATOM 4171 C C . ILE A 1 534 ? 33.748 -13.973 -48.210 1.00 88.94 534 ILE A C 1
ATOM 4173 O O . ILE A 1 534 ? 33.976 -14.410 -49.337 1.00 88.94 534 ILE A O 1
ATOM 4177 N N . LYS A 1 535 ? 34.633 -13.179 -47.587 1.00 87.81 535 LYS A N 1
ATOM 4178 C CA . LYS A 1 535 ? 35.924 -12.793 -48.201 1.00 87.81 535 LYS A CA 1
ATOM 4179 C C . LYS A 1 535 ? 36.826 -14.006 -48.444 1.00 87.81 535 LYS A C 1
ATOM 4181 O O . LYS A 1 535 ? 37.505 -14.073 -49.468 1.00 87.81 535 LYS A O 1
ATOM 4186 N N . HIS A 1 536 ? 36.862 -14.965 -47.520 1.00 85.00 536 HIS A N 1
ATOM 4187 C CA . HIS A 1 536 ? 37.644 -16.193 -47.677 1.00 85.00 536 HIS A CA 1
ATOM 4188 C C . HIS A 1 536 ? 37.079 -17.109 -48.770 1.00 85.00 536 HIS A C 1
ATOM 4190 O O . HIS A 1 536 ? 37.852 -17.591 -49.602 1.00 85.00 536 HIS A O 1
ATOM 4196 N N . LEU A 1 537 ? 35.754 -17.257 -48.846 1.00 86.94 537 LEU A N 1
ATOM 4197 C CA . LEU A 1 537 ? 35.066 -17.947 -49.938 1.00 86.94 537 LEU A CA 1
ATOM 4198 C C . LEU A 1 537 ? 35.324 -17.271 -51.290 1.00 86.94 537 LEU A C 1
ATOM 4200 O O . LEU A 1 537 ? 35.730 -17.942 -52.234 1.00 86.94 537 LEU A O 1
ATOM 4204 N N . GLN A 1 538 ? 35.189 -15.945 -51.376 1.00 88.50 538 GLN A N 1
ATOM 4205 C CA . GLN A 1 538 ? 35.508 -15.178 -52.584 1.00 88.50 538 GLN A CA 1
ATOM 4206 C C . GLN A 1 538 ? 36.949 -15.427 -53.044 1.00 88.50 538 GLN A C 1
ATOM 4208 O O . GLN A 1 538 ? 37.163 -15.710 -54.222 1.00 88.50 538 GLN A O 1
ATOM 4213 N N . ARG A 1 539 ? 37.943 -15.374 -52.145 1.00 86.62 539 ARG A N 1
ATOM 4214 C CA . ARG A 1 539 ? 39.353 -15.649 -52.488 1.00 86.62 539 ARG A CA 1
ATOM 4215 C C . ARG A 1 539 ? 39.546 -17.074 -53.023 1.00 86.62 539 ARG A C 1
ATOM 4217 O O . ARG A 1 539 ? 40.196 -17.235 -54.054 1.00 86.62 539 ARG A O 1
ATOM 4224 N N . ALA A 1 540 ? 38.960 -18.082 -52.374 1.00 85.56 540 ALA A N 1
ATOM 4225 C CA . ALA A 1 540 ? 39.039 -19.476 -52.820 1.00 85.56 540 ALA A CA 1
ATOM 4226 C C . ALA A 1 540 ? 38.363 -19.685 -54.189 1.00 85.56 540 ALA A C 1
ATOM 4228 O O . ALA A 1 540 ? 38.932 -20.322 -55.069 1.00 85.56 540 ALA A O 1
ATOM 4229 N N . VAL A 1 541 ? 37.198 -19.074 -54.423 1.00 87.62 541 VAL A N 1
ATOM 4230 C CA . VAL A 1 541 ? 36.479 -19.135 -55.709 1.00 87.62 541 VAL A CA 1
ATOM 4231 C C . VAL A 1 541 ? 37.251 -18.433 -56.839 1.00 87.62 541 VAL A C 1
ATOM 4233 O O . VAL A 1 541 ? 37.313 -18.955 -57.953 1.00 87.62 541 VAL A O 1
ATOM 4236 N N . HIS A 1 542 ? 37.918 -17.303 -56.575 1.00 88.62 542 HIS A N 1
ATOM 4237 C CA . HIS A 1 542 ? 38.802 -16.666 -57.564 1.00 88.62 542 HIS A CA 1
ATOM 4238 C C . HIS A 1 542 ? 40.011 -17.549 -57.909 1.00 88.62 542 HIS A C 1
ATOM 4240 O O . HIS A 1 542 ? 40.345 -17.691 -59.088 1.00 88.62 542 HIS A O 1
ATOM 4246 N N . ARG A 1 543 ? 40.629 -18.201 -56.914 1.00 83.94 543 ARG A N 1
ATOM 4247 C CA . ARG A 1 543 ? 41.702 -19.184 -57.148 1.00 83.94 543 ARG A CA 1
ATOM 4248 C C . ARG A 1 543 ? 41.208 -20.400 -57.926 1.00 83.94 543 ARG A C 1
ATOM 4250 O O . ARG A 1 543 ? 41.877 -20.814 -58.866 1.00 83.94 543 ARG A O 1
ATOM 4257 N N . ALA A 1 544 ? 40.020 -20.914 -57.612 1.00 84.94 544 ALA A N 1
ATOM 4258 C CA . ALA A 1 544 ? 39.384 -22.003 -58.348 1.00 84.94 544 ALA A CA 1
ATOM 4259 C C . ALA A 1 544 ? 39.186 -21.651 -59.831 1.00 84.94 544 ALA A C 1
ATOM 4261 O O . ALA A 1 544 ? 39.546 -22.430 -60.714 1.00 84.94 544 ALA A O 1
ATOM 4262 N N . MET A 1 545 ? 38.696 -20.440 -60.125 1.00 86.62 545 MET A N 1
ATOM 4263 C CA . MET A 1 545 ? 38.592 -19.938 -61.499 1.00 86.62 545 MET A CA 1
ATOM 4264 C C . MET A 1 545 ? 39.962 -19.798 -62.180 1.00 86.62 545 MET A C 1
ATOM 4266 O O . MET A 1 545 ? 40.096 -20.155 -63.351 1.00 86.62 545 MET A O 1
ATOM 4270 N N . GLN A 1 546 ? 40.990 -19.324 -61.471 1.00 85.88 546 GLN A N 1
ATOM 4271 C CA . GLN A 1 546 ? 42.349 -19.202 -62.009 1.00 85.88 546 GLN A CA 1
ATOM 4272 C C . GLN A 1 546 ? 42.972 -20.573 -62.318 1.00 85.88 546 GLN A C 1
ATOM 4274 O O . GLN A 1 546 ? 43.485 -20.769 -63.420 1.00 85.88 546 GLN A O 1
ATOM 4279 N N . LEU A 1 547 ? 42.853 -21.542 -61.405 1.00 82.44 547 LEU A N 1
ATOM 4280 C CA . LEU A 1 547 ? 43.271 -22.932 -61.608 1.00 82.44 547 LEU A CA 1
ATOM 4281 C C . LEU A 1 547 ? 42.482 -23.593 -62.745 1.00 82.44 547 LEU A C 1
ATOM 4283 O O . LEU A 1 547 ? 43.059 -24.321 -63.547 1.00 82.44 547 LEU A O 1
ATOM 4287 N N . SER A 1 548 ? 41.181 -23.316 -62.872 1.00 84.25 548 SER A N 1
ATOM 4288 C CA . SER A 1 548 ? 40.363 -23.805 -63.988 1.00 84.25 548 SER A CA 1
ATOM 4289 C C . SER A 1 548 ? 40.838 -23.246 -65.334 1.00 84.25 548 SER A C 1
ATOM 4291 O O . SER A 1 548 ? 40.983 -24.006 -66.288 1.00 84.25 548 SER A O 1
ATOM 4293 N N . ARG A 1 549 ? 41.154 -21.944 -65.411 1.00 85.56 549 ARG A N 1
ATOM 4294 C CA . ARG A 1 549 ? 41.738 -21.313 -66.611 1.00 85.56 549 ARG A CA 1
ATOM 4295 C C . ARG A 1 549 ? 43.117 -21.890 -66.943 1.00 85.56 549 ARG A C 1
ATOM 4297 O O . ARG A 1 549 ? 43.362 -22.234 -68.093 1.00 85.56 549 ARG A O 1
ATOM 4304 N N . GLN A 1 550 ? 43.984 -22.088 -65.949 1.00 82.81 550 GLN A N 1
ATOM 4305 C CA . GLN A 1 550 ? 45.282 -22.750 -66.142 1.00 82.81 550 GLN A CA 1
ATOM 4306 C C . GLN A 1 550 ? 45.121 -24.199 -66.632 1.00 82.81 550 GLN A C 1
ATOM 4308 O O . GLN A 1 550 ? 45.817 -24.610 -67.554 1.00 82.81 550 GLN A O 1
ATOM 4313 N N . ARG A 1 551 ? 44.154 -24.956 -66.093 1.00 81.56 551 ARG A N 1
ATOM 4314 C CA . ARG A 1 551 ? 43.791 -26.308 -66.560 1.00 81.56 551 ARG A CA 1
ATOM 4315 C C . ARG A 1 551 ? 43.142 -26.317 -67.954 1.00 81.56 551 ARG A C 1
ATOM 4317 O O . ARG A 1 551 ? 43.089 -27.380 -68.566 1.00 81.56 551 ARG A O 1
ATOM 4324 N N . ALA A 1 552 ? 42.614 -25.198 -68.453 1.00 78.25 552 ALA A N 1
ATOM 4325 C CA . ALA A 1 552 ? 42.145 -25.075 -69.836 1.00 78.25 552 ALA A CA 1
ATOM 4326 C C . ALA A 1 552 ? 43.337 -24.856 -70.781 1.00 78.25 552 ALA A C 1
ATOM 4328 O O . ALA A 1 552 ? 43.597 -25.707 -71.627 1.00 78.25 552 ALA A O 1
ATO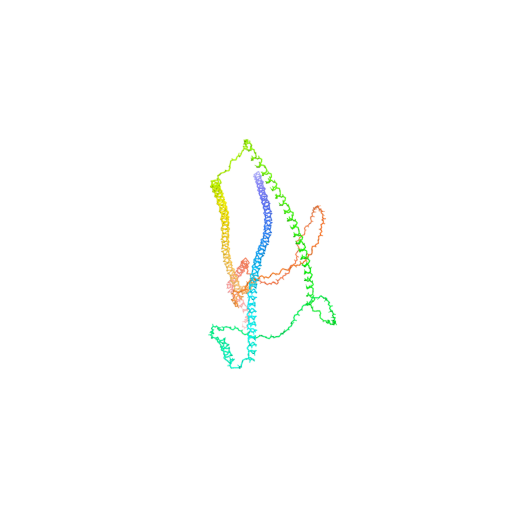M 4329 N N . VAL A 1 553 ? 44.148 -23.823 -70.529 1.00 78.38 553 VAL A N 1
ATOM 4330 C CA . VAL A 1 553 ? 45.363 -23.518 -71.312 1.00 78.38 553 VAL A CA 1
ATOM 4331 C C . VAL A 1 553 ? 46.341 -24.704 -71.332 1.00 78.38 553 VAL A C 1
ATOM 4333 O O . VAL A 1 553 ? 46.905 -25.035 -72.369 1.00 78.38 553 VAL A O 1
ATOM 4336 N N . ALA A 1 554 ? 46.498 -25.427 -70.218 1.00 72.38 554 ALA A N 1
ATOM 4337 C CA . ALA A 1 554 ? 47.332 -26.630 -70.174 1.00 72.38 554 ALA A CA 1
ATOM 4338 C C . ALA A 1 554 ? 46.807 -27.777 -71.062 1.00 72.38 554 ALA A C 1
ATOM 4340 O O . ALA A 1 554 ? 47.611 -28.559 -71.562 1.00 72.38 554 ALA A O 1
ATOM 4341 N N . ARG A 1 555 ? 45.488 -27.881 -71.292 1.00 71.25 555 ARG A N 1
ATOM 4342 C CA . ARG A 1 555 ? 44.905 -28.859 -72.233 1.00 71.25 555 ARG A CA 1
ATOM 4343 C C . ARG A 1 555 ? 45.054 -28.425 -73.689 1.00 71.25 555 ARG A C 1
ATOM 4345 O O . ARG A 1 555 ? 45.184 -29.288 -74.546 1.00 71.25 555 ARG A O 1
ATOM 4352 N N . GLU A 1 556 ? 45.066 -27.123 -73.961 1.00 72.88 556 GLU A N 1
ATOM 4353 C CA . GLU A 1 556 ? 45.346 -26.569 -75.295 1.00 72.88 556 GLU A CA 1
ATOM 4354 C C . GLU A 1 556 ? 46.826 -26.749 -75.679 1.00 72.88 556 GLU A C 1
ATOM 4356 O O . GLU A 1 556 ? 47.135 -27.062 -76.827 1.00 72.88 556 GLU A O 1
ATOM 4361 N N . LEU A 1 557 ? 47.742 -26.632 -74.708 1.00 70.62 557 LEU A N 1
ATOM 4362 C CA . LEU A 1 557 ? 49.186 -26.825 -74.904 1.00 70.62 557 LEU A CA 1
ATOM 4363 C C . LEU A 1 557 ? 49.636 -28.298 -74.876 1.00 70.62 557 LEU A C 1
ATOM 4365 O O . LEU A 1 557 ? 50.644 -28.632 -75.500 1.00 70.62 557 LEU A O 1
ATOM 4369 N N . ALA A 1 558 ? 48.910 -29.193 -74.194 1.00 70.62 558 ALA A N 1
ATOM 4370 C CA . ALA A 1 558 ? 49.230 -30.625 -74.132 1.00 70.62 558 ALA A CA 1
ATOM 4371 C C . ALA A 1 558 ? 49.472 -31.284 -75.513 1.00 70.62 558 ALA A C 1
ATOM 4373 O O . ALA A 1 558 ? 50.556 -31.835 -75.700 1.00 70.62 558 ALA A O 1
ATOM 4374 N N . PRO A 1 559 ? 48.581 -31.171 -76.524 1.00 72.12 559 PRO A N 1
ATOM 4375 C CA . PRO A 1 559 ? 48.790 -31.780 -77.845 1.00 72.12 559 PRO A CA 1
ATOM 4376 C C . PRO A 1 559 ? 49.885 -31.108 -78.696 1.00 72.12 559 PRO A C 1
ATOM 4378 O O . PRO A 1 559 ? 50.117 -31.542 -79.826 1.00 72.12 559 PRO A O 1
ATOM 4381 N N . ILE A 1 560 ? 50.533 -30.049 -78.199 1.00 71.00 560 ILE A N 1
ATOM 4382 C CA . ILE A 1 560 ? 51.768 -29.492 -78.771 1.00 71.00 560 ILE A CA 1
ATOM 4383 C C . ILE A 1 560 ? 52.961 -30.151 -78.071 1.00 71.00 560 ILE A C 1
ATOM 4385 O O . ILE A 1 560 ? 53.766 -30.812 -78.719 1.00 71.00 560 ILE A O 1
ATOM 4389 N N . LEU A 1 561 ? 52.994 -30.093 -76.735 1.00 69.31 561 LEU A N 1
ATOM 4390 C CA . LEU A 1 561 ? 54.048 -30.696 -75.912 1.00 69.31 561 LEU A CA 1
ATOM 4391 C C . LEU A 1 561 ? 54.190 -32.211 -76.120 1.00 69.31 561 LEU A C 1
ATOM 4393 O O . LEU A 1 561 ? 55.296 -32.737 -76.025 1.00 69.31 561 LEU A O 1
ATOM 4397 N N . ASP A 1 562 ? 53.098 -32.925 -76.390 1.00 73.75 562 ASP A N 1
ATOM 4398 C CA . ASP A 1 562 ? 53.142 -34.360 -76.671 1.00 73.75 562 ASP A CA 1
ATOM 4399 C C . ASP A 1 562 ? 53.678 -34.656 -78.083 1.00 73.75 562 ASP A C 1
ATOM 4401 O O . ASP A 1 562 ? 54.451 -35.599 -78.236 1.00 73.75 562 ASP A O 1
ATOM 4405 N N . LYS A 1 563 ? 53.421 -33.795 -79.080 1.00 75.44 563 LYS A N 1
ATOM 4406 C CA . LYS A 1 563 ? 54.074 -33.886 -80.403 1.00 75.44 563 LYS A CA 1
ATOM 4407 C C . LYS A 1 563 ? 55.567 -33.585 -80.326 1.00 75.44 563 LYS A C 1
ATOM 4409 O O . LYS A 1 563 ? 56.356 -34.271 -80.966 1.00 75.44 563 LYS A O 1
ATOM 4414 N N . ASP A 1 564 ? 55.967 -32.607 -79.515 1.00 75.19 564 ASP A N 1
ATOM 4415 C CA . ASP A 1 564 ? 57.382 -32.285 -79.299 1.00 75.19 564 ASP A CA 1
ATOM 4416 C C . ASP A 1 564 ? 58.113 -33.441 -78.587 1.00 75.19 564 ASP A C 1
ATOM 4418 O O . ASP A 1 564 ? 59.249 -33.774 -78.936 1.00 75.19 564 ASP A O 1
ATOM 4422 N N . LYS A 1 565 ? 57.449 -34.126 -77.640 1.00 74.94 565 LYS A N 1
ATOM 4423 C CA . LYS A 1 565 ? 57.953 -35.379 -77.044 1.00 74.94 565 LYS A CA 1
ATOM 4424 C C . LYS A 1 565 ? 58.031 -36.509 -78.065 1.00 74.94 565 LYS A C 1
ATOM 4426 O O . LYS A 1 565 ? 59.030 -37.220 -78.069 1.00 74.94 565 LYS A O 1
ATOM 4431 N N . GLU A 1 566 ? 57.016 -36.698 -78.907 1.00 76.75 566 GLU A N 1
ATOM 4432 C CA . GLU A 1 566 ? 57.022 -37.718 -79.962 1.00 76.75 566 GLU A CA 1
ATOM 4433 C C . GLU A 1 566 ? 58.159 -37.477 -80.960 1.00 76.75 566 GLU A C 1
ATOM 4435 O O . GLU A 1 566 ? 58.926 -38.399 -81.229 1.00 76.75 566 GLU A O 1
ATOM 4440 N N . ALA A 1 567 ? 58.353 -36.238 -81.420 1.00 75.31 567 ALA A N 1
ATOM 4441 C CA . ALA A 1 567 ? 59.465 -35.851 -82.286 1.00 75.31 567 ALA A CA 1
ATOM 4442 C C . ALA A 1 567 ? 60.831 -36.075 -81.609 1.00 75.31 567 ALA A C 1
ATOM 4444 O O . ALA A 1 567 ? 61.731 -36.659 -82.212 1.00 75.31 567 ALA A O 1
ATOM 4445 N N . CYS A 1 568 ? 60.975 -35.695 -80.335 1.00 74.62 568 CYS A N 1
ATOM 4446 C CA . CYS A 1 568 ? 62.184 -35.937 -79.542 1.00 74.62 568 CYS A CA 1
ATOM 4447 C C . CYS A 1 568 ? 62.455 -37.441 -79.328 1.00 74.62 568 CYS A C 1
ATOM 4449 O O . CYS A 1 568 ? 63.591 -37.900 -79.451 1.00 74.62 568 CYS A O 1
ATOM 4451 N N . MET A 1 569 ? 61.421 -38.251 -79.081 1.00 73.62 569 MET A N 1
ATOM 4452 C CA . MET A 1 569 ? 61.548 -39.710 -79.040 1.00 73.62 569 MET A CA 1
ATOM 4453 C C . MET A 1 569 ? 61.911 -40.283 -80.412 1.00 73.62 569 MET A C 1
ATOM 4455 O O . MET A 1 569 ? 62.716 -41.210 -80.478 1.00 73.62 569 MET A O 1
ATOM 4459 N N . GLU A 1 570 ? 61.388 -39.731 -81.509 1.00 76.94 570 GLU A N 1
ATOM 4460 C CA . GLU A 1 570 ? 61.753 -40.143 -82.864 1.00 76.94 570 GLU A CA 1
ATOM 4461 C C . GLU A 1 570 ? 63.221 -39.805 -83.182 1.00 76.94 570 GLU A C 1
ATOM 4463 O O . GLU A 1 570 ? 63.918 -40.630 -83.767 1.00 76.94 570 GLU A O 1
ATOM 4468 N N . GLU A 1 571 ? 63.727 -38.646 -82.746 1.00 76.25 571 GLU A N 1
ATOM 4469 C CA . GLU A 1 571 ? 65.151 -38.263 -82.790 1.00 76.25 571 GLU A CA 1
ATOM 4470 C C . GLU A 1 571 ? 66.020 -39.229 -81.967 1.00 76.25 571 GLU A C 1
ATOM 4472 O O . GLU A 1 571 ? 66.997 -39.782 -82.475 1.00 76.25 571 GLU A O 1
ATOM 4477 N N . ILE A 1 572 ? 65.630 -39.529 -80.723 1.00 73.00 572 ILE A N 1
ATOM 4478 C CA . ILE A 1 572 ? 66.324 -40.504 -79.865 1.00 73.00 572 ILE A CA 1
ATOM 4479 C C . ILE A 1 572 ? 66.314 -41.904 -80.499 1.00 73.00 572 ILE A C 1
ATOM 4481 O O . ILE A 1 572 ? 67.310 -42.624 -80.412 1.00 73.00 572 ILE A O 1
ATOM 4485 N N . LEU A 1 573 ? 65.232 -42.300 -81.175 1.00 72.62 573 LEU A N 1
ATOM 4486 C CA . LEU A 1 573 ? 65.152 -43.559 -81.918 1.00 72.62 573 LEU A CA 1
ATOM 4487 C C . LEU A 1 573 ? 65.990 -43.530 -83.206 1.00 72.62 573 LEU A C 1
ATOM 4489 O O . LEU A 1 573 ? 66.629 -44.533 -83.512 1.00 72.62 573 LEU A O 1
ATOM 4493 N N . LYS A 1 574 ? 66.064 -42.404 -83.930 1.00 71.81 574 LYS A N 1
ATOM 4494 C CA . LYS A 1 574 ? 66.980 -42.211 -85.072 1.00 71.81 574 LYS A CA 1
ATOM 4495 C C . LYS A 1 574 ? 68.441 -42.340 -84.630 1.00 71.81 574 LYS A C 1
ATOM 4497 O O . LYS A 1 574 ? 69.205 -43.022 -85.306 1.00 71.81 574 LYS A O 1
ATOM 4502 N N . LEU A 1 575 ? 68.804 -41.775 -83.476 1.00 66.62 575 LEU A N 1
ATOM 4503 C CA . LEU A 1 575 ? 70.140 -41.881 -82.873 1.00 66.62 575 LEU A CA 1
ATOM 4504 C C . LEU A 1 575 ? 70.439 -43.280 -82.304 1.00 66.62 575 LEU A C 1
ATOM 4506 O O . LEU A 1 575 ? 71.582 -43.730 -82.360 1.00 66.62 575 LEU A O 1
ATOM 4510 N N . LYS A 1 576 ? 69.428 -43.996 -81.790 1.00 59.66 576 LYS A N 1
ATOM 4511 C CA . LYS A 1 576 ? 69.558 -45.386 -81.312 1.00 59.66 576 LYS A CA 1
ATOM 4512 C C . LYS A 1 576 ? 69.507 -46.447 -82.416 1.00 59.66 576 LYS A C 1
ATOM 4514 O O . LYS A 1 576 ? 69.780 -47.608 -82.116 1.00 59.66 576 LYS A O 1
ATOM 4519 N N . ARG A 1 577 ? 69.184 -46.108 -83.673 1.00 59.25 577 ARG A N 1
ATOM 4520 C CA . ARG A 1 577 ? 69.275 -47.061 -84.795 1.00 59.25 577 ARG A CA 1
ATOM 4521 C C . ARG A 1 577 ? 70.751 -47.428 -85.024 1.00 59.25 577 ARG A C 1
ATOM 4523 O O . ARG A 1 577 ? 71.523 -46.553 -85.415 1.00 59.25 577 ARG A O 1
ATOM 4530 N N . PRO A 1 578 ? 71.168 -48.695 -84.825 1.00 58.03 578 PRO A N 1
ATOM 4531 C CA . PRO A 1 578 ? 72.546 -49.093 -85.088 1.00 58.03 578 PRO A CA 1
ATOM 4532 C C . PRO A 1 578 ? 72.903 -48.859 -86.561 1.00 58.03 578 PRO A C 1
ATOM 4534 O O . PRO A 1 578 ? 72.094 -49.093 -87.461 1.00 58.03 578 PRO A O 1
ATOM 4537 N N . ARG A 1 579 ? 74.128 -48.374 -86.797 1.00 57.56 579 ARG A N 1
ATOM 4538 C CA . ARG A 1 579 ? 74.607 -47.816 -88.075 1.00 57.56 579 ARG A CA 1
ATOM 4539 C C . ARG A 1 579 ? 74.939 -48.903 -89.114 1.00 57.56 579 ARG A C 1
ATOM 4541 O O . ARG A 1 579 ? 76.036 -48.919 -89.662 1.00 57.56 579 ARG A O 1
ATOM 4548 N N . TRP A 1 580 ? 73.988 -49.796 -89.403 1.00 49.09 580 TRP A N 1
ATOM 4549 C CA . TRP A 1 580 ? 74.081 -50.882 -90.394 1.00 49.09 580 TRP A CA 1
ATOM 4550 C C . TRP A 1 580 ? 74.056 -50.369 -91.846 1.00 49.09 580 TRP A C 1
ATOM 4552 O O . TRP A 1 580 ? 73.179 -50.699 -92.641 1.00 49.09 580 TRP A O 1
ATOM 4562 N N . ARG A 1 581 ? 75.035 -49.533 -92.197 1.00 53.31 581 ARG A N 1
ATOM 4563 C CA . ARG A 1 581 ? 75.409 -49.188 -93.573 1.00 53.31 581 ARG A CA 1
ATOM 4564 C C . ARG A 1 581 ? 76.929 -49.084 -93.646 1.00 53.31 581 ARG A C 1
ATOM 4566 O O . ARG A 1 581 ? 77.447 -47.985 -93.501 1.00 53.31 581 ARG A O 1
ATOM 4573 N N . TRP A 1 582 ? 77.585 -50.237 -93.791 1.00 46.53 582 TRP A N 1
ATOM 4574 C CA . TRP A 1 582 ? 78.926 -50.454 -94.368 1.00 46.53 582 TRP A CA 1
ATOM 4575 C C . TRP A 1 582 ? 79.260 -51.958 -94.291 1.00 46.53 582 TRP A C 1
ATOM 4577 O O . TRP A 1 582 ? 80.114 -52.365 -93.508 1.00 46.53 582 TRP A O 1
ATOM 4587 N N . LEU A 1 583 ? 78.525 -52.797 -95.038 1.00 45.84 583 LEU A N 1
ATOM 4588 C CA . LEU A 1 583 ? 78.891 -54.211 -95.260 1.00 45.84 583 LEU A CA 1
ATOM 4589 C C . LEU A 1 583 ? 78.186 -54.850 -96.482 1.00 45.84 583 LEU A C 1
ATOM 4591 O O . LEU A 1 583 ? 77.658 -55.957 -96.408 1.00 45.84 583 LEU A O 1
ATOM 4595 N N . THR A 1 584 ? 78.203 -54.121 -97.600 1.00 40.25 584 THR A N 1
ATOM 4596 C CA . THR A 1 584 ? 78.105 -54.606 -98.993 1.00 40.25 584 THR A CA 1
ATOM 4597 C C . THR A 1 584 ? 78.858 -53.607 -99.855 1.00 40.25 584 THR A C 1
ATOM 4599 O O . THR A 1 584 ? 78.468 -52.418 -99.757 1.00 40.25 584 THR A O 1
#